Protein AF-0000000075737578 (afdb_homodimer)

Foldseek 3Di:
DQVVLVVLLLVLQVQQFAFDPDDFDPDFADPVLCVVPDDQQKKKFWQGGGLQSVLQCVLVVDSTRAIWGFHQFDPPAADPVGAGFGIWWQGRPQGIATDGPVVRRRTHMWIWHFPPQDPVLSNQLSVLRVVCHPPHDCSSQVVLSVLSVDPDPDPNLCSLVSNQPGDPLSQDGGRVLSSVVSNVVVPRDLADDLVPDPDPSRSVVVVCCVVSSSDGSVSSVVGPRIDIDGSCVVVPDDPVVPPPPVPPDPPPPPPPVDPDPPPPDDDDPDPPPPPPDPPDDPPPDDDPPPDPDD/DQVVLVVLLLVLQVQQFAFDPDDFDPDFADPVLCVVPDDQQKKKFWQGGGLQSVLQCVLVVDSTRAIWGFHQFDPPAADPVGAGFGIWWQGRPQGIATDGPVVRRRTHMWIWHFPPQDPVLSNQLSVLRVVCHPPHDCSSQVVLSVLSVDPDPDPNLCSLVSNQPGDPLSQDHGRVLSSVVSNVVVPRDLADDLVPDPDPSRSVVVVVCVVSSSDGSVSSVVGPRIDIDGSCVVVPDDPVVPPPPVPPPPPPPPPPVDPDPPPPDDDDPDPPPPPPDPPDDPPPDDDPPPDPDD

Solvent-accessible surface area (backbone atoms only — not comparable to full-atom values): 33034 Å² total; per-residue (Å²): 109,70,63,57,40,41,50,51,22,51,51,50,40,52,58,35,61,39,68,49,85,81,66,54,59,54,59,45,51,56,58,69,48,45,67,71,67,63,47,64,53,22,35,38,33,29,39,57,54,22,48,47,24,49,48,43,14,64,44,65,29,19,54,34,41,34,29,31,39,28,51,43,74,43,86,95,42,59,46,97,87,61,50,46,19,25,31,41,34,35,39,84,85,70,10,22,39,71,35,41,66,72,78,53,46,81,28,24,58,43,40,27,36,61,55,75,64,46,73,66,50,33,52,51,29,34,48,51,49,60,71,40,49,64,22,58,45,77,48,70,47,40,64,45,59,52,63,67,71,61,91,62,96,57,60,76,76,47,25,60,52,62,71,41,75,49,37,88,69,44,40,44,73,40,26,26,20,58,54,50,50,22,34,49,74,68,60,48,72,52,64,71,58,57,85,66,28,91,38,72,67,16,30,48,50,51,50,49,31,64,72,41,37,57,49,46,38,47,46,50,68,71,14,56,48,30,43,61,54,47,51,53,50,77,71,63,55,55,61,82,67,55,70,62,76,76,59,71,72,75,81,61,80,83,71,53,80,54,60,76,70,68,84,82,66,80,76,74,78,72,78,72,78,72,72,76,69,76,75,70,81,76,72,78,76,73,80,77,77,78,69,79,78,126,108,68,63,56,42,41,50,51,24,50,51,50,39,52,58,34,60,39,67,51,85,82,69,55,58,55,59,47,51,56,59,71,46,46,65,70,66,63,48,65,53,21,34,38,32,29,38,56,53,21,48,46,23,51,47,42,15,62,45,64,30,18,54,34,42,33,28,30,38,30,52,44,75,43,86,95,42,57,46,96,88,61,50,47,19,26,30,40,34,35,39,82,84,71,10,23,39,70,34,41,67,72,78,51,45,80,28,26,57,45,38,27,35,62,54,76,65,46,71,67,51,34,52,49,28,35,48,50,49,59,71,42,49,64,24,58,43,76,48,71,46,39,67,46,58,54,63,68,71,59,92,63,94,59,59,75,76,48,25,61,51,58,72,44,72,49,38,86,68,44,40,47,69,38,27,26,20,58,55,50,50,22,34,48,75,68,60,46,70,52,64,72,58,56,84,67,29,89,39,72,66,15,28,51,49,51,50,48,30,64,74,40,39,58,50,46,38,46,47,52,68,70,15,59,48,30,44,62,57,48,52,53,49,77,69,62,56,54,61,80,69,54,69,64,75,77,63,72,72,75,79,61,82,82,69,52,73,52,56,74,70,66,84,82,65,78,77,75,79,73,79,72,77,72,73,78,71,79,74,73,81,75,73,78,76,72,81,76,77,80,69,80,80,128

Secondary structure (DSSP, 8-state):
-HHHHHHHHHHHHHHHHPBPTT---S-PPPHHHHHHH--TT-EEEEE--BHHHHHHHHHHTSS--EEEEE--PPTT-B-TTSPBEEEEEEETTTEEEEEEGGGGTTSEEEEEEETT--HHHHHHHHHHHHTTTTPPP-TT-HHHHHTTT------HHHHHHHHHTT-SSTTS--HHHHHHHHHHTTT--SS--GGG-SSHHHHHHHHHHHHHT---HHHHHH-SSEEEE-HHHHTT--GGG---SS------GGG-SS----TTS-----------------------------/-HHHHHHHHHHHHHHHHPBPTT---S-PPPHHHHHHH--TT-EEEEE--BHHHHHHHHHHTSS--EEEEE--PPTT-B-TTSPBP-EEEEETTTEEEEE-GGGGTTSEEEEEEETT--HHHHHHHHHHHHTTTTPPP-TT-HHHHHTTT------HHHHHHHHHTT-SSTT---HHHHHHHHHHTTT--SSPPGGG-SSHHHHHHHHHHHHHT---HHHHHH-SSEEEE-HHHHTT--GGGS---S------GGG-SS----TTS-----------------------------

InterPro domains:
  IPR024453 Permuted papain-like amidase enzyme, YaeF/YiiX, C92 family [PF05708] (39-140)
  IPR038765 Papain-like cysteine peptidase superfamily [SSF54001] (38-232)

Radius of gyration: 27.89 Å; Cα contacts (8 Å, |Δi|>4): 946; chains: 2; bounding box: 91×92×80 Å

Nearest PDB structures (foldseek):
  3kw0-assembly1_B  TM=6.940E-01  e=6.007E-06  Bacillus cereus ATCC 10987
  3kw0-assembly1_D  TM=6.828E-01  e=8.004E-06  Bacillus cereus ATCC 10987
  3kw0-assembly1_C  TM=6.712E-01  e=6.738E-06  Bacillus cereus ATCC 10987
  3kw0-assembly1_A  TM=6.922E-01  e=1.505E-05  Bacillus cereus ATCC 10987
  3kw0-assembly1_B  TM=6.940E-01  e=6.420E-06  Bacillus cereus ATCC 10987

pLDDT: mean 72.92, std 23.4, range [19.2, 98.62]

Structure (mmCIF, N/CA/C/O backbone):
data_AF-0000000075737578-model_v1
#
loop_
_entity.id
_entity.type
_entity.pdbx_description
1 polymer 'YiiX/YebB-like N1pC/P60 family cysteine hydrolase'
#
loop_
_atom_site.group_PDB
_atom_site.id
_atom_site.type_symbol
_atom_site.label_atom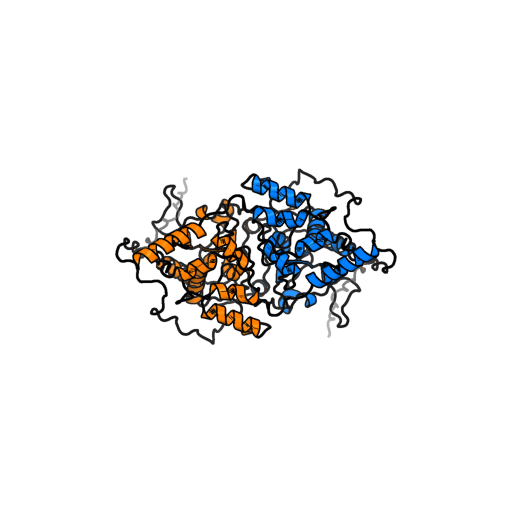_id
_atom_site.label_alt_id
_atom_site.label_comp_id
_atom_site.label_asym_id
_atom_site.label_entity_id
_atom_site.label_seq_id
_atom_site.pdbx_PDB_ins_code
_atom_site.Cartn_x
_atom_site.Cartn_y
_atom_site.Cartn_z
_atom_site.occupancy
_atom_site.B_iso_or_equiv
_atom_site.auth_seq_id
_atom_site.auth_comp_id
_atom_site.auth_asym_id
_atom_site.auth_atom_id
_atom_site.pdbx_PDB_model_num
ATOM 1 N N . MET A 1 1 ? 18.531 -21.578 -32.844 1 53.84 1 MET A N 1
ATOM 2 C CA . MET A 1 1 ? 18.031 -20.234 -32.531 1 53.84 1 MET A CA 1
ATOM 3 C C . MET A 1 1 ? 17.156 -20.266 -31.297 1 53.84 1 MET A C 1
ATOM 5 O O . MET A 1 1 ? 17.312 -19.438 -30.391 1 53.84 1 MET A O 1
ATOM 9 N N . GLY A 1 2 ? 16.422 -21.375 -31.203 1 62.53 2 GLY A N 1
ATOM 10 C CA . GLY A 1 2 ? 15.531 -21.562 -30.078 1 62.53 2 GLY A CA 1
ATOM 11 C C . GLY A 1 2 ? 16.266 -21.812 -28.766 1 62.53 2 GLY A C 1
ATOM 12 O O . GLY A 1 2 ? 15.93 -21.219 -27.734 1 62.53 2 GLY A O 1
ATOM 13 N N . VAL A 1 3 ? 17.406 -22.516 -28.906 1 71.06 3 VAL A N 1
ATOM 14 C CA . VAL A 1 3 ? 18.172 -22.875 -27.719 1 71.06 3 VAL A CA 1
ATOM 15 C C . VAL A 1 3 ? 18.891 -21.641 -27.172 1 71.06 3 VAL A C 1
ATOM 17 O O . VAL A 1 3 ? 18.953 -21.438 -25.953 1 71.06 3 VAL A O 1
ATOM 20 N N . VAL A 1 4 ? 19.453 -20.891 -28.125 1 70.94 4 VAL A N 1
ATOM 21 C CA . VAL A 1 4 ? 20.172 -19.688 -27.719 1 70.94 4 VAL A CA 1
ATOM 22 C C . VAL A 1 4 ? 19.219 -18.719 -27.031 1 70.94 4 VAL A C 1
ATOM 24 O O . VAL A 1 4 ? 19.562 -18.141 -26 1 70.94 4 VAL A O 1
ATOM 27 N N . LEU A 1 5 ? 18.141 -18.547 -27.641 1 75.12 5 LEU A N 1
ATOM 28 C CA . LEU A 1 5 ? 17.172 -17.641 -27.062 1 75.12 5 LEU A CA 1
ATOM 29 C C . LEU A 1 5 ? 16.719 -18.125 -25.688 1 75.12 5 LEU A C 1
ATOM 31 O O . LEU A 1 5 ? 16.547 -17.328 -24.766 1 75.12 5 LEU A O 1
ATOM 35 N N . GLU A 1 6 ? 16.703 -19.422 -25.641 1 76.62 6 GLU A N 1
ATOM 36 C CA . GLU A 1 6 ? 16.344 -20 -24.359 1 76.62 6 GLU A CA 1
ATOM 37 C C . GLU A 1 6 ? 17.422 -19.766 -23.312 1 76.62 6 GLU A C 1
ATOM 39 O O . GLU A 1 6 ? 17.109 -19.453 -22.156 1 76.62 6 GLU A O 1
ATOM 44 N N . THR A 1 7 ? 18.578 -19.875 -23.719 1 81.44 7 THR A N 1
ATOM 45 C CA . THR A 1 7 ? 19.688 -19.672 -22.812 1 81.44 7 THR A CA 1
ATOM 46 C C . THR A 1 7 ? 19.766 -18.203 -22.375 1 81.44 7 THR A C 1
ATOM 48 O O . THR A 1 7 ? 19.969 -17.922 -21.188 1 81.44 7 THR A O 1
ATOM 51 N N . ILE A 1 8 ? 19.594 -17.375 -23.234 1 80.69 8 ILE A N 1
ATOM 52 C CA . ILE A 1 8 ? 19.625 -15.953 -22.922 1 80.69 8 ILE A CA 1
ATOM 53 C C . ILE A 1 8 ? 18.469 -15.609 -21.984 1 80.69 8 ILE A C 1
ATOM 55 O O . ILE A 1 8 ? 18.641 -14.852 -21.031 1 80.69 8 ILE A O 1
ATOM 59 N N . GLY A 1 9 ? 17.359 -16.141 -22.328 1 78.56 9 GLY A N 1
ATOM 60 C CA . GLY A 1 9 ? 16.219 -15.945 -21.469 1 78.56 9 GLY A CA 1
ATOM 61 C C . GLY A 1 9 ? 16.469 -16.391 -20.031 1 78.56 9 GLY A C 1
ATOM 62 O O . GLY A 1 9 ? 16.094 -15.695 -19.094 1 78.56 9 GLY A O 1
ATOM 63 N N . LYS A 1 10 ? 17.156 -17.469 -19.938 1 82 10 LYS A N 1
ATOM 64 C CA . LYS A 1 10 ? 17.453 -18 -18.609 1 82 10 LYS A CA 1
ATOM 65 C C . LYS A 1 10 ? 18.453 -17.109 -17.875 1 82 10 LYS A C 1
ATOM 67 O O . LYS A 1 10 ? 18.344 -16.922 -16.656 1 82 10 LYS A O 1
ATOM 72 N N . LEU A 1 11 ? 19.344 -16.594 -18.594 1 84.44 11 LEU A N 1
ATOM 73 C CA . LEU A 1 11 ? 20.328 -15.688 -18 1 84.44 11 LEU A CA 1
ATOM 74 C C . LEU A 1 11 ? 19.672 -14.398 -17.531 1 84.44 11 LEU A C 1
ATOM 76 O O . LEU A 1 11 ? 19.984 -13.906 -16.438 1 84.44 11 LEU A O 1
ATOM 80 N N . ILE A 1 12 ? 18.844 -13.891 -18.312 1 83.12 12 ILE A N 1
ATOM 81 C CA . ILE A 1 12 ? 18.141 -12.664 -17.938 1 83.12 12 ILE A CA 1
ATOM 82 C C . ILE A 1 12 ? 17.25 -12.93 -16.719 1 83.12 12 ILE A C 1
ATOM 84 O O . ILE A 1 12 ? 17.219 -12.125 -15.797 1 83.12 12 ILE A O 1
ATOM 88 N N . ALA A 1 13 ? 16.609 -14.039 -16.797 1 83.19 13 ALA A N 1
ATOM 89 C CA . ALA A 1 13 ? 15.758 -14.398 -15.672 1 83.19 13 ALA A CA 1
ATOM 90 C C . ALA A 1 13 ? 16.562 -14.492 -14.383 1 83.19 13 ALA A C 1
ATOM 92 O O . ALA A 1 13 ? 16.141 -14.008 -13.336 1 83.19 13 ALA A O 1
ATOM 93 N N . SER A 1 14 ? 17.688 -15.062 -14.484 1 85.44 14 SER A N 1
ATOM 94 C CA . SER A 1 14 ? 18.562 -15.188 -13.328 1 85.44 14 SER A CA 1
ATOM 95 C C . SER A 1 14 ? 19.031 -13.82 -12.828 1 85.44 14 SER A C 1
ATOM 97 O O . SER A 1 14 ? 19.078 -13.578 -11.625 1 85.44 14 SER A O 1
ATOM 99 N N . TYR A 1 15 ? 19.391 -13.031 -13.758 1 85.69 15 TYR A N 1
ATOM 100 C CA . TYR A 1 15 ? 19.812 -11.68 -13.406 1 85.69 15 TYR A CA 1
ATOM 101 C C . TYR A 1 15 ? 18.688 -10.93 -12.695 1 85.69 15 TYR A C 1
ATOM 103 O O . TYR A 1 15 ? 18.922 -10.281 -11.672 1 85.69 15 TYR A O 1
ATOM 111 N N . LEU A 1 16 ? 17.484 -10.992 -13.141 1 83.69 16 LEU A N 1
ATOM 112 C CA . LEU A 1 16 ? 16.328 -10.281 -12.617 1 83.69 16 LEU A CA 1
ATOM 113 C C . LEU A 1 16 ? 15.93 -10.828 -11.242 1 83.69 16 LEU A C 1
ATOM 115 O O . LEU A 1 16 ? 15.375 -10.094 -10.422 1 83.69 16 LEU A O 1
ATOM 119 N N . GLN A 1 17 ? 16.25 -12.047 -11 1 86.44 17 GLN A N 1
ATOM 120 C CA . GLN A 1 17 ? 15.859 -12.695 -9.75 1 86.44 17 GLN A CA 1
ATOM 121 C C . GLN A 1 17 ? 16.906 -12.461 -8.664 1 86.44 17 GLN A C 1
ATOM 123 O O . GLN A 1 17 ? 16.672 -12.789 -7.496 1 86.44 17 GLN A O 1
ATOM 128 N N . LYS A 1 18 ? 17.953 -11.883 -9 1 84.62 18 LYS A N 1
ATOM 129 C CA . LYS A 1 18 ? 19 -11.633 -8.016 1 84.62 18 LYS A CA 1
ATOM 130 C C . LYS A 1 18 ? 18.531 -10.641 -6.953 1 84.62 18 LYS A C 1
ATOM 132 O O . LYS A 1 18 ? 17.953 -9.602 -7.281 1 84.62 18 LYS A O 1
ATOM 137 N N . GLU A 1 19 ? 18.766 -10.977 -5.699 1 83.12 19 GLU A N 1
ATOM 138 C CA . GLU A 1 19 ? 18.375 -10.117 -4.586 1 83.12 19 GLU A CA 1
ATOM 139 C C . GLU A 1 19 ? 19.375 -8.977 -4.398 1 83.12 19 GLU A C 1
ATOM 141 O O . GLU A 1 19 ? 20.594 -9.164 -4.543 1 83.12 19 GLU A O 1
ATOM 146 N N . GLU A 1 20 ? 18.828 -7.863 -4.117 1 75.62 20 GLU A N 1
ATOM 147 C CA . GLU A 1 20 ? 19.672 -6.719 -3.801 1 75.62 20 GLU A CA 1
ATOM 148 C C . GLU A 1 20 ? 20.062 -6.715 -2.326 1 75.62 20 GLU A C 1
ATOM 150 O O . GLU A 1 20 ? 19.219 -6.863 -1.449 1 75.62 20 GLU A O 1
ATOM 155 N N . PRO A 1 21 ? 21.328 -6.605 -2.123 1 63.41 21 PRO A N 1
ATOM 156 C CA . PRO A 1 21 ? 21.797 -6.641 -0.735 1 63.41 21 PRO A CA 1
ATOM 157 C C . PRO A 1 21 ? 21.328 -5.43 0.074 1 63.41 21 PRO A C 1
ATOM 159 O O . PRO A 1 21 ? 21.141 -4.348 -0.486 1 63.41 21 PRO A O 1
ATOM 162 N N . GLY A 1 22 ? 21.047 -5.648 1.406 1 58.75 22 GLY A N 1
ATOM 163 C CA . GLY A 1 22 ? 20.891 -4.566 2.363 1 58.75 22 GLY A CA 1
ATOM 164 C C . GLY A 1 22 ? 19.438 -4.184 2.586 1 58.75 22 GLY A C 1
ATOM 165 O O . GLY A 1 22 ? 19.125 -3.404 3.488 1 58.75 22 GLY A O 1
ATOM 166 N N . TYR A 1 23 ? 18.609 -4.582 1.666 1 58.91 23 TYR A N 1
ATOM 167 C CA . TYR A 1 23 ? 17.219 -4.199 1.945 1 58.91 23 TYR A CA 1
ATOM 168 C C . TYR A 1 23 ? 16.562 -5.188 2.902 1 58.91 23 TYR A C 1
ATOM 170 O O . TYR A 1 23 ? 16.516 -6.387 2.623 1 58.91 23 TYR A O 1
ATOM 178 N N . GLU A 1 24 ? 16.344 -4.707 4.129 1 63 24 GLU A N 1
ATOM 179 C CA . GLU A 1 24 ? 15.555 -5.535 5.035 1 63 24 GLU A CA 1
ATOM 180 C C . GLU A 1 24 ? 14.25 -4.84 5.426 1 63 24 GLU A C 1
ATOM 182 O O . GLU A 1 24 ? 14.273 -3.715 5.934 1 63 24 GLU A O 1
ATOM 187 N N . PRO A 1 25 ? 13.195 -5.52 4.98 1 61.62 25 PRO A N 1
ATOM 188 C CA . PRO A 1 25 ? 11.938 -4.906 5.418 1 61.62 25 PRO A CA 1
ATOM 189 C C . PRO A 1 25 ? 11.852 -4.754 6.934 1 61.62 25 PRO A C 1
ATOM 191 O O . PRO A 1 25 ? 12.352 -5.609 7.672 1 61.62 25 PRO A O 1
ATOM 194 N N . PHE A 1 26 ? 11.523 -3.598 7.438 1 59.69 26 PHE A N 1
ATOM 195 C CA . PHE A 1 26 ? 11.547 -3.393 8.883 1 59.69 26 PHE A CA 1
ATOM 196 C C . PHE A 1 26 ? 10.234 -3.828 9.508 1 59.69 26 PHE A C 1
ATOM 198 O O . PHE A 1 26 ? 10.07 -3.762 10.734 1 59.69 26 PHE A O 1
ATOM 205 N N . THR A 1 27 ? 9.258 -4.344 8.711 1 60.16 27 THR A N 1
ATOM 206 C CA . THR A 1 27 ? 8.047 -4.82 9.375 1 60.16 27 THR A CA 1
ATOM 207 C C . THR A 1 27 ? 7.746 -6.266 8.977 1 60.16 27 THR A C 1
ATOM 209 O O . THR A 1 27 ? 6.789 -6.527 8.242 1 60.16 27 THR A O 1
ATOM 212 N N . PRO A 1 28 ? 8.633 -7.145 9.391 1 61.06 28 PRO A N 1
ATOM 213 C CA . PRO A 1 28 ? 8.266 -8.523 9.062 1 61.06 28 PRO A CA 1
ATOM 214 C C . PRO A 1 28 ? 7.094 -9.039 9.891 1 61.06 28 PRO A C 1
ATOM 216 O O . PRO A 1 28 ? 6.902 -8.609 11.031 1 61.06 28 PRO A O 1
ATOM 219 N N . SER A 1 29 ? 6.211 -9.656 9.18 1 66 29 SER A N 1
ATOM 220 C CA . SER A 1 29 ? 5.086 -10.289 9.852 1 66 29 SER A CA 1
ATOM 221 C C . SER A 1 29 ? 5.555 -11.414 10.773 1 66 29 SER A C 1
ATOM 223 O O . SER A 1 29 ? 6.562 -12.07 10.5 1 66 29 SER A O 1
ATOM 225 N N . ASP A 1 30 ? 5 -11.516 11.906 1 75.69 30 ASP A N 1
ATOM 226 C CA . ASP A 1 30 ? 5.223 -12.68 12.758 1 75.69 30 ASP A CA 1
ATOM 227 C C . ASP A 1 30 ? 4.773 -13.961 12.062 1 75.69 30 ASP A C 1
ATOM 229 O O . ASP A 1 30 ? 3.588 -14.133 11.781 1 75.69 30 ASP A O 1
ATOM 233 N N . PRO A 1 31 ? 5.73 -14.805 11.883 1 78.56 31 PRO A N 1
ATOM 234 C CA . PRO A 1 31 ? 5.398 -16.016 11.117 1 78.56 31 PRO A CA 1
ATOM 235 C C . PRO A 1 31 ? 4.309 -16.844 11.781 1 78.56 31 PRO A C 1
ATOM 237 O O . PRO A 1 31 ? 3.445 -17.391 11.094 1 78.56 31 PRO A O 1
ATOM 240 N N . ASP A 1 32 ? 4.395 -16.922 13.039 1 81 32 ASP A N 1
ATOM 241 C CA . ASP A 1 32 ? 3.42 -17.734 13.742 1 81 32 ASP A CA 1
ATOM 242 C C . ASP A 1 32 ? 2.016 -17.156 13.625 1 81 32 ASP A C 1
ATOM 244 O O . ASP A 1 32 ? 1.047 -17.891 13.414 1 81 32 ASP A O 1
ATOM 248 N N . HIS A 1 33 ? 1.971 -15.93 13.695 1 86 33 HIS A N 1
ATOM 249 C CA . HIS A 1 33 ? 0.67 -15.289 13.555 1 86 33 HIS A CA 1
ATOM 250 C C . HIS A 1 33 ? 0.144 -15.398 12.133 1 86 33 HIS A C 1
ATOM 252 O O . HIS A 1 33 ? -1.049 -15.633 11.922 1 86 33 HIS A O 1
ATOM 258 N N . LEU A 1 34 ? 1.013 -15.305 11.266 1 89.5 34 LEU A N 1
ATOM 259 C CA . LEU A 1 34 ? 0.606 -15.414 9.867 1 89.5 34 LEU A CA 1
ATOM 260 C C . LEU A 1 34 ? 0.05 -16.797 9.57 1 89.5 34 LEU A C 1
ATOM 262 O O . LEU A 1 34 ? -0.996 -16.938 8.93 1 89.5 34 LEU A O 1
ATOM 266 N N . ARG A 1 35 ? 0.668 -17.828 10.055 1 89.56 35 ARG A N 1
ATOM 267 C CA . ARG A 1 35 ? 0.258 -19.203 9.836 1 89.56 35 ARG A CA 1
ATOM 268 C C . ARG A 1 35 ? -1.134 -19.453 10.398 1 89.56 35 ARG A C 1
ATOM 270 O O . ARG A 1 35 ? -1.921 -20.203 9.82 1 89.56 35 ARG A O 1
ATOM 277 N N . THR A 1 36 ? -1.381 -18.797 11.422 1 89.44 36 THR A N 1
ATOM 278 C CA . THR A 1 36 ? -2.619 -19.094 12.141 1 89.44 36 THR A CA 1
ATOM 279 C C . THR A 1 36 ? -3.793 -18.344 11.516 1 89.44 36 THR A C 1
ATOM 281 O O . THR A 1 36 ? -4.938 -18.797 11.586 1 89.44 36 THR A O 1
ATOM 284 N N . ILE A 1 37 ? -3.5 -17.359 10.812 1 92.94 37 ILE A N 1
ATOM 285 C CA . ILE A 1 37 ? -4.621 -16.516 10.406 1 92.94 37 ILE A CA 1
ATOM 286 C C . ILE A 1 37 ? -4.941 -16.75 8.938 1 92.94 37 ILE A C 1
ATOM 288 O O . ILE A 1 37 ? -6.012 -16.375 8.453 1 92.94 37 ILE A O 1
ATOM 292 N N . MET A 1 38 ? -4.039 -17.406 8.227 1 95.88 38 MET A N 1
ATOM 293 C CA . MET A 1 38 ? -4.227 -17.562 6.793 1 95.88 38 MET A CA 1
ATOM 294 C C . MET A 1 38 ? -5.391 -18.5 6.5 1 95.88 38 MET A C 1
ATOM 296 O O . MET A 1 38 ? -5.562 -19.516 7.184 1 95.88 38 MET A O 1
ATOM 300 N N . GLU A 1 39 ? -6.148 -18.156 5.477 1 96.75 39 GLU A N 1
ATOM 301 C CA . GLU A 1 39 ? -7.266 -18.953 4.977 1 96.75 39 GLU A CA 1
ATOM 302 C C . GLU A 1 39 ? -7.164 -19.156 3.469 1 96.75 39 GLU A C 1
ATOM 304 O O . GLU A 1 39 ? -6.746 -18.25 2.738 1 96.75 39 GLU A O 1
ATOM 309 N N . PRO A 1 40 ? -7.605 -20.422 3.057 1 98.12 40 PRO A N 1
ATOM 310 C CA . PRO A 1 40 ? -7.621 -20.609 1.604 1 98.12 40 PRO A CA 1
ATOM 311 C C . PRO A 1 40 ? -8.344 -19.469 0.875 1 98.12 40 PRO A C 1
ATOM 313 O O . PRO A 1 40 ? -9.391 -19 1.335 1 98.12 40 PRO A O 1
ATOM 316 N N . GLY A 1 41 ? -7.77 -19.047 -0.221 1 98.12 41 GLY A N 1
ATOM 317 C CA . GLY A 1 41 ? -8.328 -17.922 -0.965 1 98.12 41 GLY A CA 1
ATOM 318 C C . GLY A 1 41 ? -7.645 -16.609 -0.665 1 98.12 41 GLY A C 1
ATOM 319 O O . GLY A 1 41 ? -7.797 -15.633 -1.41 1 98.12 41 GLY A O 1
ATOM 320 N N . ASP A 1 42 ? -6.848 -16.578 0.417 1 98.62 42 ASP A N 1
ATOM 321 C CA . ASP A 1 42 ? -6.09 -15.367 0.735 1 98.62 42 ASP A CA 1
ATOM 322 C C . ASP A 1 42 ? -4.992 -15.117 -0.296 1 98.62 42 ASP A C 1
ATOM 324 O O . ASP A 1 42 ? -4.328 -16.062 -0.738 1 98.62 42 ASP A O 1
ATOM 328 N N . VAL A 1 43 ? -4.863 -13.883 -0.722 1 98.56 43 VAL A N 1
ATOM 329 C CA . VAL A 1 43 ? -3.734 -13.477 -1.552 1 98.56 43 VAL A CA 1
ATOM 330 C C . VAL A 1 43 ? -2.629 -12.898 -0.671 1 98.56 43 VAL A C 1
ATOM 332 O O . VAL A 1 43 ? -2.854 -11.938 0.067 1 98.56 43 VAL A O 1
ATOM 335 N N . LEU A 1 44 ? -1.481 -13.5 -0.678 1 97.88 44 LEU A N 1
ATOM 336 C CA . LEU A 1 44 ? -0.318 -13.016 0.058 1 97.88 44 LEU A CA 1
ATOM 337 C C . LEU A 1 44 ? 0.54 -12.102 -0.816 1 97.88 44 LEU A C 1
ATOM 339 O O . LEU A 1 44 ? 1.13 -12.562 -1.8 1 97.88 44 LEU A O 1
ATOM 343 N N . LEU A 1 45 ? 0.535 -10.836 -0.478 1 97.19 45 LEU A N 1
ATOM 344 C CA . LEU A 1 45 ? 1.421 -9.898 -1.155 1 97.19 45 LEU A CA 1
ATOM 345 C C . LEU A 1 45 ? 2.791 -9.867 -0.488 1 97.19 45 LEU A C 1
ATOM 347 O O . LEU A 1 45 ? 2.891 -9.93 0.739 1 97.19 45 LEU A O 1
ATOM 351 N N . VAL A 1 46 ? 3.838 -9.758 -1.296 1 95.12 46 VAL A N 1
ATOM 352 C CA . VAL A 1 46 ? 5.207 -9.828 -0.792 1 95.12 46 VAL A CA 1
ATOM 353 C C . VAL A 1 46 ? 5.996 -8.617 -1.284 1 95.12 46 VAL A C 1
ATOM 355 O O . VAL A 1 46 ? 5.938 -8.266 -2.465 1 95.12 46 VAL A O 1
ATOM 358 N N . GLU A 1 47 ? 6.605 -7.961 -0.339 1 93.62 47 GLU A N 1
ATOM 359 C CA . GLU A 1 47 ? 7.586 -6.938 -0.686 1 93.62 47 GLU A CA 1
ATOM 360 C C . GLU A 1 47 ? 8.953 -7.559 -0.978 1 93.62 47 GLU A C 1
ATOM 362 O O . GLU A 1 47 ? 9.766 -7.727 -0.071 1 93.62 47 GLU A O 1
ATOM 367 N N . GLY A 1 48 ? 9.172 -7.801 -2.256 1 89.94 48 GLY A N 1
ATOM 368 C CA . GLY A 1 48 ? 10.414 -8.445 -2.645 1 89.94 48 GLY A CA 1
ATOM 369 C C . GLY A 1 48 ? 11.602 -7.496 -2.662 1 89.94 48 GLY A C 1
ATOM 370 O O . GLY A 1 48 ? 11.422 -6.277 -2.59 1 89.94 48 GLY A O 1
ATOM 371 N N . ASN A 1 49 ? 12.789 -8.125 -2.775 1 87.25 49 ASN A N 1
ATOM 372 C CA . ASN A 1 49 ? 14.008 -7.328 -2.818 1 87.25 49 ASN A CA 1
ATOM 373 C C . ASN A 1 49 ? 14.891 -7.719 -3.994 1 87.25 49 ASN A C 1
ATOM 375 O O . ASN A 1 49 ? 16.094 -7.453 -3.986 1 87.25 49 ASN A O 1
ATOM 379 N N . SER A 1 50 ? 14.344 -8.391 -4.883 1 87.38 50 SER A N 1
ATOM 380 C CA . SER A 1 50 ? 15.078 -8.719 -6.105 1 87.38 50 SER A CA 1
ATOM 381 C C . SER A 1 50 ? 15.07 -7.543 -7.082 1 87.38 50 SER A C 1
ATOM 383 O O . SER A 1 50 ? 14.367 -6.555 -6.867 1 87.38 50 SER A O 1
ATOM 385 N N . ARG A 1 51 ? 15.914 -7.676 -8.125 1 84.25 51 ARG A N 1
ATOM 386 C CA . ARG A 1 51 ? 15.961 -6.633 -9.148 1 84.25 51 ARG A CA 1
ATOM 387 C C . ARG A 1 51 ? 14.594 -6.461 -9.812 1 84.25 51 ARG A C 1
ATOM 389 O O . ARG A 1 51 ? 14.141 -5.332 -10.023 1 84.25 51 ARG A O 1
ATOM 396 N N . ILE A 1 52 ? 13.969 -7.57 -10.141 1 84.38 52 ILE A N 1
ATOM 397 C CA . ILE A 1 52 ? 12.656 -7.508 -10.781 1 84.38 52 ILE A CA 1
ATOM 398 C C . ILE A 1 52 ? 11.641 -6.887 -9.828 1 84.38 52 ILE A C 1
ATOM 400 O O . ILE A 1 52 ? 10.734 -6.168 -10.258 1 84.38 52 ILE A O 1
ATOM 404 N N . ALA A 1 53 ? 11.758 -7.207 -8.562 1 88.19 53 ALA A N 1
ATOM 405 C CA . ALA A 1 53 ? 10.883 -6.594 -7.562 1 88.19 53 ALA A CA 1
ATOM 406 C C . ALA A 1 53 ? 11.008 -5.074 -7.59 1 88.19 53 ALA A C 1
ATOM 408 O O . ALA A 1 53 ? 10 -4.363 -7.527 1 88.19 53 ALA A O 1
ATOM 409 N N . GLY A 1 54 ? 12.258 -4.617 -7.703 1 84.62 54 GLY A N 1
ATOM 410 C CA . GLY A 1 54 ? 12.477 -3.186 -7.797 1 84.62 54 GLY A CA 1
ATOM 411 C C . GLY A 1 54 ? 11.805 -2.553 -9 1 84.62 54 GLY A C 1
ATOM 412 O O . GLY A 1 54 ? 11.227 -1.47 -8.898 1 84.62 54 GLY A O 1
ATOM 413 N N . ILE A 1 55 ? 11.891 -3.182 -10.047 1 82.06 55 ILE A N 1
ATOM 414 C CA . ILE A 1 55 ? 11.297 -2.691 -11.281 1 82.06 55 ILE A CA 1
ATOM 415 C C . ILE A 1 55 ? 9.773 -2.646 -11.148 1 82.06 55 ILE A C 1
ATOM 417 O O . ILE A 1 55 ? 9.141 -1.655 -11.516 1 82.06 55 ILE A O 1
ATOM 421 N N . ILE A 1 56 ? 9.18 -3.676 -10.617 1 84.62 56 ILE A N 1
ATOM 422 C CA . ILE A 1 56 ? 7.734 -3.744 -10.43 1 84.62 56 ILE A CA 1
ATOM 423 C C . ILE A 1 56 ? 7.281 -2.633 -9.484 1 84.62 56 ILE A C 1
ATOM 425 O O . ILE A 1 56 ? 6.312 -1.924 -9.766 1 84.62 56 ILE A O 1
ATOM 429 N N . LYS A 1 57 ? 8.008 -2.471 -8.445 1 87.88 57 LYS A N 1
ATOM 430 C CA . LYS A 1 57 ? 7.68 -1.421 -7.488 1 87.88 57 LYS A CA 1
ATOM 431 C C . LYS A 1 57 ? 7.773 -0.039 -8.133 1 87.88 57 LYS A C 1
ATOM 433 O O . LYS A 1 57 ? 6.918 0.818 -7.898 1 87.88 57 LYS A O 1
ATOM 438 N N . TYR A 1 58 ? 8.727 0.163 -8.953 1 82.19 58 TYR A N 1
ATOM 439 C CA . TYR A 1 58 ? 8.906 1.435 -9.641 1 82.19 58 TYR A CA 1
ATOM 440 C C . TYR A 1 58 ? 7.754 1.7 -10.602 1 82.19 58 TYR A C 1
ATOM 442 O O . TYR A 1 58 ? 7.168 2.785 -10.594 1 82.19 58 TYR A O 1
ATOM 450 N N . LEU A 1 59 ? 7.422 0.708 -11.344 1 78.94 59 LEU A N 1
ATOM 451 C CA . LEU A 1 59 ? 6.441 0.888 -12.406 1 78.94 59 LEU A CA 1
ATOM 452 C C . LEU A 1 59 ? 5.031 1.001 -11.836 1 78.94 59 LEU A C 1
ATOM 454 O O . LEU A 1 59 ? 4.191 1.716 -12.383 1 78.94 59 LEU A O 1
ATOM 458 N N . THR A 1 60 ? 4.816 0.314 -10.734 1 83.12 60 THR A N 1
ATOM 459 C CA . THR A 1 60 ? 3.467 0.288 -10.188 1 83.12 60 THR A CA 1
ATOM 460 C C . THR A 1 60 ? 3.326 1.294 -9.047 1 83.12 60 THR A C 1
ATOM 462 O O . THR A 1 60 ? 2.217 1.571 -8.586 1 83.12 60 THR A O 1
ATOM 465 N N . GLN A 1 61 ? 4.445 1.831 -8.578 1 85.25 61 GLN A N 1
ATOM 466 C CA . GLN A 1 61 ? 4.457 2.699 -7.406 1 85.25 61 GLN A CA 1
ATOM 467 C C . GLN A 1 61 ? 3.703 2.064 -6.242 1 85.25 61 GLN A C 1
ATOM 469 O O . GLN A 1 61 ? 2.844 2.703 -5.633 1 85.25 61 GLN A O 1
ATOM 474 N N . SER A 1 62 ? 4.055 0.912 -5.988 1 91.06 62 SER A N 1
ATOM 475 C CA . SER A 1 62 ? 3.482 0.109 -4.914 1 91.06 62 SER A CA 1
ATOM 476 C C . SER A 1 62 ? 4.562 -0.67 -4.172 1 91.06 62 SER A C 1
ATOM 478 O O . SER A 1 62 ? 5.582 -1.038 -4.758 1 91.06 62 SER A O 1
ATOM 480 N N . THR A 1 63 ? 4.27 -0.862 -2.926 1 92.12 63 THR A N 1
ATOM 481 C CA . THR A 1 63 ? 5.188 -1.606 -2.074 1 92.12 63 THR A CA 1
ATOM 482 C C . THR A 1 63 ? 5.27 -3.066 -2.51 1 92.12 63 THR A C 1
ATOM 484 O O . THR A 1 63 ? 6.301 -3.717 -2.33 1 92.12 63 THR A O 1
ATOM 487 N N . TRP A 1 64 ? 4.273 -3.537 -3.125 1 94.06 64 TRP A N 1
ATOM 488 C CA . TRP A 1 64 ? 4.113 -4.973 -3.346 1 94.06 64 TRP A CA 1
ATOM 489 C C . TRP A 1 64 ? 4.59 -5.363 -4.738 1 94.06 64 TRP A C 1
ATOM 491 O O . TRP A 1 64 ? 4.152 -4.789 -5.738 1 94.06 64 TRP A O 1
ATOM 501 N N . SER A 1 65 ? 5.473 -6.371 -4.758 1 92.12 65 SER A N 1
ATOM 502 C CA . SER A 1 65 ? 6.074 -6.746 -6.035 1 92.12 65 SER A CA 1
ATOM 503 C C . SER A 1 65 ? 5.727 -8.18 -6.41 1 92.12 65 SER A C 1
ATOM 505 O O . SER A 1 65 ? 5.934 -8.602 -7.555 1 92.12 65 SER A O 1
ATOM 507 N N . HIS A 1 66 ? 5.242 -8.938 -5.484 1 93.5 66 HIS A N 1
ATOM 508 C CA . HIS A 1 66 ? 4.898 -10.336 -5.73 1 93.5 66 HIS A CA 1
ATOM 509 C C . HIS A 1 66 ? 3.602 -10.719 -5.023 1 93.5 66 HIS A C 1
ATOM 511 O O . HIS A 1 66 ? 3.227 -10.094 -4.027 1 93.5 66 HIS A O 1
ATOM 517 N N . ALA A 1 67 ? 2.918 -11.68 -5.629 1 96.69 67 ALA A N 1
ATOM 518 C CA . ALA A 1 67 ? 1.68 -12.195 -5.051 1 96.69 67 ALA A CA 1
ATOM 519 C C . ALA A 1 67 ? 1.623 -13.719 -5.141 1 96.69 67 ALA A C 1
ATOM 521 O O . ALA A 1 67 ? 2.029 -14.305 -6.148 1 96.69 67 ALA A O 1
ATOM 522 N N . ALA A 1 68 ? 1.166 -14.32 -4.105 1 97.5 68 ALA A N 1
ATOM 523 C CA . ALA A 1 68 ? 0.933 -15.758 -4.031 1 97.5 68 ALA A CA 1
ATOM 524 C C . ALA A 1 68 ? -0.453 -16.062 -3.467 1 97.5 68 ALA A C 1
ATOM 526 O O . ALA A 1 68 ? -0.96 -15.32 -2.619 1 97.5 68 ALA A O 1
ATOM 527 N N . LEU A 1 69 ? -1.022 -17.141 -3.973 1 98.44 69 LEU A N 1
ATOM 528 C CA . LEU A 1 69 ? -2.334 -17.547 -3.492 1 98.44 69 LEU A CA 1
ATOM 529 C C . LEU A 1 69 ? -2.203 -18.625 -2.416 1 98.44 69 LEU A C 1
ATOM 531 O O . LEU A 1 69 ? -1.559 -19.656 -2.637 1 98.44 69 LEU A O 1
ATOM 535 N N . TYR A 1 70 ? -2.795 -18.359 -1.266 1 98.62 70 TYR A N 1
ATOM 536 C CA . TYR A 1 70 ? -2.84 -19.391 -0.223 1 98.62 70 TYR A CA 1
ATOM 537 C C . TYR A 1 70 ? -3.941 -20.406 -0.5 1 98.62 70 TYR A C 1
ATOM 539 O O . TYR A 1 70 ? -5.117 -20.047 -0.601 1 98.62 70 TYR A O 1
ATOM 547 N N . VAL A 1 71 ? -3.57 -21.672 -0.532 1 98.56 71 VAL A N 1
ATOM 548 C CA . VAL A 1 71 ? -4.535 -22.688 -0.927 1 98.56 71 VAL A CA 1
ATOM 549 C C . VAL A 1 71 ? -4.641 -23.75 0.164 1 98.56 71 VAL A C 1
ATOM 551 O O . VAL A 1 71 ? -5.355 -24.75 0.005 1 98.56 71 VAL A O 1
ATOM 554 N N . GLY A 1 72 ? -4.008 -23.547 1.312 1 97.06 72 GLY A N 1
ATOM 555 C CA . GLY A 1 72 ? -3.924 -24.594 2.314 1 97.06 72 GLY A CA 1
ATOM 556 C C . GLY A 1 72 ? -2.945 -25.703 1.946 1 97.06 72 GLY A C 1
ATOM 557 O O . GLY A 1 72 ? -2.299 -25.641 0.898 1 97.06 72 GLY A O 1
ATOM 558 N N . PRO A 1 73 ? -2.775 -26.625 2.863 1 97.06 73 PRO A N 1
ATOM 559 C CA . PRO A 1 73 ? -1.815 -27.703 2.598 1 97.06 73 PRO A CA 1
ATOM 560 C C . PRO A 1 73 ? -2.16 -28.5 1.344 1 97.06 73 PRO A C 1
ATOM 562 O O . PRO A 1 73 ? -3.297 -28.953 1.187 1 97.06 73 PRO A O 1
ATOM 565 N N . ILE A 1 74 ? -1.202 -28.547 0.462 1 96.19 74 ILE A N 1
ATOM 566 C CA . ILE A 1 74 ? -1.342 -29.359 -0.746 1 96.19 74 ILE A CA 1
ATOM 567 C C . ILE A 1 74 ? -0.907 -30.797 -0.463 1 96.19 74 ILE A C 1
ATOM 569 O O . ILE A 1 74 ? 0.218 -31.031 -0.018 1 96.19 74 ILE A O 1
ATOM 573 N N . ASP A 1 75 ? -1.715 -31.688 -0.761 1 91.38 75 ASP A N 1
ATOM 574 C CA . ASP A 1 75 ? -1.485 -33.094 -0.413 1 91.38 75 ASP A CA 1
ATOM 575 C C . ASP A 1 75 ? -0.208 -33.625 -1.064 1 91.38 75 ASP A C 1
ATOM 577 O O . ASP A 1 75 ? -0.002 -33.438 -2.268 1 91.38 75 ASP A O 1
ATOM 581 N N . GLY A 1 76 ? 0.608 -34.219 -0.231 1 91.5 76 GLY A N 1
ATOM 582 C CA . GLY A 1 76 ? 1.76 -34.969 -0.719 1 91.5 76 GLY A CA 1
ATOM 583 C C . GLY A 1 76 ? 2.943 -34.062 -1.055 1 91.5 76 GLY A C 1
ATOM 584 O O . GLY A 1 76 ? 3.955 -34.531 -1.574 1 91.5 76 GLY A O 1
ATOM 585 N N . VAL A 1 77 ? 2.865 -32.844 -0.939 1 95 77 VAL A N 1
ATOM 586 C CA . VAL A 1 77 ? 3.975 -31.953 -1.276 1 95 77 VAL A CA 1
ATOM 587 C C . VAL A 1 77 ? 4.48 -31.266 -0.017 1 95 77 VAL A C 1
ATOM 589 O O . VAL A 1 77 ? 3.773 -30.438 0.566 1 95 77 VAL A O 1
ATOM 592 N N . THR A 1 78 ? 5.664 -31.594 0.426 1 95.88 78 THR A N 1
ATOM 593 C CA . THR A 1 78 ? 6.258 -31.031 1.629 1 95.88 78 THR A CA 1
ATOM 594 C C . THR A 1 78 ? 7.742 -30.734 1.414 1 95.88 78 THR A C 1
ATOM 596 O O . THR A 1 78 ? 8.375 -31.344 0.545 1 95.88 78 THR A O 1
ATOM 599 N N . GLU A 1 79 ? 8.242 -29.781 2.178 1 96 79 GLU A N 1
ATOM 600 C CA . GLU A 1 79 ? 9.68 -29.531 2.248 1 96 79 GLU A CA 1
ATOM 601 C C . GLU A 1 79 ? 10.398 -30.672 2.965 1 96 79 GLU A C 1
ATOM 603 O O . GLU A 1 79 ? 9.758 -31.484 3.646 1 96 79 GLU A O 1
ATOM 608 N N . PRO A 1 80 ? 11.742 -30.703 2.773 1 95.12 80 PRO A N 1
ATOM 609 C CA . PRO A 1 80 ? 12.5 -31.75 3.463 1 95.12 80 PRO A CA 1
ATOM 610 C C . PRO A 1 80 ? 12.32 -31.719 4.977 1 95.12 80 PRO A C 1
ATOM 612 O O . PRO A 1 80 ? 12.383 -32.75 5.641 1 95.12 80 PRO A O 1
ATOM 615 N N . ASP A 1 81 ? 12.062 -30.609 5.551 1 94.94 81 ASP A N 1
ATOM 616 C CA . ASP A 1 81 ? 11.906 -30.484 6.996 1 94.94 81 ASP A CA 1
ATOM 617 C C . ASP A 1 81 ? 10.469 -30.766 7.426 1 94.94 81 ASP A C 1
ATOM 619 O O . ASP A 1 81 ? 10.125 -30.609 8.602 1 94.94 81 ASP A O 1
ATOM 623 N N . GLY A 1 82 ? 9.57 -31.047 6.477 1 95.38 82 GLY A N 1
ATOM 624 C CA . GLY A 1 82 ? 8.211 -31.438 6.805 1 95.38 82 GLY A CA 1
ATOM 625 C C . GLY A 1 82 ? 7.191 -30.344 6.59 1 95.38 82 GLY A C 1
ATOM 626 O O . GLY A 1 82 ? 5.988 -30.578 6.703 1 95.38 82 GLY A O 1
ATOM 627 N N . GLU A 1 83 ? 7.59 -29.172 6.344 1 95.56 83 GLU A N 1
ATOM 628 C CA . GLU A 1 83 ? 6.656 -28.062 6.125 1 95.56 83 GLU A CA 1
ATOM 629 C C . GLU A 1 83 ? 5.855 -28.266 4.84 1 95.56 83 GLU A C 1
ATOM 631 O O . GLU A 1 83 ? 6.434 -28.453 3.768 1 95.56 83 GLU A O 1
ATOM 636 N N . PRO A 1 84 ? 4.578 -28.281 4.996 1 97.25 84 PRO A N 1
ATOM 637 C CA . PRO A 1 84 ? 3.766 -28.469 3.795 1 97.25 84 PRO A CA 1
ATOM 638 C C . PRO A 1 84 ? 3.789 -27.266 2.863 1 97.25 84 PRO A C 1
ATOM 640 O O . PRO A 1 84 ? 3.973 -26.125 3.32 1 97.25 84 PRO A O 1
ATOM 643 N N . HIS A 1 85 ? 3.637 -27.578 1.581 1 98.06 85 HIS A N 1
ATOM 644 C CA . HIS A 1 85 ? 3.352 -26.484 0.648 1 98.06 85 HIS A CA 1
ATOM 645 C C . HIS A 1 85 ? 1.926 -25.969 0.82 1 98.06 85 HIS A C 1
ATOM 647 O O . HIS A 1 85 ? 0.986 -26.766 0.929 1 98.06 85 HIS A O 1
ATOM 653 N N . VAL A 1 86 ? 1.792 -24.641 0.872 1 98.25 86 VAL A N 1
ATOM 654 C CA . VAL A 1 86 ? 0.47 -24.094 1.131 1 98.25 86 VAL A CA 1
ATOM 655 C C . VAL A 1 86 ? 0.198 -22.938 0.164 1 98.25 86 VAL A C 1
ATOM 657 O O . VAL A 1 86 ? -0.901 -22.375 0.147 1 98.25 86 VAL A O 1
ATOM 660 N N . LEU A 1 87 ? 1.153 -22.531 -0.628 1 98.25 87 LEU A N 1
ATOM 661 C CA . LEU A 1 87 ? 1.033 -21.422 -1.565 1 98.25 87 LEU A CA 1
ATOM 662 C C . LEU A 1 87 ? 1.156 -21.906 -3.006 1 98.25 87 LEU A C 1
ATOM 664 O O . LEU A 1 87 ? 1.886 -22.859 -3.281 1 98.25 87 LEU A O 1
ATOM 668 N N . VAL A 1 88 ? 0.417 -21.266 -3.928 1 97.31 88 VAL A N 1
ATOM 669 C CA . VAL A 1 88 ? 0.621 -21.406 -5.367 1 97.31 88 VAL A CA 1
ATOM 670 C C . VAL A 1 88 ? 1.01 -20.047 -5.957 1 97.31 88 VAL A C 1
ATOM 672 O O . VAL A 1 88 ? 0.354 -19.031 -5.695 1 97.31 88 VAL A O 1
ATOM 675 N N . GLU A 1 89 ? 2.047 -20.031 -6.676 1 95.25 89 GLU A N 1
ATOM 676 C CA . GLU A 1 89 ? 2.543 -18.781 -7.215 1 95.25 89 GLU A CA 1
ATOM 677 C C . GLU A 1 89 ? 3.26 -18.984 -8.547 1 95.25 89 GLU A C 1
ATOM 679 O O . GLU A 1 89 ? 3.676 -20.109 -8.859 1 95.25 89 GLU A O 1
ATOM 684 N N . ALA A 1 90 ? 3.295 -17.938 -9.336 1 90.44 90 ALA A N 1
ATOM 685 C CA . ALA A 1 90 ? 4.047 -17.891 -10.586 1 90.44 90 ALA A CA 1
ATOM 686 C C . ALA A 1 90 ? 5.312 -17.047 -10.438 1 90.44 90 ALA A C 1
ATOM 688 O O . ALA A 1 90 ? 5.254 -15.906 -9.977 1 90.44 90 ALA A O 1
ATOM 689 N N . ASN A 1 91 ? 6.41 -17.641 -10.75 1 85.88 91 ASN A N 1
ATOM 690 C CA . ASN A 1 91 ? 7.703 -16.969 -10.672 1 85.88 91 ASN A CA 1
ATOM 691 C C . ASN A 1 91 ? 8.422 -16.984 -12.016 1 85.88 91 ASN A C 1
ATOM 693 O O . ASN A 1 91 ? 8.352 -17.969 -12.758 1 85.88 91 ASN A O 1
ATOM 697 N N . ILE A 1 92 ? 9.078 -15.883 -12.18 1 78.12 92 ILE A N 1
ATOM 698 C CA . ILE A 1 92 ? 9.883 -15.812 -13.398 1 78.12 92 ILE A CA 1
ATOM 699 C C . ILE A 1 92 ? 10.922 -16.938 -13.391 1 78.12 92 ILE A C 1
ATOM 701 O O . ILE A 1 92 ? 11.594 -17.156 -12.383 1 78.12 92 ILE A O 1
ATOM 705 N N . GLY A 1 93 ? 11.031 -17.656 -14.484 1 73.69 93 GLY A N 1
ATOM 706 C CA . GLY A 1 93 ? 12.016 -18.719 -14.609 1 73.69 93 GLY A CA 1
ATOM 707 C C . GLY A 1 93 ? 11.508 -20.062 -14.117 1 73.69 93 GLY A C 1
ATOM 708 O O . GLY A 1 93 ? 11.922 -21.109 -14.609 1 73.69 93 GLY A O 1
ATOM 709 N N . GLU A 1 94 ? 10.664 -20.141 -13.102 1 79.56 94 GLU A N 1
ATOM 710 C CA . GLU A 1 94 ? 10.195 -21.375 -12.492 1 79.56 94 GLU A CA 1
ATOM 711 C C . GLU A 1 94 ? 8.82 -21.766 -13.023 1 79.56 94 GLU A C 1
ATOM 713 O O . GLU A 1 94 ? 8.461 -22.938 -13.031 1 79.56 94 GLU A O 1
ATOM 718 N N . GLY A 1 95 ? 8.078 -20.719 -13.461 1 85.31 95 GLY A N 1
ATOM 719 C CA . GLY A 1 95 ? 6.688 -20.984 -13.805 1 85.31 95 GLY A CA 1
ATOM 720 C C . GLY A 1 95 ? 5.777 -21.047 -12.586 1 85.31 95 GLY A C 1
ATOM 721 O O . GLY A 1 95 ? 6.016 -20.359 -11.594 1 85.31 95 GLY A O 1
ATOM 722 N N . VAL A 1 96 ? 4.688 -21.797 -12.758 1 91.31 96 VAL A N 1
ATOM 723 C CA . VAL A 1 96 ? 3.742 -21.922 -11.656 1 91.31 96 VAL A CA 1
ATOM 724 C C . VAL A 1 96 ? 4.156 -23.078 -10.75 1 91.31 96 VAL A C 1
ATOM 726 O O . VAL A 1 96 ? 4.348 -24.203 -11.219 1 91.31 96 VAL A O 1
ATOM 729 N N . SER A 1 97 ? 4.332 -22.812 -9.516 1 93.69 97 SER A N 1
ATOM 730 C CA . SER A 1 97 ? 4.766 -23.828 -8.555 1 93.69 97 SER A CA 1
ATOM 731 C C . SER A 1 97 ? 4.117 -23.609 -7.191 1 93.69 97 SER A C 1
ATOM 733 O O . SER A 1 97 ? 3.471 -22.578 -6.965 1 93.69 97 SER A O 1
ATOM 735 N N . SER A 1 98 ? 4.176 -24.625 -6.379 1 96.56 98 SER A N 1
ATOM 736 C CA . SER A 1 98 ? 3.756 -24.5 -4.988 1 96.56 98 SER A CA 1
ATOM 737 C C . SER A 1 98 ? 4.941 -24.203 -4.078 1 96.56 98 SER A C 1
ATOM 739 O O . SER A 1 98 ? 6.086 -24.5 -4.418 1 96.56 98 SER A O 1
ATOM 741 N N . SER A 1 99 ? 4.656 -23.578 -2.943 1 96.94 99 SER A N 1
ATOM 742 C CA . SER A 1 99 ? 5.703 -23.219 -1.994 1 96.94 99 SER A CA 1
ATOM 743 C C . SER A 1 99 ? 5.188 -23.234 -0.561 1 96.94 99 SER A C 1
ATOM 745 O O . SER A 1 99 ? 3.982 -23.109 -0.328 1 96.94 99 SER A O 1
ATOM 747 N N . PRO A 1 100 ? 6.133 -23.531 0.36 1 97.19 100 PRO A N 1
ATOM 748 C CA . PRO A 1 100 ? 5.766 -23.344 1.766 1 97.19 100 PRO A CA 1
ATOM 749 C C . PRO A 1 100 ? 5.656 -21.875 2.16 1 97.19 100 PRO A C 1
ATOM 751 O O . PRO A 1 100 ? 6.137 -21 1.434 1 97.19 100 PRO A O 1
ATOM 754 N N . LEU A 1 101 ? 5.008 -21.656 3.26 1 95.62 101 LEU A N 1
ATOM 755 C CA . LEU A 1 101 ? 4.848 -20.281 3.734 1 95.62 101 LEU A CA 1
ATOM 756 C C . LEU A 1 101 ? 6.195 -19.672 4.113 1 95.62 101 LEU A C 1
ATOM 758 O O . LEU A 1 101 ? 6.414 -18.469 3.947 1 95.62 101 LEU A O 1
ATOM 762 N N . SER A 1 102 ? 7.129 -20.438 4.559 1 93.62 102 SER A N 1
ATOM 763 C CA . SER A 1 102 ? 8.422 -20 5.059 1 93.62 102 SER A CA 1
ATOM 764 C C . SER A 1 102 ? 9.227 -19.312 3.965 1 93.62 102 SER A C 1
ATOM 766 O O . SER A 1 102 ? 10.156 -18.547 4.254 1 93.62 102 SER A O 1
ATOM 768 N N . ARG A 1 103 ? 8.883 -19.641 2.758 1 93.56 103 ARG A N 1
ATOM 769 C CA . ARG A 1 103 ? 9.578 -19.016 1.638 1 93.56 103 ARG A CA 1
ATOM 770 C C . ARG A 1 103 ? 9.484 -17.5 1.711 1 93.56 103 ARG A C 1
ATOM 772 O O . ARG A 1 103 ? 10.398 -16.797 1.263 1 93.56 103 ARG A O 1
ATOM 779 N N . HIS A 1 104 ? 8.391 -16.969 2.303 1 92.94 104 HIS A N 1
ATOM 780 C CA . HIS A 1 104 ? 8.148 -15.531 2.227 1 92.94 104 HIS A CA 1
ATOM 781 C C . HIS A 1 104 ? 8.164 -14.898 3.611 1 92.94 104 HIS A C 1
ATOM 783 O O . HIS A 1 104 ? 7.906 -13.703 3.754 1 92.94 104 HIS A O 1
ATOM 789 N N . LEU A 1 105 ? 8.57 -15.594 4.609 1 88.06 105 LEU A N 1
ATOM 790 C CA . LEU A 1 105 ? 8.453 -15.094 5.973 1 88.06 105 LEU A CA 1
ATOM 791 C C . LEU A 1 105 ? 9.547 -14.07 6.27 1 88.06 105 LEU A C 1
ATOM 793 O O . LEU A 1 105 ? 9.445 -13.297 7.227 1 88.06 105 LEU A O 1
ATOM 797 N N . ALA A 1 106 ? 10.578 -14.047 5.496 1 83.06 106 ALA A N 1
ATOM 798 C CA . ALA A 1 106 ? 11.664 -13.094 5.703 1 83.06 106 ALA A CA 1
ATOM 799 C C . ALA A 1 106 ? 11.32 -11.734 5.098 1 83.06 106 ALA A C 1
ATOM 801 O O . ALA A 1 106 ? 11.992 -10.742 5.379 1 83.06 106 ALA A O 1
ATOM 802 N N . TYR A 1 107 ? 10.297 -11.703 4.328 1 88.69 107 TYR A N 1
ATOM 803 C CA . TYR A 1 107 ? 9.891 -10.477 3.66 1 88.69 107 TYR A CA 1
ATOM 804 C C . TYR A 1 107 ? 8.695 -9.836 4.367 1 88.69 107 TYR A C 1
ATOM 806 O O . TYR A 1 107 ? 8.055 -10.469 5.211 1 88.69 107 TYR A O 1
ATOM 814 N N . HIS A 1 108 ? 8.516 -8.555 4.09 1 90.25 108 HIS A N 1
ATOM 815 C CA . HIS A 1 108 ? 7.25 -7.934 4.477 1 90.25 108 HIS A CA 1
ATOM 816 C C . HIS A 1 108 ? 6.098 -8.469 3.631 1 90.25 108 HIS A C 1
ATOM 818 O O . HIS A 1 108 ? 6.199 -8.539 2.404 1 90.25 108 HIS A O 1
ATOM 824 N N . THR A 1 109 ? 5.094 -8.906 4.355 1 94.19 109 THR A N 1
ATOM 825 C CA . THR A 1 109 ? 3.965 -9.492 3.648 1 94.19 109 THR A CA 1
ATOM 826 C C . THR A 1 109 ? 2.656 -8.828 4.07 1 94.19 109 THR A C 1
ATOM 828 O O . THR A 1 109 ? 2.592 -8.18 5.117 1 94.19 109 THR A O 1
ATOM 831 N N . ARG A 1 110 ? 1.709 -8.953 3.199 1 96 110 ARG A N 1
ATOM 832 C CA . ARG A 1 110 ? 0.351 -8.484 3.457 1 96 110 ARG A CA 1
ATOM 833 C C . ARG A 1 110 ? -0.679 -9.508 2.988 1 96 110 ARG A C 1
ATOM 835 O O . ARG A 1 110 ? -0.55 -10.07 1.9 1 96 110 ARG A O 1
ATOM 842 N N . VAL A 1 111 ? -1.685 -9.734 3.881 1 97.44 111 VAL A N 1
ATOM 843 C CA . VAL A 1 111 ? -2.754 -10.672 3.547 1 97.44 111 VAL A CA 1
ATOM 844 C C . VAL A 1 111 ? -3.967 -9.906 3.025 1 97.44 111 VAL A C 1
ATOM 846 O O . VAL A 1 111 ? -4.48 -9.008 3.701 1 97.44 111 VAL A O 1
ATOM 849 N N . CYS A 1 112 ? -4.355 -10.211 1.812 1 98.12 112 CYS A N 1
ATOM 850 C CA . CYS A 1 112 ? -5.598 -9.711 1.232 1 98.12 112 CYS A CA 1
ATOM 851 C C . CYS A 1 112 ? -6.641 -10.82 1.145 1 98.12 112 CYS A C 1
ATOM 853 O O . CYS A 1 112 ? -6.457 -11.797 0.409 1 98.12 112 CYS A O 1
ATOM 855 N N . ARG A 1 113 ? -7.746 -10.656 1.864 1 97.81 113 ARG A N 1
ATOM 856 C CA . ARG A 1 113 ? -8.773 -11.688 1.957 1 97.81 113 ARG A CA 1
ATOM 857 C C . ARG A 1 113 ? -10.039 -11.273 1.209 1 97.81 113 ARG A C 1
ATOM 859 O O . ARG A 1 113 ? -10.602 -10.211 1.476 1 97.81 113 ARG A O 1
ATOM 866 N N . PRO A 1 114 ? -10.461 -12.102 0.193 1 97.06 114 PRO A N 1
ATOM 867 C CA . PRO A 1 114 ? -11.719 -11.781 -0.493 1 97.06 114 PRO A CA 1
ATOM 868 C C . PRO A 1 114 ? -12.93 -11.836 0.435 1 97.06 114 PRO A C 1
ATOM 870 O O . PRO A 1 114 ? -13.203 -12.875 1.041 1 97.06 114 PRO A O 1
ATOM 873 N N . VAL A 1 115 ? -13.641 -10.75 0.457 1 95.94 115 VAL A N 1
ATOM 874 C CA . VAL A 1 115 ? -14.75 -10.641 1.39 1 95.94 115 VAL A CA 1
ATOM 875 C C . VAL A 1 115 ? -16 -11.266 0.775 1 95.94 115 VAL A C 1
ATOM 877 O O . VAL A 1 115 ? -16.344 -10.992 -0.379 1 95.94 115 VAL A O 1
ATOM 880 N N . GLY A 1 116 ? -16.672 -12.094 1.507 1 92.88 116 GLY A N 1
ATOM 881 C CA . GLY A 1 116 ? -17.969 -12.641 1.091 1 92.88 116 GLY A CA 1
ATOM 882 C C . GLY A 1 116 ? -17.828 -13.828 0.159 1 92.88 116 GLY A C 1
ATOM 883 O O . GLY A 1 116 ? -18.828 -14.344 -0.337 1 92.88 116 GLY A O 1
ATOM 884 N N . LEU A 1 117 ? -16.625 -14.195 -0.136 1 93.69 117 LEU A N 1
ATOM 885 C CA . LEU A 1 117 ? -16.422 -15.336 -1.03 1 93.69 117 LEU A CA 1
ATOM 886 C C . LEU A 1 117 ? -16.984 -16.609 -0.429 1 93.69 117 LEU A C 1
ATOM 888 O O . LEU A 1 117 ? -16.625 -17 0.687 1 93.69 117 LEU A O 1
ATOM 892 N N . SER A 1 118 ? -17.859 -17.281 -1.125 1 93.69 118 SER A N 1
ATOM 893 C CA . SER A 1 118 ? -18.484 -18.5 -0.633 1 93.69 118 SER A CA 1
ATOM 894 C C . SER A 1 118 ? -17.469 -19.625 -0.5 1 93.69 118 SER A C 1
ATOM 896 O O . SER A 1 118 ? -16.391 -19.562 -1.1 1 93.69 118 SER A O 1
ATOM 898 N N . TYR A 1 119 ? -17.844 -20.578 0.258 1 94.12 119 TYR A N 1
ATOM 899 C CA . TYR A 1 119 ? -16.984 -21.75 0.448 1 94.12 119 TYR A CA 1
ATOM 900 C C . TYR A 1 119 ? -16.734 -22.453 -0.877 1 94.12 119 TYR A C 1
ATOM 902 O O . TYR A 1 119 ? -15.594 -22.812 -1.184 1 94.12 119 TYR A O 1
ATOM 910 N N . GLU A 1 120 ? -17.734 -22.594 -1.668 1 95.06 120 GLU A N 1
ATOM 911 C CA . GLU A 1 120 ? -17.625 -23.266 -2.955 1 95.06 120 GLU A CA 1
ATOM 912 C C . GLU A 1 120 ? -16.703 -22.5 -3.904 1 95.06 120 GLU A C 1
ATOM 914 O O . GLU A 1 120 ? -15.828 -23.094 -4.543 1 95.06 120 GLU A O 1
ATOM 919 N N . ASP A 1 121 ? -16.922 -21.219 -3.934 1 95.88 121 ASP A N 1
ATOM 920 C CA . ASP A 1 121 ? -16.109 -20.406 -4.824 1 95.88 121 ASP A CA 1
ATOM 921 C C . ASP A 1 121 ? -14.656 -20.375 -4.371 1 95.88 121 ASP A C 1
ATOM 923 O O . ASP A 1 121 ? -13.742 -20.359 -5.195 1 95.88 121 ASP A O 1
ATOM 927 N N . ARG A 1 122 ? -14.492 -20.375 -3.107 1 97.25 122 ARG A N 1
ATOM 928 C CA . ARG A 1 122 ? -13.141 -20.453 -2.559 1 97.25 122 ARG A CA 1
ATOM 929 C C . ARG A 1 122 ? -12.43 -21.703 -3.021 1 97.25 122 ARG A C 1
ATOM 931 O O . ARG A 1 122 ? -11.266 -21.656 -3.424 1 97.25 122 ARG A O 1
ATOM 938 N N . HIS A 1 123 ? -13.094 -22.797 -2.982 1 96.44 123 HIS A N 1
ATOM 939 C CA . HIS A 1 123 ? -12.531 -24.062 -3.449 1 96.44 123 HIS A CA 1
ATOM 940 C C . HIS A 1 123 ? -12.211 -24 -4.938 1 96.44 123 HIS A C 1
ATOM 942 O O . HIS A 1 123 ? -11.156 -24.469 -5.367 1 96.44 123 HIS A O 1
ATOM 948 N N . THR A 1 124 ? -13.086 -23.406 -5.652 1 96.69 124 THR A N 1
ATOM 949 C CA . THR A 1 124 ? -12.898 -23.297 -7.094 1 96.69 124 THR A CA 1
ATOM 950 C C . THR A 1 124 ? -11.664 -22.453 -7.414 1 96.69 124 THR A C 1
ATOM 952 O O . THR A 1 124 ? -10.859 -22.812 -8.273 1 96.69 124 THR A O 1
ATOM 955 N N . VAL A 1 125 ? -11.531 -21.344 -6.684 1 97.25 125 VAL A N 1
ATOM 956 C CA . VAL A 1 125 ? -10.383 -20.453 -6.875 1 97.25 125 VAL A CA 1
ATOM 957 C C . VAL A 1 125 ? -9.094 -21.219 -6.602 1 97.25 125 VAL A C 1
ATOM 959 O O . VAL A 1 125 ? -8.156 -21.188 -7.41 1 97.25 125 VAL A O 1
ATOM 962 N N . CYS A 1 126 ? -9.086 -21.938 -5.504 1 97.88 126 CYS A N 1
ATOM 963 C CA . CYS A 1 126 ? -7.887 -22.672 -5.113 1 97.88 126 CYS A CA 1
ATOM 964 C C . CYS A 1 126 ? -7.586 -23.781 -6.102 1 97.88 126 CYS A C 1
ATOM 966 O O . CYS A 1 126 ? -6.438 -23.969 -6.512 1 97.88 126 CYS A O 1
ATOM 968 N N . ARG A 1 127 ? -8.523 -24.484 -6.531 1 97 127 ARG A N 1
ATOM 969 C CA . ARG A 1 127 ? -8.344 -25.578 -7.473 1 97 127 ARG A CA 1
ATOM 970 C C . ARG A 1 127 ? -7.855 -25.062 -8.828 1 97 127 ARG A C 1
ATOM 972 O O . ARG A 1 127 ? -7.035 -25.719 -9.477 1 97 127 ARG A O 1
ATOM 979 N N . TYR A 1 128 ? -8.398 -23.984 -9.25 1 95.5 128 TYR A N 1
ATOM 980 C CA . TYR A 1 128 ? -7.949 -23.375 -10.5 1 95.5 128 TYR A CA 1
ATOM 981 C C . TYR A 1 128 ? -6.441 -23.156 -10.492 1 95.5 128 TYR A C 1
ATOM 983 O O . TYR A 1 128 ? -5.754 -23.516 -11.453 1 95.5 128 TYR A O 1
ATOM 991 N N . ALA A 1 129 ? -5.961 -22.625 -9.391 1 95.19 129 ALA A N 1
ATOM 992 C CA . ALA A 1 129 ? -4.535 -22.344 -9.266 1 95.19 129 ALA A CA 1
ATOM 993 C C . ALA A 1 129 ? -3.719 -23.625 -9.164 1 95.19 129 ALA A C 1
ATOM 995 O O . ALA A 1 129 ? -2.682 -23.766 -9.812 1 95.19 129 ALA A O 1
ATOM 996 N N . ILE A 1 130 ? -4.18 -24.578 -8.359 1 95.62 130 ILE A N 1
ATOM 997 C CA . ILE A 1 130 ? -3.465 -25.828 -8.141 1 95.62 130 ILE A CA 1
ATOM 998 C C . ILE A 1 130 ? -3.338 -26.578 -9.461 1 95.62 130 ILE A C 1
ATOM 1000 O O . ILE A 1 130 ? -2.285 -27.156 -9.758 1 95.62 130 ILE A O 1
ATOM 1004 N N . ASN A 1 131 ? -4.344 -26.516 -10.242 1 94.62 131 ASN A N 1
ATOM 1005 C CA . ASN A 1 131 ? -4.367 -27.234 -11.508 1 94.62 131 ASN A CA 1
ATOM 1006 C C . ASN A 1 131 ? -3.393 -26.641 -12.516 1 94.62 131 ASN A C 1
ATOM 1008 O O . ASN A 1 131 ? -3.104 -27.25 -13.547 1 94.62 131 ASN A O 1
ATOM 1012 N N . ARG A 1 132 ? -2.865 -25.547 -12.227 1 91.25 132 ARG A N 1
ATOM 1013 C CA . ARG A 1 132 ? -1.975 -24.875 -13.164 1 91.25 132 ARG A CA 1
ATOM 1014 C C . ARG A 1 132 ? -0.516 -25.047 -12.75 1 91.25 132 ARG A C 1
ATOM 1016 O O . ARG A 1 132 ? 0.386 -24.531 -13.422 1 91.25 132 ARG A O 1
ATOM 1023 N N . ILE A 1 133 ? -0.346 -25.641 -11.609 1 92.12 133 ILE A N 1
ATOM 1024 C CA . ILE A 1 133 ? 1.023 -25.922 -11.188 1 92.12 133 ILE A CA 1
ATOM 1025 C C . ILE A 1 133 ? 1.754 -26.688 -12.289 1 92.12 133 ILE A C 1
ATOM 1027 O O . ILE A 1 133 ? 1.208 -27.641 -12.859 1 92.12 133 ILE A O 1
ATOM 1031 N N . GLY A 1 134 ? 2.969 -26.266 -12.586 1 88.6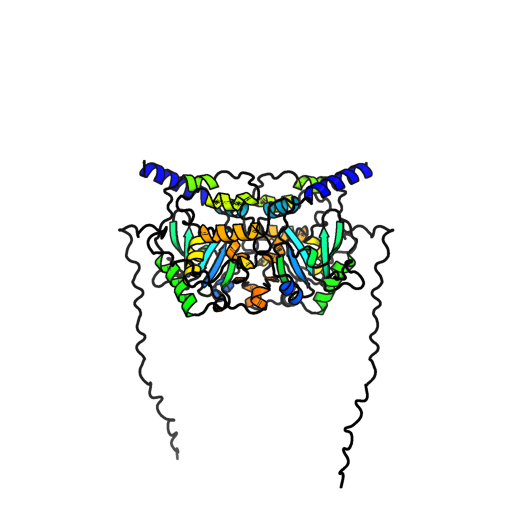9 134 GLY A N 1
ATOM 1032 C CA . GLY A 1 134 ? 3.752 -26.906 -13.633 1 88.69 134 GLY A CA 1
ATOM 1033 C C . GLY A 1 134 ? 3.73 -26.141 -14.945 1 88.69 134 GLY A C 1
ATOM 1034 O O . GLY A 1 134 ? 4.559 -26.391 -15.82 1 88.69 134 GLY A O 1
ATOM 1035 N N . PHE A 1 135 ? 2.746 -25.234 -15.031 1 81.81 135 PHE A N 1
ATOM 1036 C CA . PHE A 1 135 ? 2.713 -24.391 -16.219 1 81.81 135 PHE A CA 1
ATOM 1037 C C . PHE A 1 135 ? 3.916 -23.469 -16.25 1 81.81 135 PHE A C 1
ATOM 1039 O O . PHE A 1 135 ? 4.332 -22.938 -15.219 1 81.81 135 PHE A O 1
ATOM 1046 N N . GLY A 1 136 ? 4.656 -23.328 -17.406 1 73.94 136 GLY A N 1
ATOM 1047 C CA . GLY A 1 136 ? 5.867 -22.531 -17.531 1 73.94 136 GLY A CA 1
ATOM 1048 C C . GLY A 1 136 ? 5.594 -21.109 -17.984 1 73.94 136 GLY A C 1
ATOM 1049 O O . GLY A 1 136 ? 4.457 -20.75 -18.312 1 73.94 136 GLY A O 1
ATOM 1050 N N . TYR A 1 137 ? 6.566 -20.219 -17.625 1 62.88 137 TYR A N 1
ATOM 1051 C CA . TYR A 1 137 ? 6.617 -18.875 -18.203 1 62.88 137 TYR A CA 1
ATOM 1052 C C . TYR A 1 137 ? 7.246 -18.906 -19.594 1 62.88 137 TYR A C 1
ATOM 1054 O O . TYR A 1 137 ? 8.203 -19.641 -19.828 1 62.88 137 TYR A O 1
ATOM 1062 N N . ASP A 1 138 ? 6.473 -18.297 -20.547 1 56.03 138 ASP A N 1
ATOM 1063 C CA . ASP A 1 138 ? 7.09 -18.234 -21.875 1 56.03 138 ASP A CA 1
ATOM 1064 C C . ASP A 1 138 ? 8.367 -17.391 -21.844 1 56.03 138 ASP A C 1
ATOM 1066 O O . ASP A 1 138 ? 8.32 -16.188 -22.062 1 56.03 138 ASP A O 1
ATOM 1070 N N . THR A 1 139 ? 9.406 -17.859 -21.266 1 57.59 139 THR A N 1
ATOM 1071 C CA . THR A 1 139 ? 10.688 -17.172 -21.266 1 57.59 139 THR A CA 1
ATOM 1072 C C . THR A 1 139 ? 11.219 -17 -22.688 1 57.59 139 THR A C 1
ATOM 1074 O O . THR A 1 139 ? 12.25 -16.375 -22.891 1 57.59 139 THR A O 1
ATOM 1077 N N . LYS A 1 140 ? 10.453 -17.641 -23.609 1 57.72 140 LYS A N 1
ATOM 1078 C CA . LYS A 1 140 ? 10.984 -17.594 -24.969 1 57.72 140 LYS A CA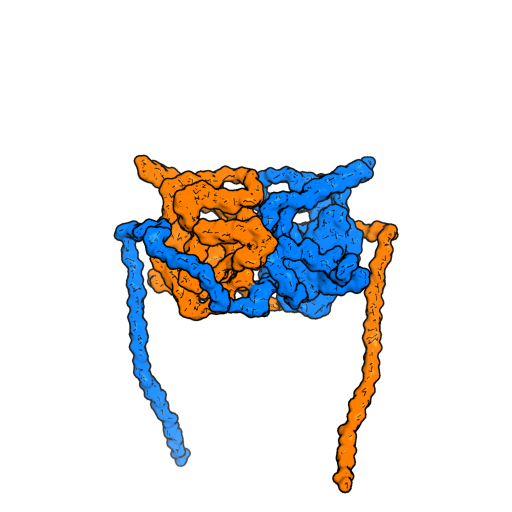 1
ATOM 1079 C C . LYS A 1 140 ? 10.969 -16.172 -25.516 1 57.72 140 LYS A C 1
ATOM 1081 O O . LYS A 1 140 ? 11.742 -15.836 -26.422 1 57.72 140 LYS A O 1
ATOM 1086 N N . ASN A 1 141 ? 10.148 -15.422 -24.859 1 59.69 141 ASN A N 1
ATOM 1087 C CA . ASN A 1 141 ? 10.211 -14.055 -25.359 1 59.69 141 ASN A CA 1
ATOM 1088 C C . ASN A 1 141 ? 11.141 -13.188 -24.516 1 59.69 141 ASN A C 1
ATOM 1090 O O . ASN A 1 141 ? 10.711 -12.594 -23.531 1 59.69 141 ASN A O 1
ATOM 1094 N N . ILE A 1 142 ? 12.43 -13.227 -24.812 1 61.72 142 ILE A N 1
ATOM 1095 C CA . ILE A 1 142 ? 13.508 -12.469 -24.203 1 61.72 142 ILE A CA 1
ATOM 1096 C C . ILE A 1 142 ? 13.148 -10.984 -24.188 1 61.72 142 ILE A C 1
ATOM 1098 O O . ILE A 1 142 ? 13.484 -10.273 -23.234 1 61.72 142 ILE A O 1
ATOM 1102 N N . ILE A 1 143 ? 12.484 -10.648 -25.188 1 62.09 143 ILE A N 1
ATOM 1103 C CA . ILE A 1 143 ? 12.117 -9.242 -25.312 1 62.09 143 ILE A CA 1
ATOM 1104 C C . ILE A 1 143 ? 11.227 -8.828 -24.141 1 62.09 143 ILE A C 1
ATOM 1106 O O . ILE A 1 143 ? 11.359 -7.727 -23.609 1 62.09 143 ILE A O 1
ATOM 1110 N N . ASP A 1 144 ? 10.484 -9.758 -23.797 1 66 144 ASP A N 1
ATOM 1111 C CA . ASP A 1 144 ? 9.562 -9.453 -22.703 1 66 144 ASP A CA 1
ATOM 1112 C C . ASP A 1 144 ? 10.312 -9.219 -21.391 1 66 144 ASP A C 1
ATOM 1114 O O . ASP A 1 144 ? 9.984 -8.312 -20.641 1 66 144 ASP A O 1
ATOM 1118 N N . LEU A 1 145 ? 11.375 -9.938 -21.266 1 69.31 145 LEU A N 1
ATOM 1119 C CA . LEU A 1 145 ? 12.141 -9.82 -20.031 1 69.31 145 LEU A CA 1
ATOM 1120 C C . LEU A 1 145 ? 13.062 -8.602 -20.078 1 69.31 145 LEU A C 1
ATOM 1122 O O . LEU A 1 145 ? 13.328 -7.98 -19.047 1 69.31 145 LEU A O 1
ATOM 1126 N N . MET A 1 146 ? 13.586 -8.227 -21.297 1 69.69 146 MET A N 1
ATOM 1127 C CA . MET A 1 146 ? 14.555 -7.152 -21.484 1 69.69 146 MET A CA 1
ATOM 1128 C C . MET A 1 146 ? 13.961 -5.809 -21.078 1 69.69 146 MET A C 1
ATOM 1130 O O . MET A 1 146 ? 14.68 -4.922 -20.625 1 69.69 146 MET A O 1
ATOM 1134 N N . ARG A 1 147 ? 12.742 -5.75 -21.188 1 67.75 147 ARG A N 1
ATOM 1135 C CA . ARG A 1 147 ? 12.078 -4.488 -20.875 1 67.75 147 ARG A CA 1
ATOM 1136 C C . ARG A 1 147 ? 12.273 -4.121 -19.406 1 67.75 147 ARG A C 1
ATOM 1138 O O . ARG A 1 147 ? 12.203 -2.945 -19.031 1 67.75 147 ARG A O 1
ATOM 1145 N N . TYR A 1 148 ? 12.523 -5.098 -18.734 1 67.5 148 TYR A N 1
ATOM 1146 C CA . TYR A 1 148 ? 12.664 -4.867 -17.297 1 67.5 148 TYR A CA 1
ATOM 1147 C C . TYR A 1 148 ? 14.102 -4.523 -16.938 1 67.5 148 TYR A C 1
ATOM 1149 O O . TYR A 1 148 ? 14.414 -4.258 -15.773 1 67.5 148 TYR A O 1
ATOM 1157 N N . LEU A 1 149 ? 15.008 -4.504 -17.797 1 66.12 149 LEU A N 1
ATOM 1158 C CA . LEU A 1 149 ? 16.422 -4.289 -17.516 1 66.12 149 LEU A CA 1
ATOM 1159 C C . LEU A 1 149 ? 16.75 -2.799 -17.453 1 66.12 149 LEU A C 1
ATOM 1161 O O . LEU A 1 149 ? 17.75 -2.395 -16.859 1 66.12 149 LEU A O 1
ATOM 1165 N N . VAL A 1 150 ? 16.031 -1.89 -18.094 1 58.69 150 VAL A N 1
ATOM 1166 C CA . VAL A 1 150 ? 16.453 -0.494 -18.156 1 58.69 150 VAL A CA 1
ATOM 1167 C C . VAL A 1 150 ? 15.492 0.376 -17.344 1 58.69 150 VAL A C 1
ATOM 1169 O O . VAL A 1 150 ? 14.305 0.48 -17.672 1 58.69 150 VAL A O 1
ATOM 1172 N N . PRO A 1 151 ? 15.93 0.799 -16.125 1 56.09 151 PRO A N 1
ATOM 1173 C CA . PRO A 1 151 ? 15.094 1.701 -15.328 1 56.09 151 PRO A CA 1
ATOM 1174 C C . PRO A 1 151 ? 14.914 3.07 -15.984 1 56.09 151 PRO A C 1
ATOM 1176 O O . PRO A 1 151 ? 15.891 3.811 -16.156 1 56.09 151 PRO A O 1
ATOM 1179 N N . LEU A 1 152 ? 14.055 3.252 -17.047 1 57.78 152 LEU A N 1
ATOM 1180 C CA . LEU A 1 152 ? 13.836 4.57 -17.625 1 57.78 152 LEU A CA 1
ATOM 1181 C C . LEU A 1 152 ? 12.781 5.348 -16.844 1 57.78 152 LEU A C 1
ATOM 1183 O O . LEU A 1 152 ? 11.852 4.754 -16.297 1 57.78 152 LEU A O 1
ATOM 1187 N N . PRO A 1 153 ? 13.141 6.613 -16.625 1 65.19 153 PRO A N 1
ATOM 1188 C CA . PRO A 1 153 ? 12.07 7.461 -16.078 1 65.19 153 PRO A CA 1
ATOM 1189 C C . PRO A 1 153 ? 10.82 7.469 -16.953 1 65.19 153 PRO A C 1
ATOM 1191 O O . PRO A 1 153 ? 10.836 8.008 -18.062 1 65.19 153 PRO A O 1
ATOM 1194 N N . VAL A 1 154 ? 9.93 6.691 -16.688 1 66.88 154 VAL A N 1
ATOM 1195 C CA . VAL A 1 154 ? 8.695 6.547 -17.453 1 66.88 154 VAL A CA 1
ATOM 1196 C C . VAL A 1 154 ? 7.582 7.367 -16.797 1 66.88 154 VAL A C 1
ATOM 1198 O O . VAL A 1 154 ? 7.359 7.273 -15.586 1 66.88 154 VAL A O 1
ATOM 1201 N N . PRO A 1 155 ? 7.043 8.234 -17.672 1 66.75 155 PRO A N 1
ATOM 1202 C CA . PRO A 1 155 ? 5.883 8.945 -17.109 1 66.75 155 PRO A CA 1
ATOM 1203 C C . PRO A 1 155 ? 4.855 7.996 -16.5 1 66.75 155 PRO A C 1
ATOM 1205 O O . PRO A 1 155 ? 4.691 6.867 -16.969 1 66.75 155 PRO A O 1
ATOM 1208 N N . GLN A 1 156 ? 4.258 8.469 -15.461 1 66.31 156 GLN A N 1
ATOM 1209 C CA . GLN A 1 156 ? 3.361 7.668 -14.641 1 66.31 156 GLN A CA 1
ATOM 1210 C C . GLN A 1 156 ? 2.303 6.973 -15.484 1 66.31 156 GLN A C 1
ATOM 1212 O O . GLN A 1 156 ? 2.021 5.789 -15.297 1 66.31 156 GLN A O 1
ATOM 1217 N N . ARG A 1 157 ? 1.765 7.633 -16.469 1 64.94 157 ARG A N 1
ATOM 1218 C CA . ARG A 1 157 ? 0.655 7.129 -17.266 1 64.94 157 ARG A CA 1
ATOM 1219 C C . ARG A 1 157 ? 1.092 5.941 -18.109 1 64.94 157 ARG A C 1
ATOM 1221 O O . ARG A 1 157 ? 0.265 5.117 -18.516 1 64.94 157 ARG A O 1
ATOM 1228 N N . TRP A 1 158 ? 2.412 5.883 -18.359 1 64.62 158 TRP A N 1
ATOM 1229 C CA . TRP A 1 158 ? 2.885 4.844 -19.281 1 64.62 158 TRP A CA 1
ATOM 1230 C C . TRP A 1 158 ? 3.463 3.662 -18.5 1 64.62 158 TRP A C 1
ATOM 1232 O O . TRP A 1 158 ? 3.738 2.609 -19.078 1 64.62 158 TRP A O 1
ATOM 1242 N N . ARG A 1 159 ? 3.549 3.836 -17.312 1 69.75 159 ARG A N 1
ATOM 1243 C CA . ARG A 1 159 ? 4.301 2.855 -16.531 1 69.75 159 ARG A CA 1
ATOM 1244 C C . ARG A 1 159 ? 3.604 1.498 -16.547 1 69.75 159 ARG A C 1
ATOM 1246 O O . ARG A 1 159 ? 4.227 0.476 -16.828 1 69.75 159 ARG A O 1
ATOM 1253 N N . ARG A 1 160 ? 2.363 1.478 -16.281 1 64.25 160 ARG A N 1
ATOM 1254 C CA . ARG A 1 160 ? 1.657 0.2 -16.281 1 64.25 160 ARG A CA 1
ATOM 1255 C C . ARG A 1 160 ? 1.616 -0.412 -17.672 1 64.25 160 ARG A C 1
ATOM 1257 O O . ARG A 1 160 ? 1.741 -1.629 -17.828 1 64.25 160 ARG A O 1
ATOM 1264 N N . ARG A 1 161 ? 1.447 0.437 -18.672 1 65.44 161 ARG A N 1
ATOM 1265 C CA . ARG A 1 161 ? 1.374 -0.024 -20.047 1 65.44 161 ARG A CA 1
ATOM 1266 C C . ARG A 1 161 ? 2.691 -0.66 -20.484 1 65.44 161 ARG A C 1
ATOM 1268 O O . ARG A 1 161 ? 2.701 -1.569 -21.312 1 65.44 161 ARG A O 1
ATOM 1275 N N . MET A 1 162 ? 3.697 -0.153 -19.984 1 64.44 162 MET A N 1
ATOM 1276 C CA . MET A 1 162 ? 5.016 -0.69 -20.312 1 64.44 162 MET A CA 1
ATOM 1277 C C . MET A 1 162 ? 5.148 -2.135 -19.844 1 64.44 162 MET A C 1
ATOM 1279 O O . MET A 1 162 ? 5.922 -2.908 -20.406 1 64.44 162 MET A O 1
ATOM 1283 N N . ILE A 1 163 ? 4.336 -2.4 -18.859 1 60.94 163 ILE A N 1
ATOM 1284 C CA . ILE A 1 163 ? 4.363 -3.777 -18.375 1 60.94 163 ILE A CA 1
ATOM 1285 C C . ILE A 1 163 ? 3.67 -4.691 -19.375 1 60.94 163 ILE A C 1
ATOM 1287 O O . ILE A 1 163 ? 4.066 -5.848 -19.547 1 60.94 163 ILE A O 1
ATOM 1291 N N . ALA A 1 164 ? 2.703 -4.086 -20.203 1 61.38 164 ALA A N 1
ATOM 1292 C CA . ALA A 1 164 ? 1.912 -4.84 -21.172 1 61.38 164 ALA A CA 1
ATOM 1293 C C . ALA A 1 164 ? 2.662 -4.992 -22.484 1 61.38 164 ALA A C 1
ATOM 1295 O O . ALA A 1 164 ? 2.41 -5.934 -23.25 1 61.38 164 ALA A O 1
ATOM 1296 N N . LEU A 1 165 ? 3.414 -3.975 -23.141 1 53 165 LEU A N 1
ATOM 1297 C CA . LEU A 1 165 ? 3.9 -3.771 -24.516 1 53 165 LEU A CA 1
ATOM 1298 C C . LEU A 1 165 ? 4.707 -4.977 -24.984 1 53 165 LEU A C 1
ATOM 1300 O O . LEU A 1 165 ? 4.793 -5.234 -26.188 1 53 165 LEU A O 1
ATOM 1304 N N . GLY A 1 166 ? 5.125 -5.832 -24.391 1 47.19 166 GLY A N 1
ATOM 1305 C CA . GLY A 1 166 ? 5.973 -6.824 -25.031 1 47.19 166 GLY A CA 1
ATOM 1306 C C . GLY A 1 166 ? 5.336 -8.203 -25.094 1 47.19 166 GLY A C 1
ATOM 1307 O O . GLY A 1 166 ? 5.93 -9.141 -25.625 1 47.19 166 GLY A O 1
ATOM 1308 N N . SER A 1 167 ? 4.469 -8.539 -24.219 1 46.25 167 SER A N 1
ATOM 1309 C CA . SER A 1 167 ? 4.133 -9.961 -24.328 1 46.25 167 SER A CA 1
ATOM 1310 C C . SER A 1 167 ? 3.182 -10.219 -25.484 1 46.25 167 SER A C 1
ATOM 1312 O O . SER A 1 167 ? 2.268 -9.43 -25.734 1 46.25 167 SER A O 1
ATOM 1314 N N . GLY A 1 168 ? 3.699 -10.57 -26.734 1 42.88 168 GLY A N 1
ATOM 1315 C CA . GLY A 1 168 ? 2.699 -11.203 -27.578 1 42.88 168 GLY A CA 1
ATOM 1316 C C . GLY A 1 168 ? 1.413 -11.523 -26.844 1 42.88 168 GLY A C 1
ATOM 1317 O O . GLY A 1 168 ? 0.333 -11.094 -27.25 1 42.88 168 GLY A O 1
ATOM 1318 N N . ASP A 1 169 ? 1.358 -12.594 -26.141 1 43.72 169 ASP A N 1
ATOM 1319 C CA . ASP A 1 169 ? 0.229 -12.852 -25.25 1 43.72 169 ASP A CA 1
ATOM 1320 C C . ASP A 1 169 ? 0.443 -12.203 -23.891 1 43.72 169 ASP A C 1
ATOM 1322 O O . ASP A 1 169 ? 1.342 -12.594 -23.141 1 43.72 169 ASP A O 1
ATOM 1326 N N . PRO A 1 170 ? 0.298 -10.836 -23.938 1 42.94 170 PRO A N 1
ATOM 1327 C CA . PRO A 1 170 ? 0.559 -9.969 -22.781 1 42.94 170 PRO A CA 1
ATOM 1328 C C . PRO A 1 170 ? 0.432 -10.703 -21.453 1 42.94 170 PRO A C 1
ATOM 1330 O O . PRO A 1 170 ? 0.944 -10.242 -20.438 1 42.94 170 PRO A O 1
ATOM 1333 N N . THR A 1 171 ? -0.689 -11.352 -21.328 1 43.75 171 THR A N 1
ATOM 1334 C CA . THR A 1 171 ? -1.345 -11.891 -20.141 1 43.75 171 THR A CA 1
ATOM 1335 C C . THR A 1 171 ? -0.375 -12.742 -19.328 1 43.75 171 THR A C 1
ATOM 1337 O O . THR A 1 171 ? -0.739 -13.273 -18.266 1 43.75 171 THR A O 1
ATOM 1340 N N . LYS A 1 172 ? 0.562 -13.211 -20.078 1 47.38 172 LYS A N 1
ATOM 1341 C CA . LYS A 1 172 ? 1.128 -14.375 -19.406 1 47.38 172 LYS A CA 1
ATOM 1342 C C . LYS A 1 172 ? 1.509 -14.039 -17.953 1 47.38 172 LYS A C 1
ATOM 1344 O O . LYS A 1 172 ? 1.302 -12.914 -17.5 1 47.38 172 LYS A O 1
ATOM 1349 N N . ILE A 1 173 ? 2.85 -14.578 -17.5 1 49.38 173 ILE A N 1
ATOM 1350 C CA . ILE A 1 173 ? 3.145 -15.242 -16.234 1 49.38 173 ILE A CA 1
ATOM 1351 C C . ILE A 1 173 ? 3.568 -14.211 -15.188 1 49.38 173 ILE A C 1
ATOM 1353 O O . ILE A 1 173 ? 4.762 -13.945 -15.016 1 49.38 173 ILE A O 1
ATOM 1357 N N . ILE A 1 174 ? 2.682 -13.055 -15.141 1 64.81 174 ILE A N 1
ATOM 1358 C CA . ILE A 1 174 ? 3.053 -12.375 -13.906 1 64.81 174 ILE A CA 1
ATOM 1359 C C . ILE A 1 174 ? 2.357 -13.039 -12.719 1 64.81 174 ILE A C 1
ATOM 1361 O O . ILE A 1 174 ? 1.366 -13.758 -12.898 1 64.81 174 ILE A O 1
ATOM 1365 N N . CYS A 1 175 ? 2.943 -13.039 -11.648 1 81.88 175 CYS A N 1
ATOM 1366 C CA . CYS A 1 175 ? 2.482 -13.656 -10.406 1 81.88 175 CYS A CA 1
ATOM 1367 C C . CYS A 1 175 ? 1.029 -13.289 -10.125 1 81.88 175 CYS A C 1
ATOM 1369 O O . CYS A 1 175 ? 0.24 -14.141 -9.711 1 81.88 175 CYS A O 1
ATOM 1371 N N . SER A 1 176 ? 0.552 -12.148 -10.586 1 89.5 176 SER A N 1
ATOM 1372 C CA . SER A 1 176 ? -0.774 -11.656 -10.227 1 89.5 176 SER A CA 1
ATOM 1373 C C . SER A 1 176 ? -1.814 -12.062 -11.266 1 89.5 176 SER A C 1
ATOM 1375 O O . SER A 1 176 ? -3 -12.18 -10.953 1 89.5 176 SER A O 1
ATOM 1377 N N . ALA A 1 177 ? -1.374 -12.312 -12.492 1 85.5 177 ALA A N 1
ATOM 1378 C CA . ALA A 1 177 ? -2.303 -12.703 -13.555 1 85.5 177 ALA A CA 1
ATOM 1379 C C . ALA A 1 177 ? -2.943 -14.055 -13.25 1 85.5 177 ALA A C 1
ATOM 1381 O O . ALA A 1 177 ? -4.141 -14.25 -13.469 1 85.5 177 ALA A O 1
ATOM 1382 N N . LEU A 1 178 ? -2.16 -15.039 -12.805 1 88.06 178 LEU A N 1
ATOM 1383 C CA . LEU A 1 178 ? -2.68 -16.344 -12.414 1 88.06 178 LEU A CA 1
ATOM 1384 C C . LEU A 1 178 ? -3.775 -16.203 -11.367 1 88.06 178 LEU A C 1
ATOM 1386 O O . LEU A 1 178 ? -4.844 -16.812 -11.492 1 88.06 178 LEU A O 1
ATOM 1390 N N . ILE A 1 179 ? -3.49 -15.422 -10.391 1 95 179 ILE A N 1
ATOM 1391 C CA . ILE A 1 179 ? -4.426 -15.234 -9.289 1 95 179 ILE A CA 1
ATOM 1392 C C . ILE A 1 179 ? -5.684 -14.523 -9.789 1 95 179 ILE A C 1
ATOM 1394 O O . ILE A 1 179 ? -6.801 -14.891 -9.422 1 95 179 ILE A O 1
ATOM 1398 N N . ALA A 1 180 ? -5.473 -13.523 -10.617 1 91.94 180 ALA A N 1
ATOM 1399 C CA . ALA A 1 180 ? -6.605 -12.797 -11.195 1 91.94 180 ALA A CA 1
ATOM 1400 C C . ALA A 1 180 ? -7.508 -13.734 -11.992 1 91.94 180 ALA A C 1
ATOM 1402 O O . ALA A 1 180 ? -8.734 -13.664 -11.883 1 91.94 180 ALA A O 1
ATOM 1403 N N . GLN A 1 181 ? -6.91 -14.594 -12.711 1 90.19 181 GLN A N 1
ATOM 1404 C CA . GLN A 1 181 ? -7.684 -15.555 -13.492 1 90.19 181 GLN A CA 1
ATOM 1405 C C . GLN A 1 181 ? -8.445 -16.516 -12.586 1 90.19 181 GLN A C 1
ATOM 1407 O O . GLN A 1 181 ? -9.578 -16.891 -12.891 1 90.19 181 GLN A O 1
ATOM 1412 N N . ALA A 1 182 ? -7.812 -16.922 -11.562 1 93.75 182 ALA A N 1
ATOM 1413 C CA . ALA A 1 182 ? -8.484 -17.797 -10.609 1 93.75 182 ALA A CA 1
ATOM 1414 C C . ALA A 1 182 ? -9.75 -17.141 -10.055 1 93.75 182 ALA A C 1
ATOM 1416 O O . ALA A 1 182 ? -10.805 -17.781 -9.977 1 93.75 182 ALA A O 1
ATOM 1417 N N . PHE A 1 183 ? -9.695 -15.898 -9.719 1 94.31 183 PHE A N 1
ATOM 1418 C CA . PHE A 1 183 ? -10.844 -15.188 -9.18 1 94.31 183 PHE A CA 1
ATOM 1419 C C . PHE A 1 183 ? -11.859 -14.891 -10.273 1 94.31 183 PHE A C 1
ATOM 1421 O O . PHE A 1 183 ? -13.062 -14.859 -10.016 1 94.31 183 PHE A O 1
ATOM 1428 N N . GLU A 1 184 ? -11.359 -14.648 -11.422 1 90 184 GLU A N 1
ATOM 1429 C CA . GLU A 1 184 ? -12.25 -14.422 -12.555 1 90 184 GLU A CA 1
ATOM 1430 C C . GLU A 1 184 ? -13.109 -15.656 -12.836 1 90 184 GLU A C 1
ATOM 1432 O O . GLU A 1 184 ? -14.258 -15.531 -13.258 1 90 184 GLU A O 1
ATOM 1437 N N . ALA A 1 185 ? -12.57 -16.828 -12.594 1 90.12 185 ALA A N 1
ATOM 1438 C CA . ALA A 1 185 ? -13.289 -18.078 -12.82 1 90.12 185 ALA A CA 1
ATOM 1439 C C . ALA A 1 185 ? -14.578 -18.125 -12 1 90.12 185 ALA A C 1
ATOM 1441 O O . ALA A 1 185 ? -15.523 -18.844 -12.359 1 90.12 185 ALA A O 1
ATOM 1442 N N . VAL A 1 186 ? -14.648 -17.453 -10.906 1 92.44 186 VAL A N 1
ATOM 1443 C CA . VAL A 1 186 ? -15.859 -17.422 -10.086 1 92.44 186 VAL A CA 1
ATOM 1444 C C . VAL A 1 186 ? -16.484 -16.031 -10.133 1 92.44 186 VAL A C 1
ATOM 1446 O O . VAL A 1 186 ? -17.328 -15.688 -9.297 1 92.44 186 VAL A O 1
ATOM 1449 N N . ARG A 1 187 ? -15.961 -15.148 -10.945 1 89.38 187 ARG A N 1
ATOM 1450 C CA . ARG A 1 187 ? -16.484 -13.812 -11.211 1 89.38 187 ARG A CA 1
ATOM 1451 C C . ARG A 1 187 ? -16.375 -12.93 -9.969 1 89.38 187 ARG A C 1
ATOM 1453 O O . ARG A 1 187 ? -17.312 -12.172 -9.664 1 89.38 187 ARG A O 1
ATOM 1460 N N . TYR A 1 188 ? -15.422 -13.141 -9.266 1 92.81 188 TYR A N 1
ATOM 1461 C CA . TYR A 1 188 ? -15.133 -12.258 -8.141 1 92.81 188 TYR A CA 1
ATOM 1462 C C . TYR A 1 188 ? -14.297 -11.062 -8.586 1 92.81 188 TYR A C 1
ATOM 1464 O O . TYR A 1 188 ? -13.195 -11.234 -9.109 1 92.81 188 TYR A O 1
ATOM 1472 N N . PRO A 1 189 ? -14.758 -9.859 -8.352 1 90.31 189 PRO A N 1
ATOM 1473 C CA . PRO A 1 189 ? -14.07 -8.68 -8.875 1 90.31 189 PRO A CA 1
ATOM 1474 C C . PRO A 1 189 ? -12.82 -8.312 -8.07 1 90.31 189 PRO A C 1
ATOM 1476 O O . PRO A 1 189 ? -12.773 -8.547 -6.859 1 90.31 189 PRO A O 1
ATOM 1479 N N . ILE A 1 190 ? -11.836 -7.828 -8.773 1 90.12 190 ILE A N 1
ATOM 1480 C CA . ILE A 1 190 ? -10.633 -7.312 -8.141 1 90.12 190 ILE A CA 1
ATOM 1481 C C . ILE A 1 190 ? -10.609 -5.789 -8.219 1 90.12 190 ILE A C 1
ATOM 1483 O O . ILE A 1 190 ? -10.312 -5.109 -7.238 1 90.12 190 ILE A O 1
ATOM 1487 N N . LEU A 1 191 ? -10.969 -5.227 -9.32 1 83.75 191 LEU A N 1
ATOM 1488 C CA . LEU A 1 191 ? -11.039 -3.789 -9.555 1 83.75 191 LEU A CA 1
ATOM 1489 C C . LEU A 1 191 ? -12.484 -3.311 -9.539 1 83.75 191 LEU A C 1
ATOM 1491 O O . LEU A 1 191 ? -13.406 -4.098 -9.773 1 83.75 191 LEU A O 1
ATOM 1495 N N . PRO A 1 192 ? -12.586 -2.068 -9.188 1 75.62 192 PRO A N 1
ATOM 1496 C CA . PRO A 1 192 ? -13.961 -1.565 -9.188 1 75.62 192 PRO A CA 1
ATOM 1497 C C . PRO A 1 192 ? -14.609 -1.638 -10.562 1 75.62 192 PRO A C 1
ATOM 1499 O O . PRO A 1 192 ? -13.914 -1.709 -11.586 1 75.62 192 PRO A O 1
ATOM 1502 N N . LYS A 1 193 ? -15.891 -1.595 -10.414 1 70.06 193 LYS A N 1
ATOM 1503 C CA . LYS A 1 193 ? -16.656 -1.535 -11.656 1 70.06 193 LYS A CA 1
ATOM 1504 C C . LYS A 1 193 ? -16.328 -0.271 -12.445 1 70.06 193 LYS A C 1
ATOM 1506 O O . LYS A 1 193 ? -16.094 0.789 -11.859 1 70.06 193 LYS A O 1
ATOM 1511 N N . ILE A 1 194 ? -16.281 -0.465 -13.664 1 66.69 1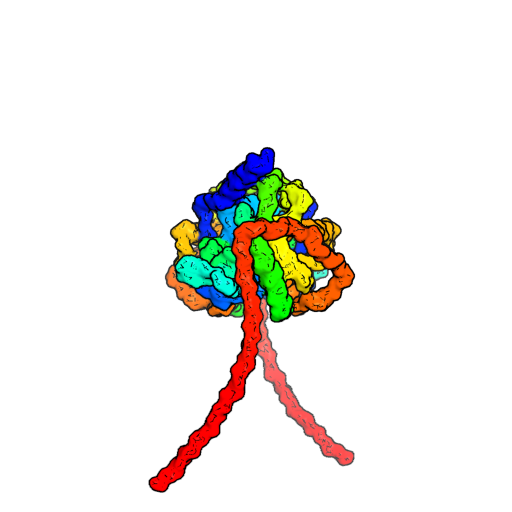94 ILE A N 1
ATOM 1512 C CA . ILE A 1 194 ? -15.953 0.616 -14.586 1 66.69 194 ILE A CA 1
ATOM 1513 C C . ILE A 1 194 ? -16.906 1.791 -14.359 1 66.69 194 ILE A C 1
ATOM 1515 O O . ILE A 1 194 ? -16.5 2.951 -14.453 1 66.69 194 ILE A O 1
ATOM 1519 N N . THR A 1 195 ? -18.078 1.435 -14.023 1 60.53 195 THR A N 1
ATOM 1520 C CA . THR A 1 195 ? -19.094 2.471 -13.875 1 60.53 195 THR A CA 1
ATOM 1521 C C . THR A 1 195 ? -18.797 3.359 -12.672 1 60.53 195 THR A C 1
ATOM 1523 O O . THR A 1 195 ? -19.281 4.484 -12.586 1 60.53 195 THR A O 1
ATOM 1526 N N . LYS A 1 196 ? -18.047 2.906 -11.852 1 62.5 196 LYS A N 1
ATOM 1527 C CA . LYS A 1 196 ? -17.734 3.672 -10.648 1 62.5 196 LYS A CA 1
ATOM 1528 C C . LYS A 1 196 ? -16.484 4.52 -10.836 1 62.5 196 LYS A C 1
ATOM 1530 O O . LYS A 1 196 ? -16.109 5.289 -9.953 1 62.5 196 LYS A O 1
ATOM 1535 N N . ALA A 1 197 ? -16.016 4.301 -12.016 1 62.56 197 ALA A N 1
ATOM 1536 C CA . ALA A 1 197 ? -14.82 5.098 -12.297 1 62.56 197 ALA A CA 1
ATOM 1537 C C . ALA A 1 197 ? -15.188 6.551 -12.586 1 62.56 197 ALA A C 1
ATOM 1539 O O . ALA A 1 197 ? -16.141 6.82 -13.32 1 62.56 197 ALA A O 1
ATOM 1540 N N . GLY A 1 198 ? -14.523 7.488 -11.945 1 61.59 198 GLY A N 1
ATOM 1541 C CA . GLY A 1 198 ? -14.867 8.898 -11.984 1 61.59 198 GLY A CA 1
ATOM 1542 C C . GLY A 1 198 ? -14.484 9.57 -13.289 1 61.59 198 GLY A C 1
ATOM 1543 O O . GLY A 1 198 ? -14.977 10.656 -13.602 1 61.59 198 GLY A O 1
ATOM 1544 N N . SER A 1 199 ? -13.562 8.914 -13.992 1 69.06 199 SER A N 1
ATOM 1545 C CA . SER A 1 199 ? -13.102 9.578 -15.211 1 69.06 199 SER A CA 1
ATOM 1546 C C . SER A 1 199 ? -13.008 8.602 -16.375 1 69.06 199 SER A C 1
ATOM 1548 O O . SER A 1 199 ? -12.977 7.387 -16.172 1 69.06 199 SER A O 1
ATOM 1550 N N . ARG A 1 200 ? -13.078 9.156 -17.516 1 72.5 200 ARG A N 1
ATOM 1551 C CA . ARG A 1 200 ? -12.93 8.359 -18.734 1 72.5 200 ARG A CA 1
ATOM 1552 C C . ARG A 1 200 ? -11.57 7.656 -18.766 1 72.5 200 ARG A C 1
ATOM 1554 O O . ARG A 1 200 ? -11.469 6.504 -19.188 1 72.5 200 ARG A O 1
ATOM 1561 N N . ALA A 1 201 ? -10.648 8.375 -18.281 1 70.88 201 ALA A N 1
ATOM 1562 C CA . ALA A 1 201 ? -9.297 7.801 -18.266 1 70.88 201 ALA A CA 1
ATOM 1563 C C . ALA A 1 201 ? -9.227 6.617 -17.297 1 70.88 201 ALA A C 1
ATOM 1565 O O . ALA A 1 201 ? -8.633 5.586 -17.625 1 70.88 201 ALA A O 1
ATOM 1566 N N . ALA A 1 202 ? -9.836 6.801 -16.25 1 71.5 202 ALA A N 1
ATOM 1567 C CA . ALA A 1 202 ? -9.875 5.715 -15.266 1 71.5 202 ALA A CA 1
ATOM 1568 C C . ALA A 1 202 ? -10.617 4.5 -15.828 1 71.5 202 ALA A C 1
ATOM 1570 O O . ALA A 1 202 ? -10.188 3.361 -15.633 1 71.5 202 ALA A O 1
ATOM 1571 N N . ARG A 1 203 ? -11.656 4.727 -16.531 1 72.88 203 ARG A N 1
ATOM 1572 C CA . ARG A 1 203 ? -12.438 3.654 -17.141 1 72.88 203 ARG A CA 1
ATOM 1573 C C . ARG A 1 203 ? -11.609 2.908 -18.188 1 72.88 203 ARG A C 1
ATOM 1575 O O . ARG A 1 203 ? -11.609 1.675 -18.219 1 72.88 203 ARG A O 1
ATOM 1582 N N . ARG A 1 204 ? -10.938 3.662 -18.906 1 71.5 204 ARG A N 1
ATOM 1583 C CA . ARG A 1 204 ? -10.102 3.064 -19.938 1 71.5 204 ARG A CA 1
ATOM 1584 C C . ARG A 1 204 ? -9 2.211 -19.328 1 71.5 204 ARG A C 1
ATOM 1586 O O . ARG A 1 204 ? -8.68 1.135 -19.844 1 71.5 204 ARG A O 1
ATOM 1593 N N . GLU A 1 205 ? -8.492 2.707 -18.281 1 72.25 205 GLU A N 1
ATOM 1594 C CA . GLU A 1 205 ? -7.422 1.969 -17.625 1 72.25 205 GLU A CA 1
ATOM 1595 C C . GLU A 1 205 ? -7.934 0.659 -17.031 1 72.25 205 GLU A C 1
ATOM 1597 O O . GLU A 1 205 ? -7.301 -0.388 -17.188 1 72.25 205 GLU A O 1
ATOM 1602 N N . ILE A 1 206 ? -9.07 0.733 -16.453 1 70.5 206 ILE A N 1
ATOM 1603 C CA . ILE A 1 206 ? -9.664 -0.465 -15.867 1 70.5 206 ILE A CA 1
ATOM 1604 C C . ILE A 1 206 ? -9.953 -1.487 -16.969 1 70.5 206 ILE A C 1
ATOM 1606 O O . ILE A 1 206 ? -9.664 -2.676 -16.812 1 70.5 206 ILE A O 1
ATOM 1610 N N . LEU A 1 207 ? -10.438 -1.006 -18 1 69.81 207 LEU A N 1
ATOM 1611 C CA . LEU A 1 207 ? -10.75 -1.878 -19.125 1 69.81 207 LEU A CA 1
ATOM 1612 C C . LEU A 1 207 ? -9.484 -2.5 -19.703 1 69.81 207 LEU A C 1
ATOM 1614 O O . LEU A 1 207 ? -9.477 -3.68 -20.062 1 69.81 207 LEU A O 1
ATOM 1618 N N . HIS A 1 208 ? -8.5 -1.676 -19.766 1 68.31 208 HIS A N 1
ATOM 1619 C CA . HIS A 1 208 ? -7.23 -2.178 -20.281 1 68.31 208 HIS A CA 1
ATOM 1620 C C . HIS A 1 208 ? -6.672 -3.279 -19.375 1 68.31 208 HIS A C 1
ATOM 1622 O O . HIS A 1 208 ? -6.207 -4.309 -19.875 1 68.31 208 HIS A O 1
ATOM 1628 N N . ILE A 1 209 ? -6.738 -3.088 -18.156 1 66.88 209 ILE A N 1
ATOM 1629 C CA . ILE A 1 209 ? -6.246 -4.07 -17.203 1 66.88 209 ILE A CA 1
ATOM 1630 C C . ILE A 1 209 ? -7.039 -5.367 -17.328 1 66.88 209 ILE A C 1
ATOM 1632 O O . ILE A 1 209 ? -6.461 -6.453 -17.391 1 66.88 209 ILE A O 1
ATOM 1636 N N . ARG A 1 210 ? -8.273 -5.191 -17.375 1 67.88 210 ARG A N 1
ATOM 1637 C CA . ARG A 1 210 ? -9.156 -6.355 -17.438 1 67.88 210 ARG A CA 1
ATOM 1638 C C . ARG A 1 210 ? -8.953 -7.125 -18.75 1 67.88 210 ARG A C 1
ATOM 1640 O O . ARG A 1 210 ? -8.898 -8.359 -18.75 1 67.88 210 ARG A O 1
ATOM 1647 N N . HIS A 1 211 ? -8.781 -6.355 -19.781 1 62.16 211 HIS A N 1
ATOM 1648 C CA . HIS A 1 211 ? -8.664 -6.961 -21.109 1 62.16 211 HIS A CA 1
ATOM 1649 C C . HIS A 1 211 ? -7.312 -7.648 -21.281 1 62.16 211 HIS A C 1
ATOM 1651 O O . HIS A 1 211 ? -7.234 -8.742 -21.844 1 62.16 211 HIS A O 1
ATOM 1657 N N . SER A 1 212 ? -6.363 -6.98 -20.703 1 58.53 212 SER A N 1
ATOM 1658 C CA . SER A 1 212 ? -5.012 -7.488 -20.938 1 58.53 212 SER A CA 1
ATOM 1659 C C . SER A 1 212 ? -4.566 -8.383 -19.781 1 58.53 212 SER A C 1
ATOM 1661 O O . SER A 1 212 ? -3.459 -8.93 -19.812 1 58.53 212 SER A O 1
ATOM 1663 N N . THR A 1 213 ? -5.457 -8.578 -18.844 1 62.78 213 THR A N 1
ATOM 1664 C CA . THR A 1 213 ? -5.137 -9.352 -17.656 1 62.78 213 THR A CA 1
ATOM 1665 C C . THR A 1 213 ? -3.836 -8.867 -17.016 1 62.78 213 THR A C 1
ATOM 1667 O O . THR A 1 213 ? -2.992 -9.672 -16.625 1 62.78 213 THR A O 1
ATOM 1670 N N . LEU A 1 214 ? -3.764 -7.633 -17.125 1 75.38 214 LEU A N 1
ATOM 1671 C CA . LEU A 1 214 ? -2.551 -7.023 -16.578 1 75.38 214 LEU A CA 1
ATOM 1672 C C . LEU A 1 214 ? -2.732 -6.645 -15.117 1 75.38 214 LEU A C 1
ATOM 1674 O O . LEU A 1 214 ? -2.469 -5.504 -14.727 1 75.38 214 LEU A O 1
ATOM 1678 N N . TYR A 1 215 ? -3.088 -7.633 -14.398 1 84.88 215 TYR A N 1
ATOM 1679 C CA . TYR A 1 215 ? -3.207 -7.391 -12.961 1 84.88 215 TYR A CA 1
ATOM 1680 C C . TYR A 1 215 ? -1.838 -7.387 -12.297 1 84.88 215 TYR A C 1
ATOM 1682 O O . TYR A 1 215 ? -0.968 -8.188 -12.648 1 84.88 215 TYR A O 1
ATOM 1690 N N . MET A 1 216 ? -1.69 -6.488 -11.406 1 87.81 216 MET A N 1
ATOM 1691 C CA . MET A 1 216 ? -0.472 -6.371 -10.609 1 87.81 216 MET A CA 1
ATOM 1692 C C . MET A 1 216 ? -0.757 -6.641 -9.133 1 87.81 216 MET A C 1
ATOM 1694 O O . MET A 1 216 ? -1.904 -6.551 -8.695 1 87.81 216 MET A O 1
ATOM 1698 N N . PRO A 1 217 ? 0.309 -7.059 -8.383 1 92.94 217 PRO A N 1
ATOM 1699 C CA . PRO A 1 217 ? 0.095 -7.258 -6.945 1 92.94 217 PRO A CA 1
ATOM 1700 C C . PRO A 1 217 ? -0.597 -6.07 -6.281 1 92.94 217 PRO A C 1
ATOM 1702 O O . PRO A 1 217 ? -1.472 -6.254 -5.434 1 92.94 217 PRO A O 1
ATOM 1705 N N . ARG A 1 218 ? -0.344 -4.914 -6.734 1 92.12 218 ARG A N 1
ATOM 1706 C CA . ARG A 1 218 ? -0.926 -3.688 -6.203 1 92.12 218 ARG A CA 1
ATOM 1707 C C . ARG A 1 218 ? -2.447 -3.721 -6.289 1 92.12 218 ARG A C 1
ATOM 1709 O O . ARG A 1 218 ? -3.137 -3.17 -5.43 1 92.12 218 ARG A O 1
ATOM 1716 N N . ASP A 1 219 ? -2.977 -4.355 -7.266 1 91.06 219 ASP A N 1
ATOM 1717 C CA . ASP A 1 219 ? -4.41 -4.324 -7.535 1 91.06 219 ASP A CA 1
ATOM 1718 C C . ASP A 1 219 ? -5.188 -5.066 -6.449 1 91.06 219 ASP A C 1
ATOM 1720 O O . ASP A 1 219 ? -6.312 -4.691 -6.117 1 91.06 219 ASP A O 1
ATOM 1724 N N . PHE A 1 220 ? -4.555 -6.07 -5.883 1 94.75 220 PHE A N 1
ATOM 1725 C CA . PHE A 1 220 ? -5.195 -6.77 -4.773 1 94.75 220 PHE A CA 1
ATOM 1726 C C . PHE A 1 220 ? -5.16 -5.922 -3.506 1 94.75 220 PHE A C 1
ATOM 1728 O O . PHE A 1 220 ? -6.102 -5.949 -2.709 1 94.75 220 PHE A O 1
ATOM 1735 N N . ASP A 1 221 ? -4.145 -5.207 -3.363 1 96 221 ASP A N 1
ATOM 1736 C CA . ASP A 1 221 ? -3.984 -4.32 -2.217 1 96 221 ASP A CA 1
ATOM 1737 C C . ASP A 1 221 ? -5.031 -3.211 -2.23 1 96 221 ASP A C 1
ATOM 1739 O O . ASP A 1 221 ? -5.695 -2.963 -1.223 1 96 221 ASP A O 1
ATOM 1743 N N . ILE A 1 222 ? -5.195 -2.551 -3.357 1 92.19 222 ILE A N 1
ATOM 1744 C CA . ILE A 1 222 ? -6.066 -1.383 -3.443 1 92.19 222 ILE A CA 1
ATOM 1745 C C . ILE A 1 222 ? -7.504 -1.828 -3.717 1 92.19 222 ILE A C 1
ATOM 1747 O O . ILE A 1 222 ? -8.438 -1.023 -3.639 1 92.19 222 ILE A O 1
ATOM 1751 N N . SER A 1 223 ? -7.711 -3.1 -3.977 1 92.81 223 SER A N 1
ATOM 1752 C CA . SER A 1 223 ? -9.047 -3.605 -4.277 1 92.81 223 SER A CA 1
ATOM 1753 C C . SER A 1 223 ? -10.039 -3.227 -3.186 1 92.81 223 SER A C 1
ATOM 1755 O O . SER A 1 223 ? -9.758 -3.4 -1.998 1 92.81 223 SER A O 1
ATOM 1757 N N . PRO A 1 224 ? -11.227 -2.715 -3.566 1 91.56 224 PRO A N 1
ATOM 1758 C CA . PRO A 1 224 ? -12.234 -2.414 -2.549 1 91.56 224 PRO A CA 1
ATOM 1759 C C . PRO A 1 224 ? -12.93 -3.664 -2.014 1 91.56 224 PRO A C 1
ATOM 1761 O O . PRO A 1 224 ? -13.734 -3.578 -1.088 1 91.56 224 PRO A O 1
ATOM 1764 N N . TYR A 1 225 ? -12.578 -4.832 -2.543 1 93.25 225 TYR A N 1
ATOM 1765 C CA . TYR A 1 225 ? -13.336 -6.039 -2.236 1 93.25 225 TYR A CA 1
ATOM 1766 C C . TYR A 1 225 ? -12.508 -7.016 -1.413 1 93.25 225 TYR A C 1
ATOM 1768 O O . TYR A 1 225 ? -13.023 -8.016 -0.915 1 93.25 225 TYR A O 1
ATOM 1776 N N . PHE A 1 226 ? -11.258 -6.766 -1.378 1 96.44 226 PHE A N 1
ATOM 1777 C CA . PHE A 1 226 ? -10.352 -7.57 -0.566 1 96.44 226 PHE A CA 1
ATOM 1778 C C . PHE A 1 226 ? -10.008 -6.848 0.731 1 96.44 226 PHE A C 1
ATOM 1780 O O . PHE A 1 226 ? -9.523 -5.715 0.708 1 96.44 226 PHE A O 1
ATOM 1787 N N . GLU A 1 227 ? -10.227 -7.484 1.826 1 96.38 227 GLU A N 1
ATOM 1788 C CA . GLU A 1 227 ? -9.852 -6.93 3.123 1 96.38 227 GLU A CA 1
ATOM 1789 C C . GLU A 1 227 ? -8.367 -7.141 3.408 1 96.38 227 GLU A C 1
ATOM 1791 O O . GLU A 1 227 ? -7.82 -8.203 3.107 1 96.38 227 GLU A O 1
ATOM 1796 N N . VAL A 1 228 ? -7.746 -6.113 3.947 1 96.81 228 VAL A N 1
ATOM 1797 C CA . VAL A 1 228 ? -6.375 -6.262 4.422 1 96.81 228 VAL A CA 1
ATOM 1798 C C . VAL A 1 228 ? -6.379 -6.797 5.852 1 96.81 228 VAL A C 1
ATOM 1800 O O . VAL A 1 228 ? -6.859 -6.129 6.773 1 96.81 228 VAL A O 1
ATOM 1803 N N . VAL A 1 229 ? -5.836 -7.973 6.008 1 96 229 VAL A N 1
ATOM 1804 C CA . VAL A 1 229 ? -5.82 -8.633 7.309 1 96 229 VAL A CA 1
ATOM 1805 C C . VAL A 1 229 ? -4.434 -8.508 7.934 1 96 229 VAL A C 1
ATOM 1807 O O . VAL A 1 229 ? -3.441 -8.961 7.355 1 96 229 VAL A O 1
ATOM 1810 N N . LYS A 1 230 ? -4.363 -7.906 9.062 1 93.25 230 LYS A N 1
ATOM 1811 C CA . LYS A 1 230 ? -3.1 -7.758 9.773 1 93.25 230 LYS A CA 1
ATOM 1812 C C . LYS A 1 230 ? -3.051 -8.664 11 1 93.25 230 LYS A C 1
ATOM 1814 O O . LYS A 1 230 ? -3.838 -8.492 11.938 1 93.25 230 LYS A O 1
ATOM 1819 N N . PRO A 1 231 ? -2.119 -9.562 11.055 1 90.19 231 PRO A N 1
ATOM 1820 C CA . PRO A 1 231 ? -2.066 -10.57 12.109 1 90.19 231 PRO A CA 1
ATOM 1821 C C . PRO A 1 231 ? -2.049 -9.961 13.508 1 90.19 231 PRO A C 1
ATOM 1823 O O . PRO A 1 231 ? -2.684 -10.484 14.43 1 90.19 231 PRO A O 1
ATOM 1826 N N . THR A 1 232 ? -1.375 -8.859 13.711 1 85.69 232 THR A N 1
ATOM 1827 C CA . THR A 1 232 ? -1.26 -8.227 15.023 1 85.69 232 THR A CA 1
ATOM 1828 C C . THR A 1 232 ? -2.627 -7.773 15.523 1 85.69 232 THR A C 1
ATOM 1830 O O . THR A 1 232 ? -2.926 -7.887 16.719 1 85.69 232 THR A O 1
ATOM 1833 N N . ILE A 1 233 ? -3.443 -7.301 14.656 1 88.88 233 ILE A N 1
ATOM 1834 C CA . ILE A 1 233 ? -4.762 -6.785 15.016 1 88.88 233 ILE A CA 1
ATOM 1835 C C . ILE A 1 233 ? -5.715 -7.949 15.281 1 88.88 233 ILE A C 1
ATOM 1837 O O . ILE A 1 233 ? -6.461 -7.934 16.266 1 88.88 233 ILE A O 1
ATOM 1841 N N . VAL A 1 234 ? -5.641 -8.945 14.469 1 86.56 234 VAL A N 1
ATOM 1842 C CA . VAL A 1 234 ? -6.516 -10.102 14.602 1 86.56 234 VAL A CA 1
ATOM 1843 C C . VAL A 1 234 ? -6.238 -10.812 15.922 1 86.56 234 VAL A C 1
ATOM 1845 O O . VAL A 1 234 ? -7.152 -11.359 16.547 1 86.56 234 VAL A O 1
ATOM 1848 N N . ASN A 1 235 ? -4.977 -10.781 16.344 1 82.81 235 ASN A N 1
ATOM 1849 C CA . ASN A 1 235 ? -4.582 -11.453 17.578 1 82.81 235 ASN A CA 1
ATOM 1850 C C . ASN A 1 235 ? -4.844 -10.586 18.812 1 82.81 235 ASN A C 1
ATOM 1852 O O . ASN A 1 235 ? -4.496 -10.961 19.922 1 82.81 235 ASN A O 1
ATOM 1856 N N . GLY A 1 236 ? -5.453 -9.453 18.672 1 80.75 236 GLY A N 1
ATOM 1857 C CA . GLY A 1 236 ? -5.816 -8.617 19.812 1 80.75 236 GLY A CA 1
ATOM 1858 C C . GLY A 1 236 ? -4.715 -7.656 20.219 1 80.75 236 GLY A C 1
ATOM 1859 O O . GLY A 1 236 ? -4.012 -7.891 21.203 1 80.75 236 GLY A O 1
ATOM 1860 N N . PHE A 1 237 ? -4.605 -6.629 19.672 1 81.56 237 PHE A N 1
ATOM 1861 C CA . PHE A 1 237 ? -3.596 -5.621 19.984 1 81.56 237 PHE A CA 1
ATOM 1862 C C . PHE A 1 237 ? -4.098 -4.652 21.047 1 81.56 237 PHE A C 1
ATOM 1864 O O . PHE A 1 237 ? -5.223 -4.156 20.953 1 81.56 237 PHE A O 1
ATOM 1871 N N . ASP A 1 238 ? -3.201 -4.492 22.047 1 77.44 238 ASP A N 1
ATOM 1872 C CA . ASP A 1 238 ? -3.428 -3.525 23.125 1 77.44 238 ASP A CA 1
ATOM 1873 C C . ASP A 1 238 ? -2.217 -2.615 23.297 1 77.44 238 ASP A C 1
ATOM 1875 O O . ASP A 1 238 ? -1.19 -3.037 23.844 1 77.44 238 ASP A O 1
ATOM 1879 N N . TYR A 1 239 ? -2.414 -1.434 22.828 1 79.19 239 TYR A N 1
ATOM 1880 C CA . TYR A 1 239 ? -1.274 -0.525 22.859 1 79.19 239 TYR A CA 1
ATOM 1881 C C . TYR A 1 239 ? -0.922 -0.155 24.297 1 79.19 239 TYR A C 1
ATOM 1883 O O . TYR A 1 239 ? 0.202 0.27 24.578 1 79.19 239 TYR A O 1
ATOM 1891 N N . THR A 1 240 ? -1.86 -0.219 25.188 1 75.25 240 THR A N 1
ATOM 1892 C CA . THR A 1 240 ? -1.604 0.145 26.578 1 75.25 240 THR A CA 1
ATOM 1893 C C . THR A 1 240 ? -0.717 -0.897 27.266 1 75.25 240 THR A C 1
ATOM 1895 O O . THR A 1 240 ? -0.135 -0.635 28.312 1 75.25 240 THR A O 1
ATOM 1898 N N . ALA A 1 241 ? -0.726 -2.061 26.75 1 70 241 ALA A N 1
ATOM 1899 C CA . ALA A 1 241 ? 0.122 -3.119 27.297 1 70 241 ALA A CA 1
ATOM 1900 C C . ALA A 1 241 ? 1.587 -2.887 26.938 1 70 241 ALA A C 1
ATOM 1902 O O . ALA A 1 241 ? 2.479 -3.541 27.484 1 70 241 ALA A O 1
ATOM 1903 N N . LEU A 1 242 ? 1.716 -2.156 25.906 1 64.69 242 LEU A N 1
ATOM 1904 C CA . LEU A 1 242 ? 3.09 -1.89 25.5 1 64.69 242 LEU A CA 1
ATOM 1905 C C . LEU A 1 242 ? 3.838 -1.111 26.578 1 64.69 242 LEU A C 1
ATOM 1907 O O . LEU A 1 242 ? 3.363 -0.071 27.031 1 64.69 242 LEU A O 1
ATOM 1911 N N . HIS A 1 243 ? 4.055 -1.732 27.828 1 53.78 243 HIS A N 1
ATOM 1912 C CA . HIS A 1 243 ? 4.867 -1.114 28.875 1 53.78 243 HIS A CA 1
ATOM 1913 C C . HIS A 1 243 ? 6.062 -0.38 28.266 1 53.78 243 HIS A C 1
ATOM 1915 O O . HIS A 1 243 ? 6.891 -0.987 27.594 1 53.78 243 HIS A O 1
ATOM 1921 N N . TRP A 1 244 ? 5.852 0.648 27.734 1 43.91 244 TRP A N 1
ATOM 1922 C CA . TRP A 1 244 ? 6.984 1.385 27.188 1 43.91 244 TRP A CA 1
ATOM 1923 C C . TRP A 1 244 ? 8.117 1.482 28.203 1 43.91 244 TRP A C 1
ATOM 1925 O O . TRP A 1 244 ? 8.031 2.256 29.156 1 43.91 244 TRP A O 1
ATOM 1935 N N . ALA A 1 245 ? 8.656 0.581 28.656 1 39.88 245 ALA A N 1
ATOM 1936 C CA . ALA A 1 245 ? 9.906 0.774 29.391 1 39.88 245 ALA A CA 1
ATOM 1937 C C . ALA A 1 245 ? 10.672 1.975 28.859 1 39.88 245 ALA A C 1
ATOM 1939 O O . ALA A 1 245 ? 11.43 2.613 29.594 1 39.88 245 ALA A O 1
ATOM 1940 N N . ASP A 1 246 ? 11.109 1.961 27.641 1 37.34 246 ASP A N 1
ATOM 1941 C CA . ASP A 1 246 ? 11.953 3.041 27.141 1 37.34 246 ASP A CA 1
ATOM 1942 C C . ASP A 1 246 ? 11.133 4.305 26.875 1 37.34 246 ASP A C 1
ATOM 1944 O O . ASP A 1 246 ? 10.367 4.371 25.922 1 37.34 246 ASP A O 1
ATOM 1948 N N . LYS A 1 247 ? 10.57 4.863 27.875 1 39.56 247 LYS A N 1
ATOM 1949 C CA . LYS A 1 247 ? 10.016 6.211 27.812 1 39.56 247 LYS A CA 1
ATOM 1950 C C . LYS A 1 247 ? 10.812 7.086 26.844 1 39.56 247 LYS A C 1
ATOM 1952 O O . LYS A 1 247 ? 12.008 7.301 27.031 1 39.56 247 LYS A O 1
ATOM 1957 N N . PRO A 1 248 ? 10.516 7.199 25.703 1 38.38 248 PRO A N 1
ATOM 1958 C CA . PRO A 1 248 ? 11.281 8.344 25.203 1 38.38 248 PRO A CA 1
ATOM 1959 C C . PRO A 1 248 ? 11.195 9.555 26.141 1 38.38 248 PRO A C 1
ATOM 1961 O O . PRO A 1 248 ? 10.188 9.734 26.828 1 38.38 248 PRO A O 1
ATOM 1964 N N . LYS A 1 249 ? 12.25 10.141 26.609 1 37.91 249 LYS A N 1
ATOM 1965 C CA . LYS A 1 249 ? 12.219 11.414 27.328 1 37.91 249 LYS A CA 1
ATOM 1966 C C . LYS A 1 249 ? 11.141 12.336 26.766 1 37.91 249 LYS A C 1
ATOM 1968 O O . LYS A 1 249 ? 10.977 12.43 25.547 1 37.91 249 LYS A O 1
ATOM 1973 N N . PRO A 1 250 ? 10.164 12.758 27.594 1 33.56 250 PRO A N 1
ATOM 1974 C CA . PRO A 1 250 ? 9.211 13.766 27.125 1 33.56 250 PRO A CA 1
ATOM 1975 C C . PRO A 1 250 ? 9.789 14.688 26.062 1 33.56 250 PRO A C 1
ATOM 1977 O O . PRO A 1 250 ? 10.945 15.102 26.156 1 33.56 250 PRO A O 1
ATOM 1980 N N . VAL A 1 251 ? 9.312 14.617 24.812 1 35.09 251 VAL A N 1
ATOM 1981 C CA . VAL A 1 251 ? 9.719 15.703 23.922 1 35.09 251 VAL A CA 1
ATOM 1982 C C . VAL A 1 251 ? 9.57 17.047 24.641 1 35.09 251 VAL A C 1
ATOM 1984 O O . VAL A 1 251 ? 8.469 17.438 25.016 1 35.09 251 VAL A O 1
ATOM 1987 N N . VAL A 1 252 ? 10.406 17.578 25.422 1 35.5 252 VAL A N 1
ATOM 1988 C CA . VAL A 1 252 ? 10.43 18.938 25.953 1 35.5 252 VAL A CA 1
ATOM 1989 C C . VAL A 1 252 ? 9.93 19.922 24.891 1 35.5 252 VAL A C 1
ATOM 1991 O O . VAL A 1 252 ? 10.258 19.781 23.703 1 35.5 252 VAL A O 1
ATOM 1994 N N . GLU A 1 253 ? 8.844 20.766 25.141 1 36.38 253 GLU A N 1
ATOM 1995 C CA . GLU A 1 253 ? 8.297 21.906 24.406 1 36.38 253 GLU A CA 1
ATOM 1996 C C . GLU A 1 253 ? 9.383 22.625 23.609 1 36.38 253 GLU A C 1
ATOM 1998 O O . GLU A 1 253 ? 9.086 23.391 22.688 1 36.38 253 GLU A O 1
ATOM 2003 N N . SER A 1 254 ? 10.508 22.688 24.047 1 36.12 254 SER A N 1
ATOM 2004 C CA . SER A 1 254 ? 11.555 23.578 23.531 1 36.12 254 SER A CA 1
ATOM 2005 C C . SER A 1 254 ? 11.938 23.203 22.094 1 36.12 254 SER A C 1
ATOM 2007 O O . SER A 1 254 ? 12.422 24.031 21.344 1 36.12 254 SER A O 1
ATOM 2009 N N . ASP A 1 255 ? 11.844 21.984 21.719 1 37.19 255 ASP A N 1
ATOM 2010 C CA . ASP A 1 255 ? 12.375 21.609 20.406 1 37.19 255 ASP A CA 1
ATOM 2011 C C . ASP A 1 255 ? 11.258 21.422 19.391 1 37.19 255 ASP A C 1
ATOM 2013 O O . ASP A 1 255 ? 11.328 20.547 18.531 1 37.19 255 ASP A O 1
ATOM 2017 N N . SER A 1 256 ? 10.102 21.969 19.703 1 39.91 256 SER A N 1
ATOM 2018 C CA . SER A 1 256 ? 9.023 21.953 18.719 1 39.91 256 SER A CA 1
ATOM 2019 C C . SER A 1 256 ? 9.469 22.578 17.406 1 39.91 256 SER A C 1
ATOM 2021 O O . SER A 1 256 ? 9.938 23.719 17.375 1 39.91 256 SER A O 1
ATOM 2023 N N . PRO A 1 257 ? 9.734 21.828 16.547 1 42.66 257 PRO A N 1
ATOM 2024 C CA . PRO A 1 257 ? 10.25 22.422 15.312 1 42.66 257 PRO A CA 1
ATOM 2025 C C . PRO A 1 257 ? 9.297 23.453 14.711 1 42.66 257 PRO A C 1
ATOM 2027 O O . PRO A 1 257 ? 9.594 24.047 13.672 1 42.66 257 PRO A O 1
ATOM 2030 N N . PHE A 1 258 ? 7.965 23.562 15.234 1 41.94 258 PHE A N 1
ATOM 2031 C CA . PHE A 1 258 ? 7.035 24.547 14.688 1 41.94 258 PHE A CA 1
ATOM 2032 C C . PHE A 1 258 ? 7.352 25.938 15.219 1 41.94 258 PHE A C 1
ATOM 2034 O O . PHE A 1 258 ? 7.562 26.125 16.422 1 41.94 258 PHE A O 1
ATOM 2041 N N . ALA A 1 259 ? 7.973 26.781 14.484 1 43.03 259 ALA A N 1
ATOM 2042 C CA . ALA A 1 259 ? 8.156 28.188 14.852 1 43.03 259 ALA A CA 1
ATOM 2043 C C . ALA A 1 259 ? 6.879 28.766 15.453 1 43.03 259 ALA A C 1
ATOM 2045 O O . ALA A 1 259 ? 5.777 28.297 15.148 1 43.03 259 ALA A O 1
ATOM 2046 N N . SER A 1 260 ? 7.023 29.594 16.516 1 39.47 260 SER A N 1
ATOM 2047 C CA . SER A 1 260 ? 5.996 30.422 17.156 1 39.47 260 SER A CA 1
ATOM 2048 C C . SER A 1 260 ? 5.039 31 16.109 1 39.47 260 SER A C 1
ATOM 2050 O O . SER A 1 260 ? 5.426 31.219 14.961 1 39.47 260 SER A O 1
ATOM 2052 N N . PRO A 1 261 ? 3.65 30.969 16.391 1 36.59 261 PRO A N 1
ATOM 2053 C CA . PRO A 1 261 ? 2.656 31.562 15.5 1 36.59 261 PRO A CA 1
ATOM 2054 C C . PRO A 1 261 ? 3.148 32.875 14.867 1 36.59 261 PRO A C 1
ATOM 2056 O O . PRO A 1 261 ? 3.893 33.625 15.5 1 36.59 261 PRO A O 1
ATOM 2059 N N . ILE A 1 262 ? 3.314 32.906 13.688 1 35.03 262 ILE A N 1
ATOM 2060 C CA . ILE A 1 262 ? 3.49 34.25 13.133 1 35.03 262 ILE A CA 1
ATOM 2061 C C . ILE A 1 262 ? 2.506 35.219 13.789 1 35.03 262 ILE A C 1
ATOM 2063 O O . ILE A 1 262 ? 1.334 34.875 13.977 1 35.03 262 ILE A O 1
ATOM 2067 N N . GLU A 1 263 ? 2.844 36.312 14.484 1 34.44 263 GLU A N 1
ATOM 2068 C CA . GLU A 1 263 ? 2.084 37.344 15.195 1 34.44 263 GLU A CA 1
ATOM 2069 C C . GLU A 1 263 ? 0.761 37.625 14.492 1 34.44 263 GLU A C 1
ATOM 2071 O O . GLU A 1 263 ? -0.183 38.125 15.117 1 34.44 263 GLU A O 1
ATOM 2076 N N . GLY A 1 264 ? 0.663 37.906 13.172 1 33.12 264 GLY A N 1
ATOM 2077 C CA . GLY A 1 264 ? -0.486 38.625 12.656 1 33.12 264 GLY A CA 1
ATOM 2078 C C . GLY A 1 264 ? -1.729 37.781 12.523 1 33.12 264 GLY A C 1
ATOM 2079 O O . GLY A 1 264 ? -2.73 38.219 11.953 1 33.12 264 GLY A O 1
ATOM 2080 N N . SER A 1 265 ? -1.641 36.469 12.352 1 31.64 265 SER A N 1
ATOM 2081 C CA . SER A 1 265 ? -2.908 35.844 11.992 1 31.64 265 SER A CA 1
ATOM 2082 C C . SER A 1 265 ? -3.822 35.688 13.203 1 31.64 265 SER A C 1
ATOM 2084 O O . SER A 1 265 ? -3.35 35.469 14.312 1 31.64 265 SER A O 1
ATOM 2086 N N . GLU A 1 266 ? -5.105 36.094 13.086 1 32.5 266 GLU A N 1
ATOM 2087 C CA . GLU A 1 266 ? -6.219 36.156 14.023 1 32.5 266 GLU A CA 1
ATOM 2088 C C . GLU A 1 266 ? -6.324 34.906 14.867 1 32.5 266 GLU A C 1
ATOM 2090 O O . GLU A 1 266 ? -6.062 33.781 14.375 1 32.5 266 GLU A O 1
ATOM 2095 N N . SER A 1 267 ? -6.273 35.031 16.141 1 31.47 267 SER A N 1
ATOM 2096 C CA . SER A 1 267 ? -6.434 34.125 17.281 1 31.47 267 SER A CA 1
ATOM 2097 C C . SER A 1 267 ? -7.5 33.062 17.016 1 31.47 267 SER A C 1
ATOM 2099 O O . SER A 1 267 ? -8.602 33.406 16.562 1 31.47 267 SER A O 1
ATOM 2101 N N . ALA A 1 268 ? -7.148 31.891 16.688 1 34.47 268 ALA A N 1
ATOM 2102 C CA . ALA A 1 268 ? -8.188 30.859 16.625 1 34.47 268 ALA A CA 1
ATOM 2103 C C . ALA A 1 268 ? -9.18 31 17.781 1 34.47 268 ALA A C 1
ATOM 2105 O O . ALA A 1 268 ? -8.781 31.266 18.906 1 34.47 268 ALA A O 1
ATOM 2106 N N . PRO A 1 269 ? -10.555 31.188 17.531 1 30.3 269 PRO A N 1
ATOM 2107 C CA . PRO A 1 269 ? -11.516 31.359 18.625 1 30.3 269 PRO A CA 1
ATOM 2108 C C . PRO A 1 269 ? -11.406 30.266 19.688 1 30.3 269 PRO A C 1
ATOM 2110 O O . PRO A 1 269 ? -10.992 29.141 19.375 1 30.3 269 PRO A O 1
ATOM 2113 N N . SER A 1 270 ? -11.062 30.656 20.844 1 27.91 270 SER A N 1
ATOM 2114 C CA . SER A 1 270 ? -11.086 29.844 22.062 1 27.91 270 SER A CA 1
ATOM 2115 C C . SER A 1 270 ? -12.32 28.953 22.109 1 27.91 270 SER A C 1
ATOM 2117 O O . SER A 1 270 ? -13.445 29.438 21.953 1 27.91 270 SER A O 1
ATOM 2119 N N . LEU A 1 271 ? -12.203 27.781 21.562 1 28.83 271 LEU A N 1
ATOM 2120 C CA . LEU A 1 271 ? -13.344 26.891 21.812 1 28.83 271 LEU A CA 1
ATOM 2121 C C . LEU A 1 271 ? -13.805 27 23.266 1 28.83 271 LEU A C 1
ATOM 2123 O O . LEU A 1 271 ? -13.078 26.609 24.188 1 28.83 271 LEU A O 1
ATOM 2127 N N . ALA A 1 272 ? -14.656 28 23.578 1 28.03 272 ALA A N 1
ATOM 2128 C CA . ALA A 1 272 ? -15.367 28.109 24.844 1 28.03 272 ALA A CA 1
ATOM 2129 C C . ALA A 1 272 ? -15.922 26.75 25.281 1 28.03 272 ALA A C 1
ATOM 2131 O O . ALA A 1 272 ? -16.531 26.047 24.469 1 28.03 272 ALA A O 1
ATOM 2132 N N . THR A 1 273 ? -15.359 26.094 26.234 1 28.67 273 THR A N 1
ATOM 2133 C CA . THR A 1 273 ? -15.891 24.984 27.031 1 28.67 273 THR A CA 1
ATOM 2134 C C . THR A 1 273 ? -17.344 25.25 27.406 1 28.67 273 THR A C 1
ATOM 2136 O O . THR A 1 273 ? -17.641 26.125 28.219 1 28.67 273 THR A O 1
ATOM 2139 N N . GLN A 1 274 ? -18.281 25.484 26.438 1 25.38 274 GLN A N 1
ATOM 2140 C CA . GLN A 1 274 ? -19.641 25.594 26.953 1 25.38 274 GLN A CA 1
ATOM 2141 C C . GLN A 1 274 ? -19.938 24.469 27.938 1 25.38 274 GLN A C 1
ATOM 2143 O O . GLN A 1 274 ? -19.828 23.281 27.594 1 25.38 274 GLN A O 1
ATOM 2148 N N . THR A 1 275 ? -19.719 24.766 29.172 1 26.62 275 THR A N 1
ATOM 2149 C CA . THR A 1 275 ? -20.266 24.016 30.297 1 26.62 275 THR A CA 1
ATOM 2150 C C . THR A 1 275 ? -21.734 23.672 30.062 1 26.62 275 THR A C 1
ATOM 2152 O O . THR A 1 275 ? -22.578 24.562 29.984 1 26.62 275 THR A O 1
ATOM 2155 N N . ALA A 1 276 ? -21.969 22.656 29.25 1 26.61 276 ALA A N 1
ATOM 2156 C CA . ALA A 1 276 ? -23.344 22.141 29.141 1 26.61 276 ALA A CA 1
ATOM 2157 C C . ALA A 1 276 ? -24.016 22.109 30.516 1 26.61 276 ALA A C 1
ATOM 2159 O O . ALA A 1 276 ? -23.547 21.406 31.422 1 26.61 276 ALA A O 1
ATOM 2160 N N . GLU A 1 277 ? -24.531 23.25 30.906 1 24.58 277 GLU A N 1
ATOM 2161 C CA . GLU A 1 277 ? -25.484 23.219 32.031 1 24.58 277 GLU A CA 1
ATOM 2162 C C . GLU A 1 277 ? -26.484 22.094 31.859 1 24.58 277 GLU A C 1
ATOM 2164 O O . GLU A 1 277 ? -27.016 21.875 30.766 1 24.58 277 GLU A O 1
ATOM 2169 N N . ALA A 1 278 ? -26.375 21.156 32.781 1 26.19 278 ALA A N 1
ATOM 2170 C CA . ALA A 1 278 ? -27.281 20.047 33.031 1 26.19 278 ALA A CA 1
ATOM 2171 C C . ALA A 1 278 ? -28.734 20.469 32.906 1 26.19 278 ALA A C 1
ATOM 2173 O O . ALA A 1 278 ? -29.188 21.391 33.594 1 26.19 278 ALA A O 1
ATOM 2174 N N . ASP A 1 279 ? -29.219 20.672 31.609 1 23.7 279 ASP A N 1
ATOM 2175 C CA . ASP A 1 279 ? -30.656 20.938 31.547 1 23.7 279 ASP A CA 1
ATOM 2176 C C . ASP A 1 279 ? -31.406 20.172 32.625 1 23.7 279 ASP A C 1
ATOM 2178 O O . ASP A 1 279 ? -31.125 19 32.875 1 23.7 279 ASP A O 1
ATOM 2182 N N . PRO A 1 280 ? -31.969 20.859 33.531 1 23.59 280 PRO A N 1
ATOM 2183 C CA . PRO A 1 280 ? -32.781 20.266 34.594 1 23.59 280 PRO A CA 1
ATOM 2184 C C . PRO A 1 280 ? -33.719 19.172 34.094 1 23.59 280 PRO A C 1
ATOM 2186 O O . PRO A 1 280 ? -33.969 19.078 32.875 1 23.59 280 PRO A O 1
ATOM 2189 N N . ALA A 1 281 ? -34.125 18.328 35.031 1 27.31 281 ALA A N 1
ATOM 2190 C CA . ALA A 1 281 ? -35 17.156 35.125 1 27.31 281 ALA A CA 1
ATOM 2191 C C . ALA A 1 281 ? -36.344 17.406 34.406 1 27.31 281 ALA A C 1
ATOM 2193 O O . ALA A 1 281 ? -37.094 18.266 34.844 1 27.31 281 ALA A O 1
ATOM 2194 N N . LEU A 1 282 ? -36.344 17.562 33 1 23.67 282 LEU A N 1
ATOM 2195 C CA . LEU A 1 282 ? -37.719 17.578 32.438 1 23.67 282 LEU A CA 1
ATOM 2196 C C . LEU A 1 282 ? -38.594 16.562 33.156 1 23.67 282 LEU A C 1
ATOM 2198 O O . LEU A 1 282 ? -38.281 15.367 33.219 1 23.67 282 LEU A O 1
ATOM 2202 N N . ASP A 1 283 ? -39.25 17 34.156 1 23.28 283 ASP A N 1
ATOM 2203 C CA . ASP A 1 283 ? -40.344 16.391 34.906 1 23.28 283 ASP A CA 1
ATOM 2204 C C . ASP A 1 283 ? -41.344 15.75 33.969 1 23.28 283 ASP A C 1
ATOM 2206 O O . ASP A 1 283 ? -42.031 16.453 33.188 1 23.28 283 ASP A O 1
ATOM 2210 N N . LEU A 1 284 ? -40.875 14.711 33.156 1 23.61 284 LEU A N 1
ATOM 2211 C CA . LEU A 1 284 ? -41.875 13.93 32.406 1 23.61 284 LEU A CA 1
ATOM 2212 C C . LEU A 1 284 ? -43.125 13.727 33.25 1 23.61 284 LEU A C 1
ATOM 2214 O O . LEU A 1 284 ? -43.062 13.141 34.344 1 23.61 284 LEU A O 1
ATOM 2218 N N . ALA A 1 285 ? -44.031 14.727 33.25 1 26.56 285 ALA A N 1
ATOM 2219 C CA . ALA A 1 285 ? -45.406 14.734 33.75 1 26.56 285 ALA A CA 1
ATOM 2220 C C . ALA A 1 285 ? -46.062 13.367 33.562 1 26.56 285 ALA A C 1
ATOM 2222 O O . ALA A 1 285 ? -45.719 12.617 32.656 1 26.56 285 ALA A O 1
ATOM 2223 N N . GLY A 1 286 ? -46.656 12.828 34.656 1 25.23 286 GLY A N 1
ATOM 2224 C CA . GLY A 1 286 ? -47.438 11.656 35.062 1 25.23 286 GLY A CA 1
ATOM 2225 C C . GLY A 1 286 ? -48.531 11.273 34.062 1 25.23 286 GLY A C 1
ATOM 2226 O O . GLY A 1 286 ? -48.875 12.062 33.188 1 25.23 286 GLY A O 1
ATOM 2227 N N . PRO A 1 287 ? -48.719 9.945 33.844 1 29.05 287 PRO A N 1
ATOM 2228 C CA . PRO A 1 287 ? -49.719 9.281 33 1 29.05 287 PRO A CA 1
ATOM 2229 C C . PRO A 1 287 ? -51.094 9.93 33.094 1 29.05 287 PRO A C 1
ATOM 2231 O O . PRO A 1 287 ? -51.469 10.43 34.156 1 29.05 287 PRO A O 1
ATOM 2234 N N . PRO A 1 288 ? -51.469 10.805 32.062 1 27.31 288 PRO A N 1
ATOM 2235 C CA . PRO A 1 288 ? -52.812 11.328 32.281 1 27.31 288 PRO A CA 1
ATOM 2236 C C . PRO A 1 288 ? -53.844 10.234 32.625 1 27.31 288 PRO A C 1
ATOM 2238 O O . PRO A 1 288 ? -53.688 9.086 32.188 1 27.31 288 PRO A O 1
ATOM 2241 N N . LYS A 1 289 ? -54.469 10.352 33.75 1 26.62 289 LYS A N 1
ATOM 2242 C CA . LYS A 1 289 ? -55.562 9.555 34.281 1 26.62 289 LYS A CA 1
ATOM 2243 C C . LYS A 1 289 ? -56.719 9.469 33.312 1 26.62 289 LYS A C 1
ATOM 2245 O O . LYS A 1 289 ? -57.375 10.477 33 1 26.62 289 LYS A O 1
ATOM 2250 N N . LEU A 1 290 ? -56.5 8.82 32.062 1 22.7 290 LEU A N 1
ATOM 2251 C CA . LEU A 1 290 ? -57.719 8.664 31.281 1 22.7 290 LEU A CA 1
ATOM 2252 C C . LEU A 1 290 ? -58.875 8.18 32.156 1 22.7 290 LEU A C 1
ATOM 2254 O O . LEU A 1 290 ? -58.75 7.16 32.844 1 22.7 290 LEU A O 1
ATOM 2258 N N . GLY A 1 291 ? -59.656 9.125 32.625 1 22.67 291 GLY A N 1
ATOM 2259 C CA . GLY A 1 291 ? -60.969 9 33.281 1 22.67 291 GLY A CA 1
ATOM 2260 C C . GLY A 1 291 ? -61.844 7.953 32.656 1 22.67 291 GLY A C 1
ATOM 2261 O O . GLY A 1 291 ? -61.719 7.672 31.453 1 22.67 291 GLY A O 1
ATOM 2262 N N . ALA A 1 292 ? -62.25 7.051 33.531 1 22.52 292 ALA A N 1
ATOM 2263 C CA . ALA A 1 292 ? -63.375 6.094 33.406 1 22.52 292 ALA A CA 1
ATOM 2264 C C . ALA A 1 292 ? -64.625 6.762 32.844 1 22.52 292 ALA A C 1
ATOM 2266 O O . ALA A 1 292 ? -65.25 7.605 33.5 1 22.52 292 ALA A O 1
ATOM 2267 N N . VAL A 1 293 ? -64.562 7.367 31.688 1 19.2 293 VAL A N 1
ATOM 2268 C CA . VAL A 1 293 ? -65.938 7.676 31.266 1 19.2 293 VAL A CA 1
ATOM 2269 C C . VAL A 1 293 ? -66.812 6.449 31.469 1 19.2 293 VAL A C 1
ATOM 2271 O O . VAL A 1 293 ? -66.5 5.359 30.984 1 19.2 293 VAL A O 1
ATOM 2274 N N . ALA A 1 294 ? -67.75 6.688 32.375 1 21.45 294 ALA A N 1
ATOM 2275 C CA . ALA A 1 294 ? -69.062 6.168 32.5 1 21.45 294 ALA A CA 1
ATOM 2276 C C . ALA A 1 294 ? -69.875 6.406 31.203 1 21.45 294 ALA A C 1
ATOM 2278 O O . ALA A 1 294 ? -69.75 7.477 30.594 1 21.45 294 ALA A O 1
ATOM 2279 N N . MET B 1 1 ? 18.828 38.781 1.75 1 54.12 1 MET B N 1
ATOM 2280 C CA . MET B 1 1 ? 19.188 37.375 1.547 1 54.12 1 MET B CA 1
ATOM 2281 C C . MET B 1 1 ? 18.062 36.438 1.982 1 54.12 1 MET B C 1
ATOM 2283 O O . MET B 1 1 ? 17.703 35.5 1.259 1 54.12 1 MET B O 1
ATOM 2287 N N . GLY B 1 2 ? 17.375 36.938 3.025 1 62.81 2 GLY B N 1
ATOM 2288 C CA . GLY B 1 2 ? 16.266 36.188 3.568 1 62.81 2 GLY B CA 1
ATOM 2289 C C . GLY B 1 2 ? 15.047 36.188 2.666 1 62.81 2 GLY B C 1
ATOM 2290 O O . GLY B 1 2 ? 14.438 35.125 2.432 1 62.81 2 GLY B O 1
ATOM 2291 N N . VAL B 1 3 ? 14.906 37.344 1.99 1 72 3 VAL B N 1
ATOM 2292 C CA . VAL B 1 3 ? 13.734 37.5 1.139 1 72 3 VAL B CA 1
ATOM 2293 C C . VAL B 1 3 ? 13.906 36.688 -0.138 1 72 3 VAL B C 1
ATOM 2295 O O . VAL B 1 3 ? 12.953 36.031 -0.61 1 72 3 VAL B O 1
ATOM 2298 N N . VAL B 1 4 ? 15.141 36.75 -0.658 1 71.56 4 VAL B N 1
ATOM 2299 C CA . VAL B 1 4 ? 15.414 36 -1.888 1 71.56 4 VAL B CA 1
ATOM 2300 C C . VAL B 1 4 ? 15.258 34.5 -1.642 1 71.56 4 VAL B C 1
ATOM 2302 O O . VAL B 1 4 ? 14.656 33.812 -2.451 1 71.56 4 VAL B O 1
ATOM 2305 N N . LEU B 1 5 ? 15.805 34.094 -0.601 1 75.06 5 LEU B N 1
ATOM 2306 C CA . LEU B 1 5 ? 15.695 32.688 -0.274 1 75.06 5 LEU B CA 1
ATOM 2307 C C . LEU B 1 5 ? 14.242 32.281 -0.078 1 75.06 5 LEU B C 1
ATOM 2309 O O . LEU B 1 5 ? 13.836 31.188 -0.495 1 75.06 5 LEU B O 1
ATOM 2313 N N . GLU B 1 6 ? 13.578 33.25 0.445 1 76.5 6 GLU B N 1
ATOM 2314 C CA . GLU B 1 6 ? 12.156 33 0.645 1 76.5 6 GLU B CA 1
ATOM 2315 C C . GLU B 1 6 ? 11.422 32.875 -0.688 1 76.5 6 GLU B C 1
ATOM 2317 O O . GLU B 1 6 ? 10.555 32.031 -0.863 1 76.5 6 GLU B O 1
ATOM 2322 N N . THR B 1 7 ? 11.789 33.719 -1.533 1 81.38 7 THR B N 1
ATOM 2323 C CA . THR B 1 7 ? 11.148 33.719 -2.848 1 81.38 7 THR B CA 1
ATOM 2324 C C . THR B 1 7 ? 11.5 32.469 -3.625 1 81.38 7 THR B C 1
ATOM 2326 O O . THR B 1 7 ? 10.625 31.844 -4.246 1 81.38 7 THR B O 1
ATOM 2329 N N . ILE B 1 8 ? 12.648 32.094 -3.572 1 80.62 8 ILE B N 1
ATOM 2330 C CA . ILE B 1 8 ? 13.086 30.875 -4.258 1 80.62 8 ILE B CA 1
ATOM 2331 C C . ILE B 1 8 ? 12.398 29.656 -3.648 1 80.62 8 ILE B C 1
ATOM 2333 O O . ILE B 1 8 ? 11.953 28.766 -4.371 1 80.62 8 ILE B O 1
ATOM 2337 N N . GLY B 1 9 ? 12.367 29.672 -2.387 1 78.69 9 GLY B N 1
ATOM 2338 C CA . GLY B 1 9 ? 11.656 28.594 -1.705 1 78.69 9 GLY B CA 1
ATOM 2339 C C . GLY B 1 9 ? 10.211 28.469 -2.139 1 78.69 9 GLY B C 1
ATOM 2340 O O . GLY B 1 9 ? 9.719 27.359 -2.359 1 78.69 9 GLY B O 1
ATOM 2341 N N . LYS B 1 10 ? 9.641 29.609 -2.33 1 82.25 10 LYS B N 1
ATOM 2342 C CA . LYS B 1 10 ? 8.242 29.609 -2.752 1 82.25 10 LYS B CA 1
ATOM 2343 C C . LYS B 1 10 ? 8.094 29.109 -4.184 1 82.25 10 LYS B C 1
ATOM 2345 O O . LYS B 1 10 ? 7.137 28.406 -4.504 1 82.25 10 LYS B O 1
ATOM 2350 N N . LEU B 1 11 ? 8.992 29.438 -4.98 1 84.25 11 LEU B N 1
ATOM 2351 C CA . LEU B 1 11 ? 8.977 28.984 -6.367 1 84.25 11 LEU B CA 1
ATOM 2352 C C . LEU B 1 11 ? 9.172 27.469 -6.445 1 84.25 11 LEU B C 1
ATOM 2354 O O . LEU B 1 11 ? 8.477 26.797 -7.207 1 84.25 11 LEU B O 1
ATOM 2358 N N . ILE B 1 12 ? 10.07 27 -5.715 1 83.12 12 ILE B N 1
ATOM 2359 C CA . ILE B 1 12 ? 10.32 25.578 -5.691 1 83.12 12 ILE B CA 1
ATOM 2360 C C . ILE B 1 12 ? 9.094 24.844 -5.148 1 83.12 12 ILE B C 1
ATOM 2362 O O . ILE B 1 12 ? 8.68 23.812 -5.703 1 83.12 12 ILE B O 1
ATOM 2366 N N . ALA B 1 13 ? 8.609 25.406 -4.109 1 83.12 13 ALA B N 1
ATOM 2367 C CA . ALA B 1 13 ? 7.406 24.812 -3.539 1 83.12 13 ALA B CA 1
ATOM 2368 C C . ALA B 1 13 ? 6.281 24.734 -4.566 1 83.12 13 ALA B C 1
ATOM 2370 O O . ALA B 1 13 ? 5.594 23.719 -4.68 1 83.12 13 ALA B O 1
ATOM 2371 N N . SER B 1 14 ? 6.121 25.766 -5.266 1 85.31 14 SER B N 1
ATOM 2372 C CA . SER B 1 14 ? 5.09 25.812 -6.301 1 85.31 14 SER B CA 1
ATOM 2373 C C . SER B 1 14 ? 5.352 24.797 -7.395 1 85.31 14 SER B C 1
ATOM 2375 O O . SER B 1 14 ? 4.426 24.125 -7.867 1 85.31 14 SER B O 1
ATOM 2377 N N . TYR B 1 15 ? 6.559 24.734 -7.773 1 86.25 15 TYR B N 1
ATOM 2378 C CA . TYR B 1 15 ? 6.945 23.75 -8.781 1 86.25 15 TYR B CA 1
ATOM 2379 C C . TYR B 1 15 ? 6.648 22.328 -8.305 1 86.25 15 TYR B C 1
ATOM 2381 O O . TYR B 1 15 ? 6.098 21.516 -9.055 1 86.25 15 TYR B O 1
ATOM 2389 N N . LEU B 1 16 ? 6.949 22 -7.129 1 84.62 16 LEU B N 1
ATOM 2390 C CA . LEU B 1 16 ? 6.793 20.656 -6.555 1 84.62 16 LEU B CA 1
ATOM 2391 C C . LEU B 1 16 ? 5.32 20.312 -6.371 1 84.62 16 LEU B C 1
ATOM 2393 O O . LEU B 1 16 ? 4.941 19.141 -6.422 1 84.62 16 LEU B O 1
ATOM 2397 N N . GLN B 1 17 ? 4.551 21.312 -6.207 1 86.44 17 GLN B N 1
ATOM 2398 C CA . GLN B 1 17 ? 3.129 21.094 -5.949 1 86.44 17 GLN B CA 1
ATOM 2399 C C . GLN B 1 17 ? 2.342 20.984 -7.25 1 86.44 17 GLN B C 1
ATOM 2401 O O . GLN B 1 17 ? 1.158 20.641 -7.238 1 86.44 17 GLN B O 1
ATOM 2406 N N . LYS B 1 18 ? 2.963 21.203 -8.32 1 84.62 18 LYS B N 1
ATOM 2407 C CA . LYS B 1 18 ? 2.277 21.125 -9.609 1 84.62 18 LYS B CA 1
ATOM 2408 C C . LYS B 1 18 ? 1.826 19.688 -9.898 1 84.62 18 LYS B C 1
ATOM 2410 O O . LYS B 1 18 ? 2.594 18.734 -9.719 1 84.62 18 LYS B O 1
ATOM 2415 N N . GLU B 1 19 ? 0.581 19.547 -10.312 1 82.88 19 GLU B N 1
ATOM 2416 C CA . GLU B 1 19 ? 0.023 18.234 -10.633 1 82.88 19 GLU B CA 1
ATOM 2417 C C . GLU B 1 19 ? 0.463 17.781 -12.023 1 82.88 19 GLU B C 1
ATOM 2419 O O . GLU B 1 19 ? 0.543 18.578 -12.953 1 82.88 19 GLU B O 1
ATOM 2424 N N . GLU B 1 20 ? 0.752 16.547 -12.055 1 75.38 20 GLU B N 1
ATOM 2425 C CA . GLU B 1 20 ? 1.079 15.945 -13.352 1 75.38 20 GLU B CA 1
ATOM 2426 C C . GLU B 1 20 ? -0.182 15.531 -14.102 1 75.38 20 GLU B C 1
ATOM 2428 O O . GLU B 1 20 ? -1.059 14.867 -13.539 1 75.38 20 GLU B O 1
ATOM 2433 N N . PRO B 1 21 ? -0.256 15.992 -15.312 1 63.41 21 PRO B N 1
ATOM 2434 C CA . PRO B 1 21 ? -1.46 15.68 -16.094 1 63.41 21 PRO B CA 1
ATOM 2435 C C . PRO B 1 21 ? -1.592 14.188 -16.391 1 63.41 21 PRO B C 1
ATOM 2437 O O . PRO B 1 21 ? -0.584 13.484 -16.516 1 63.41 21 PRO B O 1
ATOM 2440 N N . GLY B 1 22 ? -2.857 13.68 -16.438 1 58.28 22 GLY B N 1
ATOM 2441 C CA . GLY B 1 22 ? -3.168 12.367 -16.984 1 58.28 22 GLY B CA 1
ATOM 2442 C C . GLY B 1 22 ? -3.26 11.281 -15.938 1 58.28 22 GLY B C 1
ATOM 2443 O O . GLY B 1 22 ? -3.707 10.172 -16.234 1 58.28 22 GLY B O 1
ATOM 2444 N N . TYR B 1 23 ? -2.662 11.531 -14.805 1 58.53 23 TYR B N 1
ATOM 2445 C CA . TYR B 1 23 ? -2.797 10.445 -13.844 1 58.53 23 TYR B CA 1
ATOM 2446 C C . TYR B 1 23 ? -4.148 10.5 -13.141 1 58.53 23 TYR B C 1
ATOM 2448 O O . TYR B 1 23 ? -4.496 11.516 -12.523 1 58.53 23 TYR B O 1
ATOM 2456 N N . GLU B 1 24 ? -4.996 9.539 -13.477 1 62.81 24 GLU B N 1
ATOM 2457 C CA . GLU B 1 24 ? -6.23 9.422 -12.703 1 62.81 24 GLU B CA 1
ATOM 2458 C C . GLU B 1 24 ? -6.293 8.086 -11.969 1 62.81 24 GLU B C 1
ATOM 2460 O O . GLU B 1 24 ? -6.172 7.023 -12.578 1 62.81 24 GLU B O 1
ATOM 2465 N N . PRO B 1 25 ? -6.309 8.273 -10.633 1 61.25 25 PRO B N 1
ATOM 2466 C CA . PRO B 1 25 ? -6.441 7.004 -9.906 1 61.25 25 PRO B CA 1
ATOM 2467 C C . PRO B 1 25 ? -7.684 6.219 -10.32 1 61.25 25 PRO B C 1
ATOM 2469 O O . PRO B 1 25 ? -8.727 6.812 -10.617 1 61.25 25 PRO B O 1
ATOM 2472 N N . PHE B 1 26 ? -7.547 4.965 -10.648 1 59.16 26 PHE B N 1
ATOM 2473 C CA . PHE B 1 26 ? -8.695 4.219 -11.156 1 59.16 26 PHE B CA 1
ATOM 2474 C C . PHE B 1 26 ? -9.523 3.662 -10.008 1 59.16 26 PHE B C 1
ATOM 2476 O O . PHE B 1 26 ? -10.562 3.029 -10.227 1 59.16 26 PHE B O 1
ATOM 2483 N N . THR B 1 27 ? -9.148 3.891 -8.727 1 59.91 27 THR B N 1
ATOM 2484 C CA . THR B 1 27 ? -10.016 3.398 -7.668 1 59.91 27 THR B CA 1
ATOM 2485 C C . THR B 1 27 ? -10.391 4.527 -6.707 1 59.91 27 THR B C 1
ATOM 2487 O O . THR B 1 27 ? -9.922 4.562 -5.57 1 59.91 27 THR B O 1
ATOM 2490 N N . PRO B 1 28 ? -11.148 5.469 -7.23 1 60.94 28 PRO B N 1
ATOM 2491 C CA . PRO B 1 28 ? -11.547 6.48 -6.25 1 60.94 28 PRO B CA 1
ATOM 2492 C C . PRO B 1 28 ? -12.562 5.957 -5.242 1 60.94 28 PRO B C 1
ATOM 2494 O O . PRO B 1 28 ? -13.359 5.066 -5.562 1 60.94 28 PRO B O 1
ATOM 2497 N N . SER B 1 29 ? -12.281 6.285 -4.023 1 66 29 SER B N 1
ATOM 2498 C CA . SER B 1 29 ? -13.227 5.949 -2.963 1 66 29 SER B CA 1
ATOM 2499 C C . SER B 1 29 ? -14.555 6.664 -3.164 1 66 29 SER B C 1
ATOM 2501 O O . SER B 1 29 ? -14.594 7.777 -3.688 1 66 29 SER B O 1
ATOM 2503 N N . ASP B 1 30 ? -15.617 5.996 -2.959 1 75.5 30 ASP B N 1
ATOM 2504 C CA . ASP B 1 30 ? -16.922 6.656 -2.914 1 75.5 30 ASP B CA 1
ATOM 2505 C C . ASP B 1 30 ? -16.969 7.715 -1.814 1 75.5 30 ASP B C 1
ATOM 2507 O O . ASP B 1 30 ? -16.859 7.391 -0.629 1 75.5 30 ASP B O 1
ATOM 2511 N N . PRO B 1 31 ? -17.172 8.906 -2.27 1 78.5 31 PRO B N 1
ATOM 2512 C CA . PRO B 1 31 ? -17.109 9.992 -1.286 1 78.5 31 PRO B CA 1
ATOM 2513 C C . PRO B 1 31 ? -18.141 9.836 -0.177 1 78.5 31 PRO B C 1
ATOM 2515 O O . PRO B 1 31 ? -17.859 10.125 0.987 1 78.5 31 PRO B O 1
ATOM 2518 N N . ASP B 1 32 ? -19.281 9.406 -0.564 1 81.06 32 ASP B N 1
ATOM 2519 C CA . ASP B 1 32 ? -20.344 9.281 0.427 1 81.06 32 ASP B CA 1
ATOM 2520 C C . ASP B 1 32 ? -20.016 8.195 1.445 1 81.06 32 ASP B C 1
ATOM 2522 O O . ASP B 1 32 ? -20.25 8.367 2.645 1 81.06 32 ASP B O 1
ATOM 2526 N N . HIS B 1 33 ? -19.484 7.207 0.971 1 85.94 33 HIS B N 1
ATOM 2527 C CA . HIS B 1 33 ? -19.109 6.129 1.882 1 85.94 33 HIS B CA 1
ATOM 2528 C C . HIS B 1 33 ? -17.938 6.547 2.777 1 85.94 33 HIS B C 1
ATOM 2530 O O . HIS B 1 33 ? -17.938 6.234 3.971 1 85.94 33 HIS B O 1
ATOM 2536 N N . LEU B 1 34 ? -17.094 7.238 2.213 1 89.56 34 LEU B N 1
ATOM 2537 C CA . LEU B 1 34 ? -15.953 7.699 2.992 1 89.56 34 LEU B CA 1
ATOM 2538 C C . LEU B 1 34 ? -16.406 8.617 4.121 1 89.56 34 LEU B C 1
ATOM 2540 O O . LEU B 1 34 ? -15.953 8.469 5.262 1 89.56 34 LEU B O 1
ATOM 2544 N N . ARG B 1 35 ? -17.297 9.508 3.861 1 89.75 35 ARG B N 1
ATOM 2545 C CA . 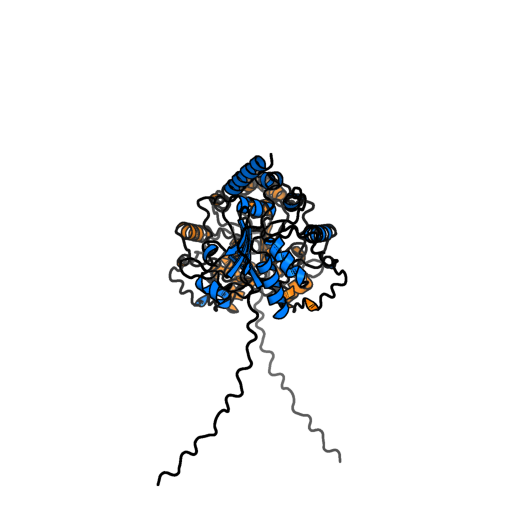ARG B 1 35 ? -17.797 10.461 4.84 1 89.75 35 ARG B CA 1
ATOM 2546 C C . ARG B 1 35 ? -18.484 9.75 6.004 1 89.75 35 ARG B C 1
ATOM 2548 O O . ARG B 1 35 ? -18.375 10.18 7.152 1 89.75 35 ARG B O 1
ATOM 2555 N N . THR B 1 36 ? -19.062 8.703 5.676 1 89.44 36 THR B N 1
ATOM 2556 C CA . THR B 1 36 ? -19.891 8.031 6.672 1 89.44 36 THR B CA 1
ATOM 2557 C C . THR B 1 36 ? -19.031 7.133 7.562 1 89.44 36 THR B C 1
ATOM 2559 O O . THR B 1 36 ? -19.375 6.895 8.727 1 89.44 36 THR B O 1
ATOM 2562 N N . ILE B 1 37 ? -17.922 6.805 7.09 1 92.94 37 ILE B N 1
ATOM 2563 C CA . ILE B 1 37 ? -17.219 5.777 7.844 1 92.94 37 ILE B CA 1
ATOM 2564 C C . ILE B 1 37 ? -16.062 6.41 8.625 1 92.94 37 ILE B C 1
ATOM 2566 O O . ILE B 1 37 ? -15.508 5.789 9.531 1 92.94 37 ILE B O 1
ATOM 2570 N N . MET B 1 38 ? -15.734 7.629 8.305 1 95.88 38 MET B N 1
ATOM 2571 C CA . MET B 1 38 ? -14.57 8.25 8.938 1 95.88 38 MET B CA 1
ATOM 2572 C C . MET B 1 38 ? -14.836 8.523 10.414 1 95.88 38 MET B C 1
ATOM 2574 O O . MET B 1 38 ? -15.938 8.93 10.789 1 95.88 38 MET B O 1
ATOM 2578 N N . GLU B 1 39 ? -13.812 8.305 11.219 1 96.69 39 GLU B N 1
ATOM 2579 C CA . GLU B 1 39 ? -13.82 8.578 12.656 1 96.69 39 GLU B CA 1
ATOM 2580 C C . GLU B 1 39 ? -12.609 9.414 13.062 1 96.69 39 GLU B C 1
ATOM 2582 O O . GLU B 1 39 ? -11.508 9.219 12.539 1 96.69 39 GLU B O 1
ATOM 2587 N N . PRO B 1 40 ? -12.891 10.328 14.07 1 98.12 40 PRO B N 1
ATOM 2588 C CA . PRO B 1 40 ? -11.711 11.055 14.555 1 98.12 40 PRO B CA 1
ATOM 2589 C C . PRO B 1 40 ? -10.555 10.125 14.93 1 98.12 40 PRO B C 1
ATOM 2591 O O . PRO B 1 40 ? -10.773 9.078 15.531 1 98.12 40 PRO B O 1
ATOM 2594 N N . GLY B 1 41 ? -9.367 10.531 14.555 1 98.12 41 GLY B N 1
ATOM 2595 C CA . GLY B 1 41 ? -8.195 9.703 14.797 1 98.12 41 GLY B CA 1
ATOM 2596 C C . GLY B 1 41 ? -7.777 8.898 13.578 1 98.12 41 GLY B C 1
ATOM 2597 O O . GLY B 1 41 ? -6.66 8.383 13.531 1 98.12 41 GLY B O 1
ATOM 2598 N N . ASP B 1 42 ? -8.664 8.828 12.578 1 98.62 42 ASP B N 1
ATOM 2599 C CA . ASP B 1 42 ? -8.312 8.133 11.344 1 98.62 42 ASP B CA 1
ATOM 2600 C C . ASP B 1 42 ? -7.242 8.906 10.57 1 98.62 42 ASP B C 1
ATOM 2602 O O . ASP B 1 42 ? -7.289 10.133 10.5 1 98.62 42 ASP B O 1
ATOM 2606 N N . VAL B 1 43 ? -6.262 8.188 10.07 1 98.56 43 VAL B N 1
ATOM 2607 C CA . VAL B 1 43 ? -5.285 8.758 9.148 1 98.56 43 VAL B CA 1
ATOM 2608 C C . VAL B 1 43 ? -5.715 8.492 7.711 1 98.56 43 VAL B C 1
ATOM 2610 O O . VAL B 1 43 ? -5.887 7.344 7.309 1 98.56 43 VAL B O 1
ATOM 2613 N N . LEU B 1 44 ? -5.957 9.531 6.965 1 97.94 44 LEU B N 1
ATOM 2614 C CA . LEU B 1 44 ? -6.305 9.43 5.551 1 97.94 44 LEU B CA 1
ATOM 2615 C C . LEU B 1 44 ? -5.059 9.508 4.676 1 97.94 44 LEU B C 1
ATOM 2617 O O . LEU B 1 44 ? -4.402 10.547 4.617 1 97.94 44 LEU B O 1
ATOM 2621 N N . LEU B 1 45 ? -4.73 8.383 4.066 1 97.25 45 LEU B N 1
ATOM 2622 C CA . LEU B 1 45 ? -3.639 8.375 3.1 1 97.25 45 LEU B CA 1
ATOM 2623 C C . LEU B 1 45 ? -4.137 8.742 1.707 1 97.25 45 LEU B C 1
ATOM 2625 O O . LEU B 1 45 ? -5.238 8.344 1.312 1 97.25 45 LEU B O 1
ATOM 2629 N N . VAL B 1 46 ? -3.328 9.508 0.98 1 95.12 46 VAL B N 1
ATOM 2630 C CA . VAL B 1 46 ? -3.732 10.016 -0.324 1 95.12 46 VAL B CA 1
ATOM 2631 C C . VAL B 1 46 ? -2.672 9.672 -1.367 1 95.12 46 VAL B C 1
ATOM 2633 O O . VAL B 1 46 ? -1.477 9.867 -1.133 1 95.12 46 VAL B O 1
ATOM 2636 N N . GLU B 1 47 ? -3.148 9.07 -2.426 1 93.62 47 GLU B N 1
ATOM 2637 C CA . GLU B 1 47 ? -2.297 8.906 -3.602 1 93.62 47 GLU B CA 1
ATOM 2638 C C . GLU B 1 47 ? -2.279 10.172 -4.453 1 93.62 47 GLU B C 1
ATOM 2640 O O . GLU B 1 47 ? -3.105 10.336 -5.352 1 93.62 47 GLU B O 1
ATOM 2645 N N . GLY B 1 48 ? -1.273 10.984 -4.184 1 90 48 GLY B N 1
ATOM 2646 C CA . GLY B 1 48 ? -1.189 12.25 -4.898 1 90 48 GLY B CA 1
ATOM 2647 C C . GLY B 1 48 ? -0.656 12.102 -6.309 1 90 48 GLY B C 1
ATOM 2648 O O . GLY B 1 48 ? -0.13 11.047 -6.676 1 90 48 GLY B O 1
ATOM 2649 N N . ASN B 1 49 ? -0.813 13.219 -7.066 1 87.06 49 ASN B N 1
ATOM 2650 C CA . ASN B 1 49 ? -0.331 13.211 -8.445 1 87.06 49 ASN B CA 1
ATOM 2651 C C . ASN B 1 49 ? 0.537 14.438 -8.734 1 87.06 49 ASN B C 1
ATOM 2653 O O . ASN B 1 49 ? 0.714 14.812 -9.898 1 87.06 49 ASN B O 1
ATOM 2657 N N . SER B 1 50 ? 0.968 15.047 -7.746 1 87.44 50 SER B N 1
ATOM 2658 C CA . SER B 1 50 ? 1.902 16.156 -7.914 1 87.44 50 SER B CA 1
ATOM 2659 C C . SER B 1 50 ? 3.328 15.656 -8.117 1 87.44 50 SER B C 1
ATOM 2661 O O . SER B 1 50 ? 3.598 14.461 -7.969 1 87.44 50 SER B O 1
ATOM 2663 N N . ARG B 1 51 ? 4.203 16.609 -8.5 1 84.25 51 ARG B N 1
ATOM 2664 C CA . ARG B 1 51 ? 5.605 16.234 -8.68 1 84.25 51 ARG B CA 1
ATOM 2665 C C . ARG B 1 51 ? 6.203 15.711 -7.379 1 84.25 51 ARG B C 1
ATOM 2667 O O . ARG B 1 51 ? 6.914 14.703 -7.379 1 84.25 51 ARG B O 1
ATOM 2674 N N . ILE B 1 52 ? 5.91 16.391 -6.285 1 84.31 52 ILE B N 1
ATOM 2675 C CA . ILE B 1 52 ? 6.438 15.969 -4.996 1 84.31 52 ILE B CA 1
ATOM 2676 C C . ILE B 1 52 ? 5.867 14.602 -4.633 1 84.31 52 ILE B C 1
ATOM 2678 O O . ILE B 1 52 ? 6.547 13.781 -4.016 1 84.31 52 ILE B O 1
ATOM 2682 N N . ALA B 1 53 ? 4.621 14.391 -4.957 1 88.06 53 ALA B N 1
ATOM 2683 C CA . ALA B 1 53 ? 4.012 13.078 -4.723 1 88.06 53 ALA B CA 1
ATOM 2684 C C . ALA B 1 53 ? 4.789 11.977 -5.441 1 88.06 53 ALA B C 1
ATOM 2686 O O . ALA B 1 53 ? 5.039 10.914 -4.871 1 88.06 53 ALA B O 1
ATOM 2687 N N . GLY B 1 54 ? 5.172 12.281 -6.684 1 84.69 54 GLY B N 1
ATOM 2688 C CA . GLY B 1 54 ? 5.969 11.328 -7.434 1 84.69 54 GLY B CA 1
ATOM 2689 C C . GLY B 1 54 ? 7.293 11.008 -6.766 1 84.69 54 GLY B C 1
ATOM 2690 O O . GLY B 1 54 ? 7.711 9.844 -6.734 1 84.69 54 GLY B O 1
ATOM 2691 N N . ILE B 1 55 ? 7.902 11.953 -6.305 1 82.19 55 ILE B N 1
ATOM 2692 C CA . ILE B 1 55 ? 9.195 11.789 -5.641 1 82.19 55 ILE B CA 1
ATOM 2693 C C . ILE B 1 55 ? 9.023 10.953 -4.375 1 82.19 55 ILE B C 1
ATOM 2695 O O . ILE B 1 55 ? 9.797 10.031 -4.121 1 82.19 55 ILE B O 1
ATOM 2699 N N . ILE B 1 56 ? 8.031 11.258 -3.572 1 84.5 56 ILE B N 1
ATOM 2700 C CA . ILE B 1 56 ? 7.773 10.523 -2.338 1 84.5 56 ILE B CA 1
ATOM 2701 C C . ILE B 1 56 ? 7.477 9.062 -2.654 1 84.5 56 ILE B C 1
ATOM 2703 O O . ILE B 1 56 ? 8.023 8.156 -2.021 1 84.5 56 ILE B O 1
ATOM 2707 N N . LYS B 1 57 ? 6.691 8.859 -3.641 1 87.94 57 LYS B N 1
ATOM 2708 C CA . LYS B 1 57 ? 6.355 7.5 -4.043 1 87.94 57 LYS B CA 1
ATOM 2709 C C . LYS B 1 57 ? 7.598 6.742 -4.512 1 87.94 57 LYS B C 1
ATOM 2711 O O . LYS B 1 57 ? 7.77 5.566 -4.184 1 87.94 57 LYS B O 1
ATOM 2716 N N . TYR B 1 58 ? 8.414 7.414 -5.207 1 81.81 58 TYR B N 1
ATOM 2717 C CA . TYR B 1 58 ? 9.648 6.801 -5.688 1 81.81 58 TYR B CA 1
ATOM 2718 C C . TYR B 1 58 ? 10.562 6.426 -4.527 1 81.81 58 TYR B C 1
ATOM 2720 O O . TYR B 1 58 ? 11.047 5.293 -4.449 1 81.81 58 TYR B O 1
ATOM 2728 N N . LEU B 1 59 ? 10.734 7.32 -3.635 1 79.62 59 LEU B N 1
ATOM 2729 C CA . LEU B 1 59 ? 11.703 7.133 -2.559 1 79.62 59 LEU B CA 1
ATOM 2730 C C . LEU B 1 59 ? 11.195 6.117 -1.541 1 79.62 59 LEU B C 1
ATOM 2732 O O . LEU B 1 59 ? 11.977 5.375 -0.951 1 79.62 59 LEU B O 1
ATOM 2736 N N . THR B 1 60 ? 9.891 6.086 -1.367 1 83.44 60 THR B N 1
ATOM 2737 C CA . THR B 1 60 ? 9.336 5.219 -0.335 1 83.44 60 THR B CA 1
ATOM 2738 C C . THR B 1 60 ? 8.828 3.914 -0.94 1 83.44 60 THR B C 1
ATOM 2740 O O . THR B 1 60 ? 8.508 2.971 -0.215 1 83.44 60 THR B O 1
ATOM 2743 N N . GLN B 1 61 ? 8.742 3.855 -2.268 1 85.38 61 GLN B N 1
ATOM 2744 C CA . GLN B 1 61 ? 8.156 2.715 -2.957 1 85.38 61 GLN B CA 1
ATOM 2745 C C . GLN B 1 61 ? 6.793 2.359 -2.367 1 85.38 61 GLN B C 1
ATOM 2747 O O . GLN B 1 61 ? 6.531 1.198 -2.047 1 85.38 61 GLN B O 1
ATOM 2752 N N . SER B 1 62 ? 6.027 3.314 -2.275 1 91.31 62 SER B N 1
ATOM 2753 C CA . SER B 1 62 ? 4.668 3.213 -1.749 1 91.31 62 SER B CA 1
ATOM 2754 C C . SER B 1 62 ? 3.691 4.039 -2.578 1 91.31 62 SER B C 1
ATOM 2756 O O . SER B 1 62 ? 4.066 5.062 -3.154 1 91.31 62 SER B O 1
ATOM 2758 N N . THR B 1 63 ? 2.488 3.539 -2.58 1 92.25 63 THR B N 1
ATOM 2759 C CA . THR B 1 63 ? 1.424 4.215 -3.314 1 92.25 63 THR B CA 1
ATOM 2760 C C . THR B 1 63 ? 1.089 5.555 -2.672 1 92.25 63 THR B C 1
ATOM 2762 O O . THR B 1 63 ? 0.66 6.488 -3.355 1 92.25 63 THR B O 1
ATOM 2765 N N . TRP B 1 64 ? 1.348 5.676 -1.44 1 94.12 64 TRP B N 1
ATOM 2766 C CA . TRP B 1 64 ? 0.828 6.789 -0.656 1 94.12 64 TRP B CA 1
ATOM 2767 C C . TRP B 1 64 ? 1.87 7.895 -0.524 1 94.12 64 TRP B C 1
ATOM 2769 O O . TRP B 1 64 ? 3 7.645 -0.097 1 94.12 64 TRP B O 1
ATOM 2779 N N . SER B 1 65 ? 1.437 9.117 -0.87 1 92.25 65 SER B N 1
ATOM 2780 C CA . SER B 1 65 ? 2.391 10.219 -0.884 1 92.25 65 SER B CA 1
ATOM 2781 C C . SER B 1 65 ? 1.991 11.305 0.109 1 92.25 65 SER B C 1
ATOM 2783 O O . SER B 1 65 ? 2.787 12.195 0.417 1 92.25 65 SER B O 1
ATOM 2785 N N . HIS B 1 66 ? 0.778 11.266 0.579 1 93.56 66 HIS B N 1
ATOM 2786 C CA . HIS B 1 66 ? 0.286 12.273 1.513 1 93.56 66 HIS B CA 1
ATOM 2787 C C . HIS B 1 66 ? -0.573 11.641 2.602 1 93.56 66 HIS B C 1
ATOM 2789 O O . HIS B 1 66 ? -1.153 10.57 2.4 1 93.56 66 HIS B O 1
ATOM 2795 N N . ALA B 1 67 ? -0.551 12.297 3.762 1 96.69 67 ALA B N 1
ATOM 2796 C CA . ALA B 1 67 ? -1.365 11.852 4.891 1 96.69 67 ALA B CA 1
ATOM 2797 C C . ALA B 1 67 ? -2.037 13.039 5.582 1 96.69 67 ALA B C 1
ATOM 2799 O O . ALA B 1 67 ? -1.429 14.094 5.742 1 96.69 67 ALA B O 1
ATOM 2800 N N . ALA B 1 68 ? -3.246 12.844 5.938 1 97.56 68 ALA B N 1
ATOM 2801 C CA . ALA B 1 68 ? -4.031 13.805 6.703 1 97.56 68 ALA B CA 1
ATOM 2802 C C . ALA B 1 68 ? -4.734 13.133 7.879 1 97.56 68 ALA B C 1
ATOM 2804 O O . ALA B 1 68 ? -5.137 11.977 7.785 1 97.56 68 ALA B O 1
ATOM 2805 N N . LEU B 1 69 ? -4.852 13.891 8.945 1 98.38 69 LEU B N 1
ATOM 2806 C CA . LEU B 1 69 ? -5.535 13.375 10.133 1 98.38 69 LEU B CA 1
ATOM 2807 C C . LEU B 1 69 ? -6.992 13.828 10.156 1 98.38 69 LEU B C 1
ATOM 2809 O O . LEU B 1 69 ? -7.273 15.031 10.07 1 98.38 69 LEU B O 1
ATOM 2813 N N . TYR B 1 70 ? -7.914 12.859 10.258 1 98.62 70 TYR B N 1
ATOM 2814 C CA . TYR B 1 70 ? -9.328 13.195 10.422 1 98.62 70 TYR B CA 1
ATOM 2815 C C . TYR B 1 70 ? -9.633 13.555 11.867 1 98.62 70 TYR B C 1
ATOM 2817 O O . TYR B 1 70 ? -9.43 12.742 12.773 1 98.62 70 TYR B O 1
ATOM 2825 N N . VAL B 1 71 ? -10.203 14.734 12.062 1 98.56 71 VAL B N 1
ATOM 2826 C CA . VAL B 1 71 ? -10.406 15.211 13.422 1 98.56 71 VAL B CA 1
ATOM 2827 C C . VAL B 1 71 ? -11.883 15.523 13.648 1 98.56 71 VAL B C 1
ATOM 2829 O O . VAL B 1 71 ? -12.266 16 14.719 1 98.56 71 VAL B O 1
ATOM 2832 N N . GLY B 1 72 ? -12.742 15.211 12.695 1 97.06 72 GLY B N 1
ATOM 2833 C CA . GLY B 1 72 ? -14.125 15.656 12.773 1 97.06 72 GLY B CA 1
ATOM 2834 C C . GLY B 1 72 ? -14.297 17.125 12.469 1 97.06 72 GLY B C 1
ATOM 2835 O O . GLY B 1 72 ? -13.328 17.828 12.164 1 97.06 72 GLY B O 1
ATOM 2836 N N . PRO B 1 73 ? -15.547 17.547 12.453 1 97.06 73 PRO B N 1
ATOM 2837 C CA . PRO B 1 73 ? -15.797 18.953 12.125 1 97.06 73 PRO B CA 1
ATOM 2838 C C . PRO B 1 73 ? -15.109 19.922 13.094 1 97.06 73 PRO B C 1
ATOM 2840 O O . PRO B 1 73 ? -15.242 19.766 14.312 1 97.06 73 PRO B O 1
ATOM 2843 N N . ILE B 1 74 ? -14.344 20.781 12.523 1 96.31 74 ILE B N 1
ATOM 2844 C CA . ILE B 1 74 ? -13.695 21.828 13.305 1 96.31 74 ILE B CA 1
ATOM 2845 C C . ILE B 1 74 ? -14.625 23.031 13.422 1 96.31 74 ILE B C 1
ATOM 2847 O O . ILE B 1 74 ? -15.07 23.578 12.414 1 96.31 74 ILE B O 1
ATOM 2851 N N . ASP B 1 75 ? -14.844 23.438 14.578 1 91.56 75 ASP B N 1
ATOM 2852 C CA . ASP B 1 75 ? -15.828 24.484 14.844 1 91.56 75 ASP B CA 1
ATOM 2853 C C . ASP B 1 75 ? -15.453 25.781 14.125 1 91.56 75 ASP B C 1
ATOM 2855 O O . ASP B 1 75 ? -14.312 26.25 14.211 1 91.56 75 ASP B O 1
ATOM 2859 N N . GLY B 1 76 ? -16.453 26.297 13.43 1 91.81 76 GLY B N 1
ATOM 2860 C CA . GLY B 1 76 ? -16.328 27.625 12.852 1 91.81 76 GLY B CA 1
ATOM 2861 C C . GLY B 1 76 ? -15.547 27.656 11.555 1 91.81 76 GLY B C 1
ATOM 2862 O O . GLY B 1 76 ? -15.281 28.734 11.008 1 91.81 76 GLY B O 1
ATOM 2863 N N . VAL B 1 77 ? -15.031 26.625 11.102 1 95.12 77 VAL B N 1
ATOM 2864 C CA . VAL B 1 77 ? -14.242 26.625 9.867 1 95.12 77 VAL B CA 1
ATOM 2865 C C . VAL B 1 77 ? -14.969 25.812 8.797 1 95.12 77 VAL B C 1
ATOM 2867 O O . VAL B 1 77 ? -15.094 24.594 8.906 1 95.12 77 VAL B O 1
ATOM 2870 N N . THR B 1 78 ? -15.484 26.484 7.773 1 95.88 78 THR B N 1
ATOM 2871 C CA . THR B 1 78 ? -16.219 25.844 6.691 1 95.88 78 THR B CA 1
ATOM 2872 C C . THR B 1 78 ? -15.828 26.422 5.344 1 95.88 78 THR B C 1
ATOM 2874 O O . THR B 1 78 ? -15.344 27.562 5.273 1 95.88 78 THR B O 1
ATOM 2877 N N . GLU B 1 79 ? -15.992 25.625 4.309 1 96.06 79 GLU B N 1
ATOM 2878 C CA . GLU B 1 79 ? -15.867 26.109 2.939 1 96.06 79 GLU B CA 1
ATOM 2879 C C . GLU B 1 79 ? -17.016 27.047 2.578 1 96.06 79 GLU B C 1
ATOM 2881 O O . GLU B 1 79 ? -18.031 27.078 3.271 1 96.06 79 GLU B O 1
ATOM 2886 N N . PRO B 1 80 ? -16.797 27.797 1.468 1 95.25 80 PRO B N 1
ATOM 2887 C CA . PRO B 1 80 ? -17.875 28.703 1.039 1 95.25 80 PRO B CA 1
ATOM 2888 C C . PRO B 1 80 ? -19.188 27.953 0.766 1 95.25 80 PRO B C 1
ATOM 2890 O O . PRO B 1 80 ? -20.266 28.516 0.955 1 95.25 80 PRO B O 1
ATOM 2893 N N . ASP B 1 81 ? -19.156 26.75 0.39 1 94.94 81 ASP B N 1
ATOM 2894 C CA . ASP B 1 81 ? -20.359 25.984 0.071 1 94.94 81 ASP B CA 1
ATOM 2895 C C . ASP B 1 81 ? -20.938 25.328 1.322 1 94.94 81 ASP B C 1
ATOM 2897 O O . ASP B 1 81 ? -21.906 24.562 1.239 1 94.94 81 ASP B O 1
ATOM 2901 N N . GLY B 1 82 ? -20.281 25.5 2.486 1 95.44 82 GLY B N 1
ATOM 2902 C CA . GLY B 1 82 ? -20.844 25.016 3.742 1 95.44 82 GLY B CA 1
ATOM 2903 C C . GLY B 1 82 ? -20.156 23.766 4.242 1 95.44 82 GLY B C 1
ATOM 2904 O O . GLY B 1 82 ? -20.422 23.297 5.355 1 95.44 82 GLY B O 1
ATOM 2905 N N . GLU B 1 83 ? -19.359 23.141 3.482 1 95.62 83 GLU B N 1
ATOM 2906 C CA . GLU B 1 83 ? -18.672 21.938 3.914 1 95.62 83 GLU B CA 1
ATOM 2907 C C . GLU B 1 83 ? -17.688 22.219 5.043 1 95.62 83 GLU B C 1
ATOM 2909 O O . GLU B 1 83 ? -16.828 23.078 4.91 1 95.62 83 GLU B O 1
ATOM 2914 N N . PRO B 1 84 ? -17.891 21.547 6.117 1 97.25 84 PRO B N 1
ATOM 2915 C CA . PRO B 1 84 ? -16.969 21.797 7.238 1 97.25 84 PRO B CA 1
ATOM 2916 C C . PRO B 1 84 ? -15.57 21.25 6.984 1 97.25 84 PRO B C 1
ATOM 2918 O O . PRO B 1 84 ? -15.406 20.281 6.238 1 97.25 84 PRO B O 1
ATOM 2921 N N . HIS B 1 85 ? -14.609 21.922 7.605 1 98.06 85 HIS B N 1
ATOM 2922 C CA . HIS B 1 85 ? -13.273 21.328 7.668 1 98.06 85 HIS B CA 1
ATOM 2923 C C . HIS B 1 85 ? -13.242 20.172 8.648 1 98.06 85 HIS B C 1
ATOM 2925 O O . HIS B 1 85 ? -13.766 20.281 9.766 1 98.06 85 HIS B O 1
ATOM 2931 N N . VAL B 1 86 ? -12.641 19.062 8.211 1 98.25 86 VAL B N 1
ATOM 2932 C CA . VAL B 1 86 ? -12.648 17.875 9.062 1 98.25 86 VAL B CA 1
ATOM 2933 C C . VAL B 1 86 ? -11.258 17.25 9.102 1 98.25 86 VAL B C 1
ATOM 2935 O O . VAL B 1 86 ? -11.016 16.297 9.836 1 98.25 86 VAL B O 1
ATOM 2938 N N . LEU B 1 87 ? -10.328 17.734 8.328 1 98.25 87 LEU B N 1
ATOM 2939 C CA . LEU B 1 87 ? -8.969 17.203 8.234 1 98.25 87 LEU B CA 1
ATOM 2940 C C . LEU B 1 87 ? -7.953 18.234 8.727 1 98.25 87 LEU B C 1
ATOM 2942 O O . LEU B 1 87 ? -8.148 19.438 8.555 1 98.25 87 LEU B O 1
ATOM 2946 N N . VAL B 1 88 ? -6.867 17.75 9.359 1 97.31 88 VAL B N 1
ATOM 2947 C CA . VAL B 1 88 ? -5.668 18.547 9.633 1 97.31 88 VAL B CA 1
ATOM 2948 C C . VAL B 1 88 ? -4.473 17.938 8.906 1 97.31 88 VAL B C 1
ATOM 2950 O O . VAL B 1 88 ? -4.234 16.734 8.992 1 97.31 88 VAL B O 1
ATOM 2953 N N . GLU B 1 89 ? -3.803 18.734 8.203 1 95.25 89 GLU B N 1
ATOM 2954 C CA . GLU B 1 89 ? -2.691 18.219 7.402 1 95.25 89 GLU B CA 1
ATOM 2955 C C . GLU B 1 89 ? -1.607 19.281 7.23 1 95.25 89 GLU B C 1
ATOM 2957 O O . GLU B 1 89 ? -1.866 20.469 7.398 1 95.25 89 GLU B O 1
ATOM 2962 N N . ALA B 1 90 ? -0.406 18.812 6.988 1 90.44 90 ALA B N 1
ATOM 2963 C CA . ALA B 1 90 ? 0.74 19.656 6.66 1 90.44 90 ALA B CA 1
ATOM 2964 C C . ALA B 1 90 ? 1.082 19.562 5.176 1 90.44 90 ALA B C 1
ATOM 2966 O O . ALA B 1 90 ? 1.244 18.469 4.633 1 90.44 90 ALA B O 1
ATOM 2967 N N . ASN B 1 91 ? 1.127 20.688 4.551 1 85.81 91 ASN B N 1
ATOM 2968 C CA . ASN B 1 91 ? 1.449 20.781 3.131 1 85.81 91 ASN B CA 1
ATOM 2969 C C . ASN B 1 91 ? 2.646 21.688 2.881 1 85.81 91 ASN B C 1
ATOM 2971 O O . ASN B 1 91 ? 2.799 22.719 3.543 1 85.81 91 ASN B O 1
ATOM 2975 N N . ILE B 1 92 ? 3.352 21.234 1.901 1 78.31 92 ILE B N 1
ATOM 2976 C CA . ILE B 1 92 ? 4.477 22.078 1.505 1 78.31 92 ILE B CA 1
ATOM 2977 C C . ILE B 1 92 ? 3.967 23.438 1.053 1 78.31 92 ILE B C 1
ATOM 2979 O O . ILE B 1 92 ? 3.006 23.531 0.283 1 78.31 92 ILE B O 1
ATOM 2983 N N . GLY B 1 93 ? 4.57 24.484 1.565 1 74.06 93 GLY B N 1
ATOM 2984 C CA . GLY B 1 93 ? 4.195 25.844 1.174 1 74.06 93 GLY B CA 1
ATOM 2985 C C . GLY B 1 93 ? 3.078 26.422 2.021 1 74.06 93 GLY B C 1
ATOM 2986 O O . GLY B 1 93 ? 3.008 27.625 2.223 1 74.06 93 GLY B O 1
ATOM 2987 N N . GLU B 1 94 ? 2.127 25.641 2.504 1 79.56 94 GLU B N 1
ATOM 2988 C CA . GLU B 1 94 ? 0.963 26.125 3.248 1 79.56 94 GLU B CA 1
ATOM 2989 C C . GLU B 1 94 ? 1.171 25.969 4.754 1 79.56 94 GLU B C 1
ATOM 2991 O O . GLU B 1 94 ? 0.578 26.703 5.547 1 79.56 94 GLU B O 1
ATOM 2996 N N . GLY B 1 95 ? 2.035 24.984 5.086 1 85.62 95 GLY B N 1
ATOM 2997 C CA . GLY B 1 95 ? 2.139 24.656 6.496 1 85.62 95 GLY B CA 1
ATOM 2998 C C . GLY B 1 95 ? 1.014 23.75 6.98 1 85.62 95 GLY B C 1
ATOM 2999 O O . GLY B 1 95 ? 0.496 22.938 6.219 1 85.62 95 GLY B O 1
ATOM 3000 N N . VAL B 1 96 ? 0.735 23.859 8.289 1 91.38 96 VAL B N 1
ATOM 3001 C CA . VAL B 1 96 ? -0.331 23.047 8.859 1 91.38 96 VAL B CA 1
ATOM 3002 C C . VAL B 1 96 ? -1.668 23.766 8.719 1 91.38 96 VAL B C 1
ATOM 3004 O O . VAL B 1 96 ? -1.807 24.922 9.148 1 91.38 96 VAL B O 1
ATOM 3007 N N . SER B 1 97 ? -2.596 23.141 8.125 1 93.88 97 SER B N 1
ATOM 3008 C CA . SER B 1 97 ? -3.91 23.734 7.891 1 93.88 97 SER B CA 1
ATOM 3009 C C . SER B 1 97 ? -5.016 22.688 7.988 1 93.88 97 SER B C 1
ATOM 3011 O O . SER B 1 97 ? -4.734 21.484 8.07 1 93.88 97 SER B O 1
ATOM 3013 N N . SER B 1 98 ? -6.223 23.188 8.133 1 96.56 98 SER B N 1
ATOM 3014 C CA . SER B 1 98 ? -7.387 22.312 8.055 1 96.56 98 SER B CA 1
ATOM 3015 C C . SER B 1 98 ? -7.973 22.281 6.648 1 96.56 98 SER B C 1
ATOM 3017 O O . SER B 1 98 ? -7.762 23.219 5.867 1 96.56 98 SER B O 1
ATOM 3019 N N . SER B 1 99 ? -8.648 21.203 6.324 1 96.88 99 SER B N 1
ATOM 3020 C CA . SER B 1 99 ? -9.258 21.047 5.004 1 96.88 99 SER B CA 1
ATOM 3021 C C . SER B 1 99 ? -10.539 20.234 5.07 1 96.88 99 SER B C 1
ATOM 3023 O O . SER B 1 99 ? -10.727 19.438 6 1 96.88 99 SER B O 1
ATOM 3025 N N . PRO B 1 100 ? -11.445 20.547 4.105 1 97.19 100 PRO B N 1
ATOM 3026 C CA . PRO B 1 100 ? -12.594 19.656 3.967 1 97.19 100 PRO B CA 1
ATOM 3027 C C . PRO B 1 100 ? -12.219 18.297 3.357 1 97.19 100 PRO B C 1
ATOM 3029 O O . PRO B 1 100 ? -11.141 18.156 2.785 1 97.19 100 PRO B O 1
ATOM 3032 N N . LEU B 1 101 ? -13.102 17.359 3.529 1 95.62 101 LEU B N 1
ATOM 3033 C CA . LEU B 1 101 ? -12.852 16.031 2.98 1 95.62 101 LEU B CA 1
ATOM 3034 C C . LEU B 1 101 ? -12.82 16.062 1.457 1 95.62 101 LEU B C 1
ATOM 3036 O O . LEU B 1 101 ? -12.078 15.312 0.826 1 95.62 101 LEU B O 1
ATOM 3040 N N . SER B 1 102 ? -13.531 16.938 0.837 1 93.69 102 SER B N 1
ATOM 3041 C CA . SER B 1 102 ? -13.688 17.016 -0.612 1 93.69 102 SER B CA 1
ATOM 3042 C C . SER B 1 102 ? -12.359 17.328 -1.295 1 93.69 102 SER B C 1
ATOM 3044 O O . SER B 1 102 ? -12.195 17.078 -2.488 1 93.69 102 SER B O 1
ATOM 3046 N N . ARG B 1 103 ? -11.484 17.891 -0.528 1 93.5 103 ARG B N 1
ATOM 3047 C CA . ARG B 1 103 ? -10.172 18.219 -1.083 1 93.5 103 ARG B CA 1
ATOM 3048 C C . ARG B 1 103 ? -9.492 16.969 -1.641 1 93.5 103 ARG B C 1
ATOM 3050 O O . ARG B 1 103 ? -8.719 17.047 -2.596 1 93.5 103 ARG B O 1
ATOM 3057 N N . HIS B 1 104 ? -9.797 15.789 -1.065 1 92.94 104 HIS B N 1
ATOM 3058 C CA . HIS B 1 104 ? -9.039 14.602 -1.417 1 92.94 104 HIS B CA 1
ATOM 3059 C C . HIS B 1 104 ? -9.93 13.547 -2.07 1 92.94 104 HIS B C 1
ATOM 3061 O O . HIS B 1 104 ? -9.477 12.438 -2.365 1 92.94 104 HIS B O 1
ATOM 3067 N N . LEU B 1 105 ? -11.125 13.883 -2.408 1 88.06 105 LEU B N 1
ATOM 3068 C CA . LEU B 1 105 ? -12.07 12.883 -2.893 1 88.06 105 LEU B CA 1
ATOM 3069 C C . LEU B 1 105 ? -11.766 12.508 -4.34 1 88.06 105 LEU B C 1
ATOM 3071 O O . LEU B 1 105 ? -12.219 11.469 -4.82 1 88.06 105 LEU B O 1
ATOM 3075 N N . ALA B 1 106 ? -11.039 13.305 -5.027 1 83 106 ALA B N 1
ATOM 3076 C CA . ALA B 1 106 ? -10.695 13.016 -6.418 1 83 106 ALA B CA 1
ATOM 3077 C C . ALA B 1 106 ? -9.516 12.055 -6.504 1 83 106 ALA B C 1
ATOM 3079 O O . ALA B 1 106 ? -9.234 11.5 -7.57 1 83 106 ALA B O 1
ATOM 3080 N N . TYR B 1 107 ? -8.875 11.844 -5.414 1 88.69 107 TYR B N 1
ATOM 3081 C CA . TYR B 1 107 ? -7.707 10.969 -5.375 1 88.69 107 TYR B CA 1
ATOM 3082 C C . TYR B 1 107 ? -8.062 9.609 -4.797 1 88.69 107 TYR B C 1
ATOM 3084 O O . TYR B 1 107 ? -9.133 9.43 -4.211 1 88.69 107 TYR B O 1
ATOM 3092 N N . HIS B 1 108 ? -7.199 8.648 -5.078 1 90.19 108 HIS B N 1
ATOM 3093 C CA . HIS B 1 108 ? -7.289 7.395 -4.336 1 90.19 108 HIS B CA 1
ATOM 3094 C C . HIS B 1 108 ? -6.871 7.586 -2.881 1 90.19 108 HIS B C 1
ATOM 3096 O O . HIS B 1 108 ? -5.836 8.195 -2.602 1 90.19 108 HIS B O 1
ATOM 3102 N N . THR B 1 109 ? -7.766 7.145 -2.029 1 94.19 109 THR B N 1
ATOM 3103 C CA . THR B 1 109 ? -7.496 7.34 -0.609 1 94.19 109 THR B CA 1
ATOM 3104 C C . THR B 1 109 ? -7.594 6.016 0.145 1 94.19 109 THR B C 1
ATOM 3106 O O . THR B 1 109 ? -8.188 5.055 -0.35 1 94.19 109 THR B O 1
ATOM 3109 N N . ARG B 1 110 ? -6.941 6 1.259 1 96.06 110 ARG B N 1
ATOM 3110 C CA . ARG B 1 110 ? -6.996 4.867 2.18 1 96.06 110 ARG B CA 1
ATOM 3111 C C . ARG B 1 110 ? -7.133 5.344 3.623 1 96.06 110 ARG B C 1
ATOM 3113 O O . ARG B 1 110 ? -6.453 6.281 4.039 1 96.06 110 ARG B O 1
ATOM 3120 N N . VAL B 1 111 ? -8.078 4.676 4.336 1 97.5 111 VAL B N 1
ATOM 3121 C CA . VAL B 1 111 ? -8.297 5.008 5.742 1 97.5 111 VAL B CA 1
ATOM 3122 C C . VAL B 1 111 ? -7.523 4.035 6.629 1 97.5 111 VAL B C 1
ATOM 3124 O O . VAL B 1 111 ? -7.695 2.82 6.523 1 97.5 111 VAL B O 1
ATOM 3127 N N . CYS B 1 112 ? -6.633 4.57 7.43 1 98.12 112 CYS B N 1
ATOM 3128 C CA . CYS B 1 112 ? -5.941 3.82 8.469 1 98.12 112 CYS B CA 1
ATOM 3129 C C . CYS B 1 112 ? -6.461 4.199 9.852 1 98.12 112 CYS B C 1
ATOM 3131 O O . CYS B 1 112 ? -6.297 5.34 10.289 1 98.12 112 CYS B O 1
ATOM 3133 N N . ARG B 1 113 ? -7.055 3.23 10.562 1 97.88 113 ARG B N 1
ATOM 3134 C CA . ARG B 1 113 ? -7.691 3.486 11.844 1 97.88 113 ARG B CA 1
ATOM 3135 C C . ARG B 1 113 ? -6.898 2.854 12.984 1 97.88 113 ARG B C 1
ATOM 3137 O O . ARG B 1 113 ? -6.637 1.648 12.977 1 97.88 113 ARG B O 1
ATOM 3144 N N . PRO B 1 114 ? -6.43 3.691 13.977 1 97.06 114 PRO B N 1
ATOM 3145 C CA . PRO B 1 114 ? -5.734 3.111 15.133 1 97.06 114 PRO B CA 1
ATOM 3146 C C . PRO B 1 114 ? -6.625 2.178 15.945 1 97.06 114 PRO B C 1
ATOM 3148 O O . PRO B 1 114 ? -7.68 2.594 16.438 1 97.06 114 PRO B O 1
ATOM 3151 N N . VAL B 1 115 ? -6.145 0.991 16.125 1 95.94 115 VAL B N 1
ATOM 3152 C CA . VAL B 1 115 ? -6.949 -0.022 16.781 1 95.94 115 VAL B CA 1
ATOM 3153 C C . VAL B 1 115 ? -6.781 0.1 18.297 1 95.94 115 VAL B C 1
ATOM 3155 O O . VAL B 1 115 ? -5.66 0.198 18.797 1 95.94 115 VAL B O 1
ATOM 3158 N N . GLY B 1 116 ? -7.863 0.1 19.016 1 93 116 GLY B N 1
ATOM 3159 C CA . GLY B 1 116 ? -7.832 0.061 20.469 1 93 116 GLY B CA 1
ATOM 3160 C C . GLY B 1 116 ? -7.598 1.422 21.094 1 93 116 GLY B C 1
ATOM 3161 O O . GLY B 1 116 ? -7.461 1.533 22.328 1 93 116 GLY B O 1
ATOM 3162 N N . LEU B 1 117 ? -7.461 2.424 20.281 1 93.75 117 LEU B N 1
ATOM 3163 C CA . LEU B 1 117 ? -7.23 3.766 20.812 1 93.75 117 LEU B CA 1
ATOM 3164 C C . LEU B 1 117 ? -8.406 4.23 21.656 1 93.75 117 LEU B C 1
ATOM 3166 O O . LEU B 1 117 ? -9.547 4.238 21.188 1 93.75 117 LEU B O 1
ATOM 3170 N N . SER B 1 118 ? -8.18 4.598 22.891 1 93.56 118 SER B N 1
ATOM 3171 C CA . SER B 1 118 ? -9.242 5.035 23.797 1 93.56 118 SER B CA 1
ATOM 3172 C C . SER B 1 118 ? -9.867 6.344 23.312 1 93.56 118 SER B C 1
ATOM 3174 O O . SER B 1 118 ? -9.266 7.07 22.516 1 93.56 118 SER B O 1
ATOM 3176 N N . TYR B 1 119 ? -11.016 6.578 23.844 1 93.94 119 TYR B N 1
ATOM 3177 C CA . TYR B 1 119 ? -11.711 7.816 23.516 1 93.94 119 TYR B CA 1
ATOM 3178 C C . TYR B 1 119 ? -10.898 9.031 23.938 1 93.94 119 TYR B C 1
ATOM 3180 O O . TYR B 1 119 ? -10.758 9.992 23.172 1 93.94 119 TYR B O 1
ATOM 3188 N N . GLU B 1 120 ? -10.328 8.969 25.078 1 95.31 120 GLU B N 1
ATOM 3189 C CA . GLU B 1 120 ? -9.539 10.07 25.609 1 95.31 120 GLU B CA 1
ATOM 3190 C C . GLU B 1 120 ? -8.289 10.32 24.766 1 95.31 120 GLU B C 1
ATOM 3192 O O . GLU B 1 120 ? -7.988 11.469 24.422 1 95.31 120 GLU B O 1
ATOM 3197 N N . ASP B 1 121 ? -7.637 9.227 24.453 1 96 121 ASP B N 1
ATOM 3198 C CA . ASP B 1 121 ? -6.418 9.367 23.656 1 96 121 ASP B CA 1
ATOM 3199 C C . ASP B 1 121 ? -6.734 9.875 22.25 1 96 121 ASP B C 1
ATOM 3201 O O . ASP B 1 121 ? -5.961 10.641 21.672 1 96 121 ASP B O 1
ATOM 3205 N N . ARG B 1 122 ? -7.828 9.453 21.766 1 97.25 122 ARG B N 1
ATOM 3206 C CA . ARG B 1 122 ? -8.273 9.938 20.453 1 97.25 122 ARG B CA 1
ATOM 3207 C C . ARG B 1 122 ? -8.453 11.453 20.469 1 97.25 122 ARG B C 1
ATOM 3209 O O . ARG B 1 122 ? -8.023 12.141 19.547 1 97.25 122 ARG B O 1
ATOM 3216 N N . HIS B 1 123 ? -9.07 11.93 21.5 1 96.5 123 HIS B N 1
ATOM 3217 C CA . HIS B 1 123 ? -9.258 13.367 21.656 1 96.5 123 HIS B CA 1
ATOM 3218 C C . HIS B 1 123 ? -7.918 14.094 21.766 1 96.5 123 HIS B C 1
ATOM 3220 O O . HIS B 1 123 ? -7.719 15.141 21.141 1 96.5 123 HIS B O 1
ATOM 3226 N N . THR B 1 124 ? -7.051 13.5 22.469 1 97 124 THR B N 1
ATOM 3227 C CA . THR B 1 124 ? -5.73 14.094 22.656 1 97 124 THR B CA 1
ATOM 3228 C C . THR B 1 124 ? -4.98 14.172 21.328 1 97 124 THR B C 1
ATOM 3230 O O . THR B 1 124 ? -4.375 15.203 21.016 1 97 124 THR B O 1
ATOM 3233 N N . VAL B 1 125 ? -5.051 13.086 20.562 1 97.31 125 VAL B N 1
ATOM 3234 C CA . VAL B 1 125 ? -4.398 13.047 19.25 1 97.31 125 VAL B CA 1
ATOM 3235 C C . VAL B 1 125 ? -4.953 14.156 18.359 1 97.31 125 VAL B C 1
ATOM 3237 O O . VAL B 1 125 ? -4.191 14.914 17.766 1 97.31 125 VAL B O 1
ATOM 3240 N N . CYS B 1 126 ? -6.262 14.266 18.344 1 97.88 126 CYS B N 1
ATOM 3241 C CA . CYS B 1 126 ? -6.91 15.258 17.484 1 97.88 126 CYS B CA 1
ATOM 3242 C C . CYS B 1 126 ? -6.582 16.672 17.953 1 97.88 126 CYS B C 1
ATOM 3244 O O . CYS B 1 126 ? -6.262 17.531 17.141 1 97.88 126 CYS B O 1
ATOM 3246 N N . ARG B 1 127 ? -6.613 16.922 19.188 1 97.12 127 ARG B N 1
ATOM 3247 C CA . ARG B 1 127 ? -6.324 18.234 19.734 1 97.12 127 ARG B CA 1
ATOM 3248 C C . ARG B 1 127 ? -4.875 18.641 19.469 1 97.12 127 ARG B C 1
ATOM 3250 O O . ARG B 1 127 ? -4.582 19.812 19.203 1 97.12 127 ARG B O 1
ATOM 3257 N N . TYR B 1 128 ? -4.012 17.703 19.609 1 95.81 128 TYR B N 1
ATOM 3258 C CA . TYR B 1 128 ? -2.607 17.969 19.312 1 95.81 128 TYR B CA 1
ATOM 3259 C C . TYR B 1 128 ? -2.441 18.531 17.906 1 95.81 128 TYR B C 1
ATOM 3261 O O . TYR B 1 128 ? -1.743 19.531 17.719 1 95.81 128 TYR B O 1
ATOM 3269 N N . ALA B 1 129 ? -3.098 17.906 16.984 1 95.12 129 ALA B N 1
ATOM 3270 C CA . ALA B 1 129 ? -2.994 18.328 15.586 1 95.12 129 ALA B CA 1
ATOM 3271 C C . ALA B 1 129 ? -3.676 19.688 15.367 1 95.12 129 ALA B C 1
ATOM 3273 O O . ALA B 1 129 ? -3.129 20.562 14.703 1 95.12 129 ALA B O 1
ATOM 3274 N N . ILE B 1 130 ? -4.859 19.859 15.938 1 95.81 130 ILE B N 1
ATOM 3275 C CA . ILE B 1 130 ? -5.637 21.094 15.766 1 95.81 130 ILE B CA 1
ATOM 3276 C C . ILE B 1 130 ? -4.855 22.281 16.328 1 95.81 130 ILE B C 1
ATOM 3278 O O . ILE B 1 130 ? -4.828 23.359 15.727 1 95.81 130 ILE B O 1
ATOM 3282 N N . ASN B 1 131 ? -4.203 22.047 17.391 1 94.88 131 ASN B N 1
ATOM 3283 C CA . ASN B 1 131 ? -3.457 23.109 18.062 1 94.88 131 ASN B CA 1
ATOM 3284 C C . ASN B 1 131 ? -2.24 23.531 17.25 1 94.88 131 ASN B C 1
ATOM 3286 O O . ASN B 1 131 ? -1.629 24.562 17.531 1 94.88 131 ASN B O 1
ATOM 3290 N N . ARG B 1 132 ? -1.926 22.844 16.25 1 91.5 132 ARG B N 1
ATOM 3291 C CA . ARG B 1 132 ? -0.735 23.141 15.469 1 91.5 132 ARG B CA 1
ATOM 3292 C C . ARG B 1 132 ? -1.106 23.812 14.148 1 91.5 132 ARG B C 1
ATOM 3294 O O . ARG B 1 132 ? -0.231 24.125 13.344 1 91.5 132 ARG B O 1
ATOM 3301 N N . ILE B 1 133 ? -2.387 23.906 13.93 1 92.31 133 ILE B N 1
ATOM 3302 C CA . ILE B 1 133 ? -2.824 24.609 12.734 1 92.31 133 ILE B CA 1
ATOM 3303 C C . ILE B 1 133 ? -2.213 26.016 12.711 1 92.31 133 ILE B C 1
ATOM 3305 O O . ILE B 1 133 ? -2.209 26.703 13.727 1 92.31 133 ILE B O 1
ATOM 3309 N N . GLY B 1 134 ? -1.688 26.391 11.57 1 89 134 GLY B N 1
ATOM 3310 C CA . GLY B 1 134 ? -1.056 27.688 11.438 1 89 134 GLY B CA 1
ATOM 3311 C C . GLY B 1 134 ? 0.459 27.625 11.508 1 89 134 GLY B C 1
ATOM 3312 O O . GLY B 1 134 ? 1.142 28.578 11.117 1 89 134 GLY B O 1
ATOM 3313 N N . PHE B 1 135 ? 0.933 26.5 12.023 1 82.12 135 PHE B N 1
ATOM 3314 C CA . PHE B 1 135 ? 2.379 26.312 12.031 1 82.12 135 PHE B CA 1
ATOM 3315 C C . PHE B 1 135 ? 2.92 26.203 10.609 1 82.12 135 PHE B C 1
ATOM 3317 O O . PHE B 1 135 ? 2.295 25.578 9.75 1 82.12 135 PHE B O 1
ATOM 3324 N N . GLY B 1 136 ? 4.012 26.922 10.234 1 74.06 136 GLY B N 1
ATOM 3325 C CA . GLY B 1 136 ? 4.566 26.953 8.891 1 74.06 136 GLY B CA 1
ATOM 3326 C C . GLY B 1 136 ? 5.629 25.891 8.656 1 74.06 136 GLY B C 1
ATOM 3327 O O . GLY B 1 136 ? 6.031 25.188 9.594 1 74.06 136 GLY B O 1
ATOM 3328 N N . TYR B 1 137 ? 5.781 25.531 7.355 1 62.66 137 TYR B N 1
ATOM 3329 C CA . TYR B 1 137 ? 6.93 24.75 6.918 1 62.66 137 TYR B CA 1
ATOM 3330 C C . TYR B 1 137 ? 8.172 25.625 6.793 1 62.66 137 TYR B C 1
ATOM 3332 O O . TYR B 1 137 ? 8.086 26.781 6.359 1 62.66 137 TYR B O 1
ATOM 3340 N N . ASP B 1 138 ? 9.266 25.141 7.465 1 55.66 138 ASP B N 1
ATOM 3341 C CA . ASP B 1 138 ? 10.492 25.906 7.285 1 55.66 138 ASP B CA 1
ATOM 3342 C C . ASP B 1 138 ? 10.93 25.906 5.824 1 55.66 138 ASP B C 1
ATOM 3344 O O . ASP B 1 138 ? 11.719 25.062 5.406 1 55.66 138 ASP B O 1
ATOM 3348 N N . THR B 1 139 ? 10.211 26.547 4.961 1 57.25 139 THR B N 1
ATOM 3349 C CA . THR B 1 139 ? 10.617 26.672 3.566 1 57.25 139 THR B CA 1
ATOM 3350 C C . THR B 1 139 ? 11.953 27.391 3.457 1 57.25 139 THR B C 1
ATOM 3352 O O . THR B 1 139 ? 12.508 27.531 2.363 1 57.25 139 THR B O 1
ATOM 3355 N N . LYS B 1 140 ? 12.398 27.875 4.645 1 57.22 140 LYS B N 1
ATOM 3356 C CA . LYS B 1 140 ? 13.625 28.656 4.566 1 57.22 140 LYS B CA 1
ATOM 3357 C C . LYS B 1 140 ? 14.812 27.781 4.148 1 57.22 140 LYS B C 1
ATOM 3359 O O . LYS B 1 140 ? 15.797 28.297 3.613 1 57.22 140 LYS B O 1
ATOM 3364 N N . ASN B 1 141 ? 14.547 26.531 4.355 1 59.84 141 ASN B N 1
ATOM 3365 C CA . ASN B 1 141 ? 15.672 25.75 3.875 1 59.84 141 ASN B CA 1
ATOM 3366 C C . ASN B 1 141 ? 15.414 25.203 2.473 1 59.84 141 ASN B C 1
ATOM 3368 O O . ASN B 1 141 ? 14.836 24.125 2.318 1 59.84 141 ASN B O 1
ATOM 3372 N N . ILE B 1 142 ? 15.719 26 1.454 1 61.97 142 ILE B N 1
ATOM 3373 C CA . ILE B 1 142 ? 15.617 25.703 0.028 1 61.97 142 ILE B CA 1
ATOM 3374 C C . ILE B 1 142 ? 16.312 24.391 -0.284 1 61.97 142 ILE B C 1
ATOM 3376 O O . ILE B 1 142 ? 15.867 23.625 -1.139 1 61.97 142 ILE B O 1
ATOM 3380 N N . ILE B 1 143 ? 17.328 24.219 0.438 1 62.31 143 ILE B N 1
ATOM 3381 C CA . ILE B 1 143 ? 18.125 23.016 0.198 1 62.31 143 ILE B CA 1
ATOM 3382 C C . ILE B 1 143 ? 17.297 21.766 0.467 1 62.31 143 ILE B C 1
ATOM 3384 O O . ILE B 1 143 ? 17.391 20.781 -0.258 1 62.31 143 ILE B O 1
ATOM 3388 N N . ASP B 1 144 ? 16.484 21.969 1.395 1 66.31 144 ASP B N 1
ATOM 3389 C CA . ASP B 1 144 ? 15.648 20.812 1.757 1 66.31 144 ASP B CA 1
ATOM 3390 C C . ASP B 1 144 ? 14.664 20.469 0.64 1 66.31 144 ASP B C 1
ATOM 3392 O O . ASP B 1 144 ? 14.445 19.297 0.338 1 66.31 144 ASP B O 1
ATOM 3396 N N . LEU B 1 145 ? 14.266 21.5 -0.018 1 69.62 145 LEU B N 1
ATOM 3397 C CA . LEU B 1 145 ? 13.289 21.281 -1.081 1 69.62 145 LEU B CA 1
ATOM 3398 C C . LEU B 1 145 ? 13.977 20.828 -2.367 1 69.62 145 LEU B C 1
ATOM 3400 O O . LEU B 1 145 ? 13.406 20.062 -3.145 1 69.62 145 LEU B O 1
ATOM 3404 N N . MET B 1 146 ? 15.234 21.312 -2.635 1 70.12 146 MET B N 1
ATOM 3405 C CA . MET B 1 146 ? 15.969 21.062 -3.867 1 70.12 146 MET B CA 1
ATOM 3406 C C . MET B 1 146 ? 16.266 19.562 -4.027 1 70.12 146 MET B C 1
ATOM 3408 O O . MET B 1 146 ? 16.328 19.062 -5.148 1 70.12 146 MET B O 1
ATOM 3412 N N . ARG B 1 147 ? 16.312 18.953 -2.961 1 68.12 147 ARG B N 1
ATOM 3413 C CA . ARG B 1 147 ? 16.641 17.531 -2.998 1 68.12 147 ARG B CA 1
ATOM 3414 C C . ARG B 1 147 ? 15.562 16.734 -3.723 1 68.12 147 ARG B C 1
ATOM 3416 O O . ARG B 1 147 ? 15.828 15.656 -4.25 1 68.12 147 ARG B O 1
ATOM 3423 N N . TYR B 1 148 ? 14.516 17.344 -3.719 1 67.94 148 TYR B N 1
ATOM 3424 C CA . TYR B 1 148 ? 13.391 16.641 -4.332 1 67.94 148 TYR B CA 1
ATOM 3425 C C . TYR B 1 148 ? 13.305 16.953 -5.82 1 67.94 148 TYR B C 1
ATOM 3427 O O . TYR B 1 148 ? 12.43 16.438 -6.52 1 67.94 148 TYR B O 1
ATOM 3435 N N . LEU B 1 149 ? 14.117 17.719 -6.402 1 66.5 149 LEU B N 1
ATOM 3436 C CA . LEU B 1 149 ? 14.031 18.141 -7.797 1 66.5 149 LEU B CA 1
ATOM 3437 C C . LEU B 1 149 ? 14.727 17.141 -8.703 1 66.5 149 LEU B C 1
ATOM 3439 O O . LEU B 1 149 ? 14.445 17.078 -9.906 1 66.5 149 LEU B O 1
ATOM 3443 N N . VAL B 1 150 ? 15.664 16.328 -8.258 1 59.38 150 VAL B N 1
ATOM 3444 C CA . VAL B 1 150 ? 16.422 15.484 -9.18 1 59.38 150 VAL B CA 1
ATOM 3445 C C . VAL B 1 150 ? 16.125 14.016 -8.891 1 59.38 150 VAL B C 1
ATOM 3447 O O . VAL B 1 150 ? 16.438 13.516 -7.812 1 59.38 150 VAL B O 1
ATOM 3450 N N . PRO B 1 151 ? 15.281 13.367 -9.781 1 56.19 151 PRO B N 1
ATOM 3451 C CA . PRO B 1 151 ? 15.008 11.938 -9.602 1 56.19 151 PRO B CA 1
ATOM 3452 C C . PRO B 1 151 ? 16.25 11.07 -9.844 1 56.19 151 PRO B C 1
ATOM 3454 O O . PRO B 1 151 ? 16.781 11.047 -10.953 1 56.19 151 PRO B O 1
ATOM 3457 N N . LEU B 1 152 ? 17.219 10.961 -8.883 1 57.91 152 LEU B N 1
ATOM 3458 C CA . LEU B 1 152 ? 18.375 10.078 -9.07 1 57.91 152 LEU B CA 1
ATOM 3459 C C . LEU B 1 152 ? 18.016 8.641 -8.688 1 57.91 152 LEU B C 1
ATOM 3461 O O . LEU B 1 152 ? 17.203 8.414 -7.793 1 57.91 152 LEU B O 1
ATOM 3465 N N . PRO B 1 153 ? 18.469 7.73 -9.578 1 65.06 153 PRO B N 1
ATOM 3466 C CA . PRO B 1 153 ? 18.359 6.336 -9.141 1 65.06 153 PRO B CA 1
ATOM 3467 C C . PRO B 1 153 ? 19.062 6.074 -7.816 1 65.06 153 PRO B C 1
ATOM 3469 O O . PRO B 1 153 ? 20.297 6.121 -7.75 1 65.06 153 PRO B O 1
ATOM 3472 N N . VAL B 1 154 ? 18.422 6.133 -6.789 1 67.19 154 VAL B N 1
ATOM 3473 C CA . VAL B 1 154 ? 18.953 5.949 -5.445 1 67.19 154 VAL B CA 1
ATOM 3474 C C . VAL B 1 154 ? 18.75 4.504 -4.996 1 67.19 154 VAL B C 1
ATOM 3476 O O . VAL B 1 154 ? 17.641 3.965 -5.102 1 67.19 154 VAL B O 1
ATOM 3479 N N . PRO B 1 155 ? 19.922 3.922 -4.641 1 67.12 155 PRO B N 1
ATOM 3480 C CA . PRO B 1 155 ? 19.734 2.584 -4.07 1 67.12 155 PRO B CA 1
ATOM 3481 C C . PRO B 1 155 ? 18.688 2.553 -2.965 1 67.12 155 PRO B C 1
ATOM 3483 O O . PRO B 1 155 ? 18.531 3.527 -2.225 1 67.12 155 PRO B O 1
ATOM 3486 N N . GLN B 1 156 ? 18 1.457 -2.916 1 66.75 156 GLN B N 1
ATOM 3487 C CA . GLN B 1 156 ? 16.844 1.294 -2.039 1 66.75 156 GLN B CA 1
ATOM 3488 C C . GLN B 1 156 ? 17.188 1.65 -0.597 1 66.75 156 GLN B C 1
ATOM 3490 O O . GLN B 1 156 ? 16.422 2.34 0.08 1 66.75 156 GLN B O 1
ATOM 3495 N N . ARG B 1 157 ? 18.328 1.272 -0.132 1 65.12 157 ARG B N 1
ATOM 3496 C CA . ARG B 1 157 ? 18.719 1.443 1.264 1 65.12 157 ARG B CA 1
ATOM 3497 C C . ARG B 1 157 ? 18.906 2.92 1.605 1 65.12 157 ARG B C 1
ATOM 3499 O O . ARG B 1 157 ? 18.797 3.309 2.77 1 65.12 157 ARG B O 1
ATOM 3506 N N . TRP B 1 158 ? 19.156 3.734 0.565 1 65.06 158 TRP B N 1
ATOM 3507 C CA . TRP B 1 158 ? 19.453 5.137 0.829 1 65.06 158 TRP B CA 1
ATOM 3508 C C . TRP B 1 158 ? 18.234 6.012 0.585 1 65.06 158 TRP B C 1
ATOM 3510 O O . TRP B 1 158 ? 18.234 7.195 0.927 1 65.06 158 TRP B O 1
ATOM 3520 N N . ARG B 1 159 ? 17.281 5.426 0.115 1 70.5 159 ARG B N 1
ATOM 3521 C CA . ARG B 1 159 ? 16.156 6.23 -0.36 1 70.5 159 ARG B CA 1
ATOM 3522 C C . ARG B 1 159 ? 15.461 6.941 0.798 1 70.5 159 ARG B C 1
ATOM 3524 O O . ARG B 1 159 ? 15.25 8.156 0.752 1 70.5 159 ARG B O 1
ATOM 3531 N N . ARG B 1 160 ? 15.172 6.227 1.811 1 64.88 160 ARG B N 1
ATOM 3532 C CA . ARG B 1 160 ? 14.5 6.863 2.938 1 64.88 160 ARG B CA 1
ATOM 3533 C C . ARG B 1 160 ? 15.406 7.891 3.609 1 64.88 160 ARG B C 1
ATOM 3535 O O . ARG B 1 160 ? 14.945 8.953 4.027 1 64.88 160 ARG B O 1
ATOM 3542 N N . ARG B 1 161 ? 16.688 7.578 3.713 1 65.94 161 ARG B N 1
ATOM 3543 C CA . ARG B 1 161 ? 17.656 8.461 4.352 1 65.94 161 ARG B CA 1
ATOM 3544 C C . ARG B 1 161 ? 17.781 9.773 3.58 1 65.94 161 ARG B C 1
ATOM 3546 O O . ARG B 1 161 ? 18.047 10.82 4.172 1 65.94 161 ARG B O 1
ATOM 3553 N N . MET B 1 162 ? 17.641 9.656 2.346 1 64.44 162 MET B N 1
ATOM 3554 C CA . MET B 1 162 ? 17.719 10.844 1.504 1 64.44 162 MET B CA 1
ATOM 3555 C C . MET B 1 162 ? 16.625 11.836 1.843 1 64.44 162 MET B C 1
ATOM 3557 O O . MET B 1 162 ? 16.766 13.039 1.628 1 64.44 162 MET B O 1
ATOM 3561 N N . ILE B 1 163 ? 15.578 11.234 2.377 1 61.12 163 ILE B N 1
ATOM 3562 C CA . ILE B 1 163 ? 14.484 12.117 2.779 1 61.12 163 ILE B CA 1
ATOM 3563 C C . ILE B 1 163 ? 14.891 12.898 4.027 1 61.12 163 ILE B C 1
ATOM 3565 O O . ILE B 1 163 ? 14.5 14.055 4.191 1 61.12 163 ILE B O 1
ATOM 3569 N N . ALA B 1 164 ? 15.828 12.266 4.781 1 62.09 164 ALA B N 1
ATOM 3570 C CA . ALA B 1 164 ? 16.281 12.875 6.031 1 62.09 164 ALA B CA 1
ATOM 3571 C C . ALA B 1 164 ? 17.406 13.875 5.773 1 62.09 164 ALA B C 1
ATOM 3573 O O . ALA B 1 164 ? 17.625 14.797 6.57 1 62.09 164 ALA B O 1
ATOM 3574 N N . LEU B 1 165 ? 18.406 13.656 4.695 1 53.03 165 LEU B N 1
ATOM 3575 C CA . LEU B 1 165 ? 19.688 14.305 4.422 1 53.03 165 LEU B CA 1
ATOM 3576 C C . LEU B 1 165 ? 19.5 15.781 4.109 1 53.03 165 LEU B C 1
ATOM 3578 O O . LEU B 1 165 ? 20.438 16.562 4.191 1 53.03 165 LEU B O 1
ATOM 3582 N N . GLY B 1 166 ? 18.938 16.625 4.797 1 47.62 166 GLY B N 1
ATOM 3583 C CA . GLY B 1 166 ? 19 18.078 4.648 1 47.62 166 GLY B CA 1
ATOM 3584 C C . GLY B 1 166 ? 18.266 18.828 5.746 1 47.62 166 GLY B C 1
ATOM 3585 O O . GLY B 1 166 ? 18.25 20.062 5.754 1 47.62 166 GLY B O 1
ATOM 3586 N N . SER B 1 167 ? 17.297 18.203 6.289 1 46.53 167 SER B N 1
ATOM 3587 C CA . SER B 1 167 ? 16.594 19.109 7.188 1 46.53 167 SER B CA 1
ATOM 3588 C C . SER B 1 167 ? 17.422 19.391 8.438 1 46.53 167 SER B C 1
ATOM 3590 O O . SER B 1 167 ? 18.031 18.484 9 1 46.53 167 SER B O 1
ATOM 3592 N N . GLY B 1 168 ? 18.328 20.453 8.43 1 43.16 168 GLY B N 1
ATOM 3593 C CA . GLY B 1 168 ? 18.734 20.828 9.773 1 43.16 168 GLY B CA 1
ATOM 3594 C C . GLY B 1 168 ? 17.891 20.172 10.852 1 43.16 168 GLY B C 1
ATOM 3595 O O . GLY B 1 168 ? 18.438 19.516 11.75 1 43.16 168 GLY B O 1
ATOM 3596 N N . ASP B 1 169 ? 16.719 20.609 11.133 1 43.91 169 ASP B N 1
ATOM 3597 C CA . ASP B 1 169 ? 15.797 19.906 12.008 1 43.91 169 ASP B CA 1
ATOM 3598 C C . ASP B 1 169 ? 14.922 18.938 11.211 1 43.91 169 ASP B C 1
ATOM 3600 O O . ASP B 1 169 ? 14.117 19.359 10.375 1 43.91 169 ASP B O 1
ATOM 3604 N N . PRO B 1 170 ? 15.633 17.812 10.828 1 43.31 170 PRO B N 1
ATOM 3605 C CA . PRO B 1 170 ? 15.062 16.766 9.969 1 43.31 170 PRO B CA 1
ATOM 3606 C C . PRO B 1 170 ? 13.531 16.75 10 1 43.31 170 PRO B C 1
ATOM 3608 O O . PRO B 1 170 ? 12.898 16.25 9.07 1 43.31 170 PRO B O 1
ATOM 3611 N N . THR B 1 171 ? 13.062 16.672 11.211 1 43.94 171 THR B N 1
ATOM 3612 C CA . THR B 1 171 ? 11.719 16.328 11.656 1 43.94 171 THR B CA 1
ATOM 3613 C C . THR B 1 171 ? 10.672 17.156 10.922 1 43.94 171 THR B C 1
ATOM 3615 O O . THR B 1 171 ? 9.469 17.031 11.18 1 43.94 171 THR B O 1
ATOM 3618 N N . LYS B 1 172 ? 11.18 18.234 10.461 1 47.56 172 LYS B N 1
ATOM 3619 C CA . LYS B 1 172 ? 10.062 19.125 10.195 1 47.56 172 LYS B CA 1
ATOM 3620 C C . LYS B 1 172 ? 9.008 18.438 9.336 1 47.56 172 LYS B C 1
ATOM 3622 O O . LYS B 1 172 ? 9.227 17.344 8.828 1 47.56 172 LYS B O 1
ATOM 3627 N N . ILE B 1 173 ? 8.203 19.391 8.453 1 49.47 173 ILE B N 1
ATOM 3628 C CA . ILE B 1 173 ? 6.773 19.469 8.172 1 49.47 173 ILE B CA 1
ATOM 3629 C C . ILE B 1 173 ? 6.418 18.5 7.043 1 49.47 173 ILE B C 1
ATOM 3631 O O . ILE B 1 173 ? 6.391 18.891 5.871 1 49.47 173 ILE B O 1
ATOM 3635 N N . ILE B 1 174 ? 6.957 17.203 7.254 1 65.19 174 ILE B N 1
ATOM 3636 C CA . ILE B 1 174 ? 6.254 16.375 6.293 1 65.19 174 ILE B CA 1
ATOM 3637 C C . ILE B 1 174 ? 4.871 16.016 6.836 1 65.19 174 ILE B C 1
ATOM 3639 O O . ILE B 1 174 ? 4.625 16.109 8.039 1 65.19 174 ILE B O 1
ATOM 3643 N N . CYS B 1 175 ? 3.994 15.852 5.988 1 82 175 CYS B N 1
ATOM 3644 C CA . CYS B 1 175 ? 2.594 15.578 6.293 1 82 175 CYS B CA 1
ATOM 3645 C C . CYS B 1 175 ? 2.471 14.461 7.324 1 82 175 CYS B C 1
ATOM 3647 O O . CYS B 1 175 ? 1.661 14.547 8.25 1 82 175 CYS B O 1
ATOM 3649 N N . SER B 1 176 ? 3.408 13.531 7.379 1 89.62 176 SER B N 1
ATOM 3650 C CA . SER B 1 176 ? 3.285 12.352 8.234 1 89.62 176 SER B CA 1
ATOM 3651 C C . SER B 1 176 ? 3.941 12.586 9.594 1 89.62 176 SER B C 1
ATOM 3653 O O . SER B 1 176 ? 3.553 11.969 10.586 1 89.62 176 SER B O 1
ATOM 3655 N N . ALA B 1 177 ? 4.91 13.492 9.656 1 85.69 177 ALA B N 1
ATOM 3656 C CA . ALA B 1 177 ? 5.59 13.773 10.914 1 85.69 177 ALA B CA 1
ATOM 3657 C C . ALA B 1 177 ? 4.633 14.383 11.938 1 85.69 177 ALA B C 1
ATOM 3659 O O . ALA B 1 177 ? 4.676 14.039 13.117 1 85.69 177 ALA B O 1
ATOM 3660 N N . LEU B 1 178 ? 3.799 15.328 11.516 1 88.25 178 LEU B N 1
ATOM 3661 C CA . LEU B 1 178 ? 2.797 15.93 12.398 1 88.25 178 LEU B CA 1
ATOM 3662 C C . LEU B 1 178 ? 1.899 14.859 13 1 88.25 178 LEU B C 1
ATOM 3664 O O . LEU B 1 178 ? 1.67 14.852 14.219 1 88.25 178 LEU B O 1
ATOM 3668 N N . ILE B 1 179 ? 1.452 13.984 12.172 1 95.06 179 ILE B N 1
ATOM 3669 C CA . ILE B 1 179 ? 0.542 12.938 12.609 1 95.06 179 ILE B CA 1
ATOM 3670 C C . ILE B 1 179 ? 1.271 11.984 13.555 1 95.06 179 ILE B C 1
ATOM 3672 O O . ILE B 1 179 ? 0.72 11.57 14.578 1 95.06 179 ILE B O 1
ATOM 3676 N N . ALA B 1 180 ? 2.494 11.656 13.188 1 92.12 180 ALA B N 1
ATOM 3677 C CA . ALA B 1 180 ? 3.293 10.773 14.039 1 92.12 180 ALA B CA 1
ATOM 3678 C C . ALA B 1 180 ? 3.486 11.383 15.422 1 92.12 180 ALA B C 1
ATOM 3680 O O . ALA B 1 180 ? 3.369 10.68 16.438 1 92.12 180 ALA B O 1
ATOM 3681 N N . GLN B 1 181 ? 3.721 12.633 15.461 1 90.44 181 GLN B N 1
ATOM 3682 C CA . GLN B 1 181 ? 3.893 13.32 16.734 1 90.44 181 GLN B CA 1
ATOM 3683 C C . GLN B 1 181 ? 2.596 13.312 17.547 1 90.44 181 GLN B C 1
ATOM 3685 O O . GLN B 1 181 ? 2.619 13.18 18.766 1 90.44 181 GLN B O 1
ATOM 3690 N N . ALA B 1 182 ? 1.533 13.508 16.875 1 93.94 182 ALA B N 1
ATOM 3691 C CA . ALA B 1 182 ? 0.241 13.469 17.562 1 93.94 182 ALA B CA 1
ATOM 3692 C C . ALA B 1 182 ? 0.02 12.117 18.234 1 93.94 182 ALA B C 1
ATOM 3694 O O . ALA B 1 182 ? -0.41 12.055 19.391 1 93.94 182 ALA B O 1
ATOM 3695 N N . PHE B 1 183 ? 0.351 11.047 17.578 1 94.5 183 PHE B N 1
ATOM 3696 C CA . PHE B 1 183 ? 0.172 9.719 18.156 1 94.5 183 PHE B CA 1
ATOM 3697 C C . PHE B 1 183 ? 1.226 9.438 19.219 1 94.5 183 PHE B C 1
ATOM 3699 O O . PHE B 1 183 ? 0.963 8.719 20.188 1 94.5 183 PHE B O 1
ATOM 3706 N N . GLU B 1 184 ? 2.365 9.969 19.016 1 90.38 184 GLU B N 1
ATOM 3707 C CA . GLU B 1 184 ? 3.42 9.82 20.016 1 90.38 184 GLU B CA 1
ATOM 3708 C C . GLU B 1 184 ? 3.018 10.461 21.328 1 90.38 184 GLU B C 1
ATOM 3710 O O . GLU B 1 184 ? 3.396 9.977 22.406 1 90.38 184 GLU B O 1
ATOM 3715 N N . ALA B 1 185 ? 2.268 11.523 21.266 1 90.5 185 ALA B N 1
ATOM 3716 C CA . ALA B 1 185 ? 1.811 12.234 22.469 1 90.5 185 ALA B CA 1
ATOM 3717 C C . ALA B 1 185 ? 1.021 11.305 23.375 1 90.5 185 ALA B C 1
ATOM 3719 O O . ALA B 1 185 ? 0.943 11.531 24.594 1 90.5 185 ALA B O 1
ATOM 3720 N N . VAL B 1 186 ? 0.389 10.297 22.859 1 92.81 186 VAL B N 1
ATOM 3721 C CA . VAL B 1 186 ? -0.364 9.344 23.672 1 92.81 186 VAL B CA 1
ATOM 3722 C C . VAL B 1 186 ? 0.332 7.984 23.656 1 92.81 186 VAL B C 1
ATOM 3724 O O . VAL B 1 186 ? -0.265 6.973 24.031 1 92.81 186 VAL B O 1
ATOM 3727 N N . ARG B 1 187 ? 1.498 7.898 23.062 1 89.56 187 ARG B N 1
ATOM 3728 C CA . ARG B 1 187 ? 2.365 6.727 23.047 1 89.56 187 ARG B CA 1
ATOM 3729 C C . ARG B 1 187 ? 1.727 5.586 22.266 1 89.56 187 ARG B C 1
ATOM 3731 O O . ARG B 1 187 ? 1.798 4.426 22.672 1 89.56 187 ARG B O 1
ATOM 3738 N N . TYR B 1 188 ? 1.049 5.926 21.312 1 92.88 188 TYR B N 1
ATOM 3739 C CA . TYR B 1 188 ? 0.52 4.926 20.391 1 92.88 188 TYR B CA 1
ATOM 3740 C C . TYR B 1 188 ? 1.532 4.598 19.297 1 92.88 188 TYR B C 1
ATOM 3742 O O . TYR B 1 188 ? 1.96 5.484 18.562 1 92.88 188 TYR B O 1
ATOM 3750 N N . PRO B 1 189 ? 1.897 3.354 19.156 1 90.56 189 PRO B N 1
ATOM 3751 C CA . PRO B 1 189 ? 2.969 3.002 18.219 1 90.56 189 PRO B CA 1
ATOM 3752 C C . PRO B 1 189 ? 2.504 3 16.766 1 90.56 189 PRO B C 1
ATOM 3754 O O . PRO B 1 189 ? 1.337 2.711 16.484 1 90.56 189 PRO B O 1
ATOM 3757 N N . ILE B 1 190 ? 3.402 3.398 15.906 1 90.31 190 ILE B N 1
ATOM 3758 C CA . ILE B 1 190 ? 3.156 3.33 14.469 1 90.31 190 ILE B CA 1
ATOM 3759 C C . ILE B 1 190 ? 3.979 2.197 13.859 1 90.31 190 ILE B C 1
ATOM 3761 O O . ILE B 1 190 ? 3.467 1.414 13.055 1 90.31 190 ILE B O 1
ATOM 3765 N N . LEU B 1 191 ? 5.195 2.051 14.234 1 84.19 191 LEU B N 1
ATOM 3766 C CA . LEU B 1 191 ? 6.098 0.998 13.773 1 84.19 191 LEU B CA 1
ATOM 3767 C C . LEU B 1 191 ? 6.254 -0.085 14.836 1 84.19 191 LEU B C 1
ATOM 3769 O O . LEU B 1 191 ? 6.027 0.167 16.031 1 84.19 191 LEU B O 1
ATOM 3773 N N . PRO B 1 192 ? 6.559 -1.229 14.305 1 76.38 192 PRO B N 1
ATOM 3774 C CA . PRO B 1 192 ? 6.738 -2.291 15.297 1 76.38 192 PRO B CA 1
ATOM 3775 C C . PRO B 1 192 ? 7.867 -1.998 16.281 1 76.38 192 PRO B C 1
ATOM 3777 O O . PRO B 1 192 ? 8.75 -1.189 15.992 1 76.38 192 PRO B O 1
ATOM 3780 N N . LYS B 1 193 ? 7.699 -2.717 17.328 1 70.81 193 LYS B N 1
ATOM 3781 C CA . LYS B 1 193 ? 8.766 -2.635 18.328 1 70.81 193 LYS B CA 1
ATOM 3782 C C . LYS B 1 193 ? 10.094 -3.129 17.75 1 70.81 193 LYS B C 1
ATOM 3784 O O . LYS B 1 193 ? 10.117 -4.07 16.953 1 70.81 193 LYS B O 1
ATOM 3789 N N . ILE B 1 194 ? 11.055 -2.457 18.125 1 67.19 194 ILE B N 1
ATOM 3790 C CA . ILE B 1 194 ? 12.398 -2.76 17.656 1 67.19 194 ILE B CA 1
ATOM 3791 C C . ILE B 1 194 ? 12.734 -4.223 17.938 1 67.19 194 ILE B C 1
ATOM 3793 O O . ILE B 1 194 ? 13.398 -4.883 17.141 1 67.19 194 ILE B O 1
ATOM 3797 N N . THR B 1 195 ? 12.211 -4.664 19 1 61.53 195 THR B N 1
ATOM 3798 C CA . THR B 1 195 ? 12.539 -6.02 19.422 1 61.53 195 THR B CA 1
ATOM 3799 C C . THR B 1 195 ? 11.93 -7.043 18.453 1 61.53 195 THR B C 1
ATOM 3801 O O . THR B 1 195 ? 12.383 -8.188 18.406 1 61.53 195 THR B O 1
ATOM 3804 N N . LYS B 1 196 ? 11.039 -6.652 17.766 1 62.94 196 LYS B N 1
ATOM 3805 C CA . LYS B 1 196 ? 10.375 -7.582 16.859 1 62.94 196 LYS B CA 1
ATOM 3806 C C . LYS B 1 196 ? 11.008 -7.543 15.469 1 62.94 196 LYS B C 1
ATOM 3808 O O . LYS B 1 196 ? 10.617 -8.305 14.578 1 62.94 196 LYS B O 1
ATOM 3813 N N . ALA B 1 197 ? 11.953 -6.68 15.484 1 63.25 197 ALA B N 1
ATOM 3814 C CA . ALA B 1 197 ? 12.641 -6.594 14.195 1 63.25 197 ALA B CA 1
ATOM 3815 C C . ALA B 1 197 ? 13.578 -7.777 14 1 63.25 197 ALA B C 1
ATOM 3817 O O . ALA B 1 197 ? 14.312 -8.164 14.914 1 63.25 197 ALA B O 1
ATOM 3818 N N . GLY B 1 198 ? 13.531 -8.414 12.852 1 62.19 198 GLY B N 1
ATOM 3819 C CA . GLY B 1 198 ? 14.227 -9.664 12.578 1 62.19 198 GLY B CA 1
ATOM 3820 C C . GLY B 1 198 ? 15.719 -9.469 12.344 1 62.19 198 GLY B C 1
ATOM 3821 O O . GLY B 1 198 ? 16.484 -10.422 12.414 1 62.19 198 GLY B O 1
ATOM 3822 N N . SER B 1 199 ? 16.047 -8.234 12.008 1 69.88 199 SER B N 1
ATOM 3823 C CA . SER B 1 199 ? 17.453 -8.031 11.672 1 69.88 199 SER B CA 1
ATOM 3824 C C . SER B 1 199 ? 18 -6.758 12.312 1 69.88 199 SER B C 1
ATOM 3826 O O . SER B 1 199 ? 17.234 -5.887 12.719 1 69.88 199 SER B O 1
ATOM 3828 N N . ARG B 1 200 ? 19.281 -6.762 12.469 1 73.31 200 ARG B N 1
ATOM 3829 C CA . ARG B 1 200 ? 19.953 -5.578 12.992 1 73.31 200 ARG B CA 1
ATOM 3830 C C . ARG B 1 200 ? 19.703 -4.363 12.102 1 73.31 200 ARG B C 1
ATOM 3832 O O . ARG B 1 200 ? 19.516 -3.252 12.602 1 73.31 200 ARG B O 1
ATOM 3839 N N . ALA B 1 201 ? 19.672 -4.664 10.875 1 71.62 201 ALA B N 1
ATOM 3840 C CA . ALA B 1 201 ? 19.438 -3.572 9.93 1 71.62 201 ALA B CA 1
ATOM 3841 C C . ALA B 1 201 ? 18.031 -3.012 10.086 1 71.62 201 ALA B C 1
ATOM 3843 O O . ALA B 1 201 ? 17.828 -1.794 10.07 1 71.62 201 ALA B O 1
ATOM 3844 N N . ALA B 1 202 ? 17.156 -3.883 10.258 1 72.31 202 ALA B N 1
ATOM 3845 C CA . ALA B 1 202 ? 15.781 -3.457 10.461 1 72.31 202 ALA B CA 1
ATOM 3846 C C . ALA B 1 202 ? 15.641 -2.658 11.75 1 72.31 202 ALA B C 1
ATOM 3848 O O . ALA B 1 202 ? 14.93 -1.647 11.789 1 72.31 202 ALA B O 1
ATOM 3849 N N . ARG B 1 203 ? 16.312 -3.055 12.75 1 74.06 203 ARG B N 1
ATOM 3850 C CA . ARG B 1 203 ? 16.281 -2.361 14.039 1 74.06 203 ARG B CA 1
ATOM 3851 C C . ARG B 1 203 ? 16.859 -0.957 13.914 1 74.06 203 ARG B C 1
ATOM 3853 O O . ARG B 1 203 ? 16.281 0.007 14.422 1 74.06 203 ARG B O 1
ATOM 3860 N N . ARG B 1 204 ? 17.891 -0.906 13.234 1 72.19 204 ARG B N 1
ATOM 3861 C CA . ARG B 1 204 ? 18.547 0.385 13.039 1 72.19 204 ARG B CA 1
ATOM 3862 C C . ARG B 1 204 ? 17.656 1.335 12.25 1 72.19 204 ARG B C 1
ATOM 3864 O O . ARG B 1 204 ? 17.578 2.527 12.555 1 72.19 204 ARG B O 1
ATOM 3871 N N . GLU B 1 205 ? 16.984 0.775 11.32 1 72.81 205 GLU B N 1
ATOM 3872 C CA . GLU B 1 205 ? 16.109 1.603 10.508 1 72.81 205 GLU B CA 1
ATOM 3873 C C . GLU B 1 205 ? 14.922 2.119 11.32 1 72.81 205 GLU B C 1
ATOM 3875 O O . GLU B 1 205 ? 14.57 3.301 11.234 1 72.81 205 GLU B O 1
ATOM 3880 N N . ILE B 1 206 ? 14.406 1.267 12.117 1 71.94 206 ILE B N 1
ATOM 3881 C CA . ILE B 1 206 ? 13.281 1.665 12.961 1 71.94 206 ILE B CA 1
ATOM 3882 C C . ILE B 1 206 ? 13.719 2.758 13.93 1 71.94 206 ILE B C 1
ATOM 3884 O O . ILE B 1 206 ? 13.016 3.754 14.117 1 71.94 206 ILE B O 1
ATOM 3888 N N . LEU B 1 207 ? 14.828 2.566 14.453 1 70.38 207 LEU B N 1
ATOM 3889 C CA . LEU B 1 207 ? 15.367 3.543 15.391 1 70.38 207 LEU B CA 1
ATOM 3890 C C . LEU B 1 207 ? 15.625 4.879 14.703 1 70.38 207 LEU B C 1
ATOM 3892 O O . LEU B 1 207 ? 15.352 5.938 15.266 1 70.38 207 LEU B O 1
ATOM 3896 N N . HIS B 1 208 ? 16.125 4.762 13.539 1 68.62 208 HIS B N 1
ATOM 3897 C CA . HIS B 1 208 ? 16.375 5.977 12.773 1 68.62 208 HIS B CA 1
ATOM 3898 C C . HIS B 1 208 ? 15.086 6.734 12.492 1 68.62 208 HIS B C 1
ATOM 3900 O O . HIS B 1 208 ? 15.039 7.957 12.633 1 68.62 208 HIS B O 1
ATOM 3906 N N . ILE B 1 209 ? 14.109 6.062 12.117 1 67.19 209 ILE B N 1
ATOM 3907 C CA . ILE B 1 209 ? 12.82 6.668 11.82 1 67.19 209 ILE B CA 1
ATOM 3908 C C . ILE B 1 209 ? 12.258 7.336 13.078 1 67.19 209 ILE B C 1
ATOM 3910 O O . ILE B 1 209 ? 11.805 8.484 13.031 1 67.19 209 ILE B O 1
ATOM 3914 N N . ARG B 1 210 ? 12.328 6.621 14.094 1 68.44 210 ARG B N 1
ATOM 3915 C CA . ARG B 1 210 ? 11.766 7.109 15.344 1 68.44 210 ARG B CA 1
ATOM 3916 C C . ARG B 1 210 ? 12.523 8.328 15.844 1 68.44 210 ARG B C 1
ATOM 3918 O O . ARG B 1 210 ? 11.922 9.305 16.297 1 68.44 210 ARG B O 1
ATOM 3925 N N . HIS B 1 211 ? 13.812 8.266 15.68 1 63.16 211 HIS B N 1
ATOM 3926 C CA . HIS B 1 211 ? 14.672 9.328 16.188 1 63.16 211 HIS B CA 1
ATOM 3927 C C . HIS B 1 211 ? 14.547 10.586 15.344 1 63.16 211 HIS B C 1
ATOM 3929 O O . HIS B 1 211 ? 14.508 11.703 15.875 1 63.16 211 HIS B O 1
ATOM 3935 N N . SER B 1 212 ? 14.414 10.305 14.086 1 59.28 212 SER B N 1
ATOM 3936 C CA . SER B 1 212 ? 14.422 11.445 13.18 1 59.28 212 SER B CA 1
ATOM 3937 C C . SER B 1 212 ? 13 11.891 12.836 1 59.28 212 SER B C 1
ATOM 3939 O O . SER B 1 212 ? 12.812 12.867 12.102 1 59.28 212 SER B O 1
ATOM 3941 N N . THR B 1 213 ? 12.047 11.227 13.445 1 63.25 213 THR B N 1
ATOM 3942 C CA . THR B 1 213 ? 10.648 11.5 13.148 1 63.25 213 THR B CA 1
ATOM 3943 C C . THR B 1 213 ? 10.406 11.5 11.641 1 63.25 213 THR B C 1
ATOM 3945 O O . THR B 1 213 ? 9.711 12.375 11.117 1 63.25 213 THR B O 1
ATOM 3948 N N . LEU B 1 214 ? 11.102 10.625 11.094 1 75.62 214 LEU B N 1
ATOM 3949 C CA . LEU B 1 214 ? 11.008 10.523 9.641 1 75.62 214 LEU B CA 1
ATOM 3950 C C . LEU B 1 214 ? 9.906 9.547 9.234 1 75.62 214 LEU B C 1
ATOM 3952 O O . LEU B 1 214 ? 10.133 8.664 8.406 1 75.62 214 LEU B O 1
ATOM 3956 N N . TYR B 1 215 ? 8.781 9.836 9.758 1 85.31 215 TYR B N 1
ATOM 3957 C CA . TYR B 1 215 ? 7.648 9 9.367 1 85.31 215 TYR B CA 1
ATOM 3958 C C . TYR B 1 215 ? 7.133 9.398 7.984 1 85.31 215 TYR B C 1
ATOM 3960 O O . TYR B 1 215 ? 7.082 10.586 7.652 1 85.31 215 TYR B O 1
ATOM 3968 N N . MET B 1 216 ? 6.816 8.414 7.246 1 88 216 MET B N 1
ATOM 3969 C CA . MET B 1 216 ? 6.234 8.594 5.918 1 88 216 MET B CA 1
ATOM 3970 C C . MET B 1 216 ? 4.809 8.055 5.867 1 88 216 MET B C 1
ATOM 3972 O O . MET B 1 216 ? 4.418 7.242 6.707 1 88 216 MET B O 1
ATOM 3976 N N . PRO B 1 217 ? 3.994 8.586 4.898 1 93 217 PRO B N 1
ATOM 3977 C CA . PRO B 1 217 ? 2.639 8.047 4.77 1 93 217 PRO B CA 1
ATOM 3978 C C . PRO B 1 217 ? 2.617 6.52 4.703 1 93 217 PRO B C 1
ATOM 3980 O O . PRO B 1 217 ? 1.748 5.887 5.305 1 93 217 PRO B O 1
ATOM 3983 N N . ARG B 1 218 ? 3.59 5.949 4.133 1 92.19 218 ARG B N 1
ATOM 3984 C CA . ARG B 1 218 ? 3.709 4.5 3.994 1 92.19 218 ARG B CA 1
ATOM 3985 C C . ARG B 1 218 ? 3.703 3.816 5.359 1 92.19 218 ARG B C 1
ATOM 3987 O O . ARG B 1 218 ? 3.191 2.705 5.5 1 92.19 218 ARG B O 1
ATOM 3994 N N . ASP B 1 219 ? 4.223 4.445 6.344 1 91.31 219 ASP B N 1
ATOM 3995 C CA . ASP B 1 219 ? 4.406 3.83 7.656 1 91.31 219 ASP B CA 1
ATOM 3996 C C . ASP B 1 219 ? 3.062 3.578 8.336 1 91.31 219 ASP B C 1
ATOM 3998 O O . ASP B 1 219 ? 2.906 2.604 9.07 1 91.31 219 ASP B O 1
ATOM 4002 N N . PHE B 1 220 ? 2.09 4.445 8.039 1 94.88 220 PHE B N 1
ATOM 4003 C CA . PHE B 1 220 ? 0.752 4.219 8.57 1 94.88 220 PHE B CA 1
ATOM 4004 C C . PHE B 1 220 ? 0.07 3.061 7.852 1 94.88 220 PHE B C 1
ATOM 4006 O O . PHE B 1 220 ? -0.671 2.291 8.461 1 94.88 220 PHE B O 1
ATOM 4013 N N . ASP B 1 221 ? 0.321 2.939 6.633 1 96.19 221 ASP B N 1
ATOM 4014 C CA . ASP B 1 221 ? -0.235 1.863 5.816 1 96.19 221 ASP B CA 1
ATOM 4015 C C . ASP B 1 221 ? 0.275 0.501 6.281 1 96.19 221 ASP B C 1
ATOM 4017 O O . ASP B 1 221 ? -0.511 -0.428 6.477 1 96.19 221 ASP B O 1
ATOM 4021 N N . ILE B 1 222 ? 1.59 0.371 6.469 1 92.38 222 ILE B N 1
ATOM 4022 C CA . ILE B 1 222 ? 2.195 -0.921 6.77 1 92.38 222 ILE B CA 1
ATOM 4023 C C . ILE B 1 222 ? 2.148 -1.171 8.273 1 92.38 222 ILE B C 1
ATOM 4025 O O . ILE B 1 222 ? 2.438 -2.279 8.734 1 92.38 222 ILE B O 1
ATOM 4029 N N . SER B 1 223 ? 1.754 -0.173 9.047 1 92.81 223 SER B N 1
ATOM 4030 C CA . SER B 1 223 ? 1.709 -0.315 10.492 1 92.81 223 SER B CA 1
ATOM 4031 C C . SER B 1 223 ? 0.896 -1.538 10.906 1 92.81 223 SER B C 1
ATOM 4033 O O . SER B 1 223 ? -0.212 -1.749 10.406 1 92.81 223 SER B O 1
ATOM 4035 N N . PRO B 1 224 ? 1.414 -2.361 11.836 1 91.56 224 PRO B N 1
ATOM 4036 C CA . PRO B 1 224 ? 0.628 -3.502 12.312 1 91.56 224 PRO B CA 1
ATOM 4037 C C . PRO B 1 224 ? -0.481 -3.092 13.281 1 91.56 224 PRO B C 1
ATOM 4039 O O . PRO B 1 224 ? -1.287 -3.93 13.695 1 91.56 224 PRO B O 1
ATOM 4042 N N . TYR B 1 225 ? -0.567 -1.812 13.602 1 93.25 225 TYR B N 1
ATOM 4043 C CA . TYR B 1 225 ? -1.461 -1.379 14.664 1 93.25 225 TYR B CA 1
ATOM 4044 C C . TYR B 1 225 ? -2.617 -0.557 14.109 1 93.25 225 TYR B C 1
ATOM 4046 O O . TYR B 1 225 ? -3.568 -0.246 14.828 1 93.25 225 TYR B O 1
ATOM 4054 N N . PHE B 1 226 ? -2.475 -0.16 12.914 1 96.38 226 PHE B N 1
ATOM 4055 C CA . PHE B 1 226 ? -3.533 0.571 12.227 1 96.38 226 PHE B CA 1
ATOM 4056 C C . PHE B 1 226 ? -4.293 -0.345 11.273 1 96.38 226 PHE B C 1
ATOM 4058 O O . PHE B 1 226 ? -3.693 -0.977 10.398 1 96.38 226 PHE B O 1
ATOM 4065 N N . GLU B 1 227 ? -5.574 -0.401 11.43 1 96.38 227 GLU B N 1
ATOM 4066 C CA . GLU B 1 227 ? -6.41 -1.177 10.516 1 96.38 227 GLU B CA 1
ATOM 4067 C C . GLU B 1 227 ? -6.691 -0.402 9.234 1 96.38 227 GLU B C 1
ATOM 4069 O O . GLU B 1 227 ? -6.918 0.809 9.266 1 96.38 227 GLU B O 1
ATOM 4074 N N . VAL B 1 228 ? -6.621 -1.115 8.109 1 96.81 228 VAL B N 1
ATOM 4075 C CA . VAL B 1 228 ? -7.047 -0.523 6.848 1 96.81 228 VAL B CA 1
ATOM 4076 C C . VAL B 1 228 ? -8.555 -0.696 6.676 1 96.81 228 VAL B C 1
ATOM 4078 O O . VAL B 1 228 ? -9.047 -1.821 6.57 1 96.81 228 VAL B O 1
ATOM 4081 N N . VAL B 1 229 ? -9.242 0.43 6.648 1 95.94 229 VAL B N 1
ATOM 4082 C CA . VAL B 1 229 ? -10.695 0.415 6.547 1 95.94 229 VAL B CA 1
ATOM 4083 C C . VAL B 1 229 ? -11.117 0.743 5.117 1 95.94 229 VAL B C 1
ATOM 4085 O O . VAL B 1 229 ? -10.797 1.814 4.598 1 95.94 229 VAL B O 1
ATOM 4088 N N . LYS B 1 230 ? -11.797 -0.15 4.492 1 93.31 230 LYS B N 1
ATOM 4089 C CA . LYS B 1 230 ? -12.281 0.059 3.133 1 93.31 230 LYS B CA 1
ATOM 4090 C C . LYS B 1 230 ? -13.797 0.279 3.121 1 93.31 230 LYS B C 1
ATOM 4092 O O . LYS B 1 230 ? -14.562 -0.617 3.482 1 93.31 230 LYS B O 1
ATOM 4097 N N . PRO B 1 231 ? -14.242 1.41 2.666 1 90.31 231 PRO B N 1
ATOM 4098 C CA . PRO B 1 231 ? -15.656 1.784 2.742 1 90.31 231 PRO B CA 1
ATOM 4099 C C . PRO B 1 231 ? -16.578 0.75 2.096 1 90.31 231 PRO B C 1
ATOM 4101 O O . PRO B 1 231 ? -17.656 0.474 2.611 1 90.31 231 PRO B O 1
ATOM 4104 N N . THR B 1 232 ? -16.172 0.152 1.001 1 85.94 232 THR B N 1
ATOM 4105 C CA . THR B 1 232 ? -17 -0.817 0.284 1 85.94 232 THR B CA 1
ATOM 4106 C C . THR B 1 232 ? -17.281 -2.039 1.154 1 85.94 232 THR B C 1
ATOM 4108 O O . THR B 1 232 ? -18.375 -2.582 1.136 1 85.94 232 THR B O 1
ATOM 4111 N N . ILE B 1 233 ? -16.328 -2.455 1.91 1 89.06 233 ILE B N 1
ATOM 4112 C CA . ILE B 1 233 ? -16.453 -3.641 2.752 1 89.06 233 ILE B CA 1
ATOM 4113 C C . ILE B 1 233 ? -17.297 -3.318 3.98 1 89.06 233 ILE B C 1
ATOM 4115 O O . ILE B 1 233 ? -18.172 -4.098 4.359 1 89.06 233 ILE B O 1
ATOM 4119 N N . VAL B 1 234 ? -17.078 -2.18 4.555 1 87.06 234 VAL B N 1
ATOM 4120 C CA . VAL B 1 234 ? -17.797 -1.765 5.754 1 87.06 234 VAL B CA 1
ATOM 4121 C C . VAL B 1 234 ? -19.281 -1.626 5.438 1 87.06 234 VAL B C 1
ATOM 4123 O O . VAL B 1 234 ? -20.141 -1.914 6.281 1 87.06 234 VAL B O 1
ATOM 4126 N N . ASN B 1 235 ? -19.578 -1.214 4.211 1 82.88 235 ASN B N 1
ATOM 4127 C CA . ASN B 1 235 ? -20.953 -1.002 3.805 1 82.88 235 ASN B CA 1
ATOM 4128 C C . ASN B 1 235 ? -21.609 -2.301 3.338 1 82.88 235 ASN B C 1
ATOM 4130 O O . ASN B 1 235 ? -22.75 -2.295 2.867 1 82.88 235 ASN B O 1
ATOM 4134 N N . GLY B 1 236 ? -20.969 -3.412 3.461 1 80.31 236 GLY B N 1
ATOM 4135 C CA . GLY B 1 236 ? -21.562 -4.695 3.121 1 80.31 236 GLY B CA 1
ATOM 4136 C C . GLY B 1 236 ? -21.391 -5.062 1.657 1 80.31 236 GLY B C 1
ATOM 4137 O O . GLY B 1 236 ? -22.344 -4.93 0.87 1 80.31 236 GLY B O 1
ATOM 4138 N N . PHE B 1 237 ? -20.406 -5.586 1.284 1 82.19 237 PHE B N 1
ATOM 4139 C CA . PHE B 1 237 ? -20.141 -5.992 -0.089 1 82.19 237 PHE B CA 1
ATOM 4140 C C . PHE B 1 237 ? -20.609 -7.418 -0.342 1 82.19 237 PHE B C 1
ATOM 4142 O O . PHE B 1 237 ? -20.359 -8.32 0.458 1 82.19 237 PHE B O 1
ATOM 4149 N N . ASP B 1 238 ? -21.375 -7.48 -1.484 1 77.25 238 ASP B N 1
ATOM 4150 C CA . ASP B 1 238 ? -21.844 -8.773 -1.974 1 77.25 238 ASP B CA 1
ATOM 4151 C C . ASP B 1 238 ? -21.5 -8.961 -3.449 1 77.25 238 ASP B C 1
ATOM 4153 O O . ASP B 1 238 ? -22.125 -8.352 -4.32 1 77.25 238 ASP B O 1
ATOM 4157 N N . TYR B 1 239 ? -20.516 -9.789 -3.627 1 79.31 239 TYR B N 1
ATOM 4158 C CA . TYR B 1 239 ? -20.047 -9.945 -5 1 79.31 239 TYR B CA 1
ATOM 4159 C C . TYR B 1 239 ? -21.094 -10.648 -5.855 1 79.31 239 TYR B C 1
ATOM 4161 O O . TYR B 1 239 ? -21.078 -10.539 -7.082 1 79.31 239 TYR B O 1
ATOM 4169 N N . THR B 1 240 ? -21.938 -11.414 -5.266 1 75.56 240 THR B N 1
ATOM 4170 C CA . THR B 1 240 ? -22.969 -12.133 -6.02 1 75.56 240 THR B CA 1
ATOM 4171 C C . THR B 1 240 ? -24.031 -11.172 -6.547 1 75.56 240 THR B C 1
ATOM 4173 O O . THR B 1 240 ? -24.797 -11.523 -7.445 1 75.56 240 THR B O 1
ATOM 4176 N N . ALA B 1 241 ? -24.141 -10.078 -5.922 1 70.25 241 ALA B N 1
ATOM 4177 C CA . ALA B 1 241 ? -25.094 -9.062 -6.371 1 70.25 241 ALA B CA 1
ATOM 4178 C C . ALA B 1 241 ? -24.609 -8.375 -7.645 1 70.25 241 ALA B C 1
ATOM 4180 O O . ALA B 1 241 ? -25.359 -7.66 -8.305 1 70.25 241 ALA B O 1
ATOM 4181 N N . LEU B 1 242 ? -23.328 -8.461 -7.797 1 64.31 242 LEU B N 1
ATOM 4182 C CA . LEU B 1 242 ? -22.766 -7.82 -8.984 1 64.31 242 LEU B CA 1
ATOM 4183 C C . LEU B 1 242 ? -23.297 -8.484 -10.258 1 64.31 242 LEU B C 1
ATOM 4185 O O . LEU B 1 242 ? -23.234 -9.703 -10.391 1 64.31 242 LEU B O 1
ATOM 4189 N N . HIS B 1 243 ? -24.688 -8.422 -10.531 1 53.75 243 HIS B N 1
ATOM 4190 C CA . HIS B 1 243 ? -25.25 -8.914 -11.773 1 53.75 243 HIS B CA 1
ATOM 4191 C C . HIS B 1 243 ? -24.312 -8.672 -12.945 1 53.75 243 HIS B C 1
ATOM 4193 O O . HIS B 1 243 ? -23.984 -7.523 -13.266 1 53.75 243 HIS B O 1
ATOM 4199 N N . TRP B 1 244 ? -23.281 -9.344 -12.992 1 45.09 244 TRP B N 1
ATOM 4200 C CA . TRP B 1 244 ? -22.375 -9.18 -14.133 1 45.09 244 TRP B CA 1
ATOM 4201 C C . TRP B 1 244 ? -23.156 -9.188 -15.445 1 45.09 244 TRP B C 1
ATOM 4203 O O . TRP B 1 244 ? -23.609 -10.242 -15.891 1 45.09 244 TRP B O 1
ATOM 4213 N N . ALA B 1 245 ? -24.016 -8.438 -15.641 1 41.28 245 ALA B N 1
ATOM 4214 C CA . ALA B 1 245 ? -24.531 -8.32 -17 1 41.28 245 ALA B CA 1
ATOM 4215 C C . ALA B 1 245 ? -23.469 -8.664 -18.031 1 41.28 245 ALA B C 1
ATOM 4217 O O . ALA B 1 245 ? -23.781 -9.211 -19.094 1 41.28 245 ALA B O 1
ATOM 4218 N N . ASP B 1 246 ? -22.344 -7.938 -18.109 1 37.94 246 ASP B N 1
ATOM 4219 C CA . ASP B 1 246 ? -21.375 -8.164 -19.188 1 37.94 246 ASP B CA 1
ATOM 4220 C C . ASP B 1 246 ? -20.578 -9.438 -18.922 1 37.94 246 ASP B C 1
ATOM 4222 O O . ASP B 1 246 ? -19.719 -9.469 -18.031 1 37.94 246 ASP B O 1
ATOM 4226 N N . LYS B 1 247 ? -21.203 -10.57 -19 1 38.44 247 LYS B N 1
ATOM 4227 C CA . LYS B 1 247 ? -20.578 -11.891 -19.062 1 38.44 247 LYS B CA 1
ATOM 4228 C C . LYS B 1 247 ? -19.266 -11.836 -19.828 1 38.44 247 LYS B C 1
ATOM 4230 O O . LYS B 1 247 ? -19.234 -11.5 -21.016 1 38.44 247 LYS B O 1
ATOM 4235 N N . PRO B 1 248 ? -18.141 -11.531 -19.234 1 37.03 248 PRO B N 1
ATOM 4236 C CA . PRO B 1 248 ? -17.094 -11.836 -20.203 1 37.03 248 PRO B CA 1
ATOM 4237 C C . PRO B 1 248 ? -17.25 -13.234 -20.812 1 37.03 248 PRO B C 1
ATOM 4239 O O . PRO B 1 248 ? -17.781 -14.133 -20.172 1 37.03 248 PRO B O 1
ATOM 4242 N N . LYS B 1 249 ? -17.328 -13.422 -22.156 1 38.59 249 LYS B N 1
ATOM 4243 C CA . LYS B 1 249 ? -17.312 -14.719 -22.812 1 38.59 249 LYS B CA 1
ATOM 4244 C C . LYS B 1 249 ? -16.406 -15.703 -22.078 1 38.59 249 LYS B C 1
ATOM 4246 O O . LYS B 1 249 ? -15.352 -15.312 -21.562 1 38.59 249 LYS B O 1
ATOM 4251 N N . PRO B 1 250 ? -16.938 -16.875 -21.688 1 35.03 250 PRO B N 1
ATOM 4252 C CA . PRO B 1 250 ? -16.078 -17.922 -21.125 1 35.03 250 PRO B CA 1
ATOM 4253 C C . PRO B 1 250 ? -14.656 -17.859 -21.688 1 35.03 250 PRO B C 1
ATOM 4255 O O . PRO B 1 250 ? -14.461 -17.656 -22.891 1 35.03 250 PRO B O 1
ATOM 4258 N N . VAL B 1 251 ? -13.672 -17.438 -20.938 1 34.78 251 VAL B N 1
ATOM 4259 C CA . VAL B 1 251 ? -12.328 -17.641 -21.453 1 34.78 251 VAL B CA 1
ATOM 4260 C C . VAL B 1 251 ? -12.25 -19.016 -22.141 1 34.78 251 VAL B C 1
ATOM 4262 O O . VAL B 1 251 ? -12.43 -20.047 -21.484 1 34.78 251 VAL B O 1
ATOM 4265 N N . VAL B 1 252 ? -12.641 -19.312 -23.312 1 34.94 252 VAL B N 1
ATOM 4266 C CA . VAL B 1 252 ? -12.398 -20.531 -24.078 1 34.94 252 VAL B CA 1
ATOM 4267 C C . VAL B 1 252 ? -11.016 -21.094 -23.734 1 34.94 252 VAL B C 1
ATOM 4269 O O . VAL B 1 252 ? -10.055 -20.328 -23.609 1 34.94 252 VAL B O 1
ATOM 4272 N N . GLU B 1 253 ? -10.836 -22.406 -23.188 1 36.41 253 GLU B N 1
ATOM 4273 C CA . GLU B 1 253 ? -9.648 -23.219 -22.984 1 36.41 253 GLU B CA 1
ATOM 4274 C C . GLU B 1 253 ? -8.555 -22.875 -23.984 1 36.41 253 GLU B C 1
ATOM 4276 O O . GLU B 1 253 ? -7.398 -23.266 -23.812 1 36.41 253 GLU B O 1
ATOM 4281 N N . SER B 1 254 ? -8.867 -22.484 -25.141 1 36 254 SER B N 1
ATOM 4282 C CA . SER B 1 254 ? -7.934 -22.375 -26.266 1 36 254 SER B CA 1
ATOM 4283 C C . SER B 1 254 ? -6.883 -21.312 -26 1 36 254 SER B C 1
ATOM 4285 O O . SER B 1 254 ? -5.781 -21.359 -26.547 1 36 254 SER B O 1
ATOM 4287 N N . ASP B 1 255 ? -7.176 -20.266 -25.297 1 37.44 255 ASP B N 1
ATOM 4288 C CA . ASP B 1 255 ? -6.227 -19.156 -25.203 1 37.44 255 ASP B CA 1
ATOM 4289 C C . ASP B 1 255 ? -5.496 -19.172 -23.859 1 37.44 255 ASP B C 1
ATOM 4291 O O . ASP B 1 255 ? -5.18 -18.109 -23.312 1 37.44 255 ASP B O 1
ATOM 4295 N N . SER B 1 256 ? -5.57 -20.281 -23.188 1 40.44 256 SER B N 1
ATOM 4296 C CA . SER B 1 256 ? -4.781 -20.406 -21.969 1 40.44 256 SER B CA 1
ATOM 4297 C C . SER B 1 256 ? -3.309 -20.109 -22.219 1 40.44 256 SER B C 1
ATOM 4299 O O . SER B 1 256 ? -2.691 -20.719 -23.109 1 40.44 256 SER B O 1
ATOM 4301 N N . PRO B 1 257 ? -2.945 -19.031 -21.891 1 42.59 257 PRO B N 1
ATOM 4302 C CA . PRO B 1 257 ? -1.55 -18.719 -22.188 1 42.59 257 PRO B CA 1
ATOM 4303 C C . PRO B 1 257 ? -0.571 -19.75 -21.641 1 42.59 257 PRO B C 1
ATOM 4305 O O . PRO B 1 257 ? 0.64 -19.625 -21.844 1 42.59 257 PRO B O 1
ATOM 4308 N N . PHE B 1 258 ? -1.059 -20.719 -20.688 1 42.06 258 PHE B N 1
ATOM 4309 C CA . PHE B 1 258 ? -0.151 -21.719 -20.141 1 42.06 258 PHE B CA 1
ATOM 4310 C C . PHE B 1 258 ? 0.065 -22.859 -21.141 1 42.06 258 PHE B C 1
ATOM 4312 O O . PHE B 1 258 ? -0.892 -23.375 -21.719 1 42.06 258 PHE B O 1
ATOM 4319 N N . ALA B 1 259 ? 1.143 -22.891 -21.828 1 42.81 259 ALA B N 1
ATOM 4320 C CA . ALA B 1 259 ? 1.509 -24.031 -22.688 1 42.81 259 ALA B CA 1
ATOM 4321 C C . ALA B 1 259 ? 1.216 -25.344 -21.984 1 42.81 259 ALA B C 1
ATOM 4323 O O . ALA B 1 259 ? 1.214 -25.422 -20.75 1 42.81 259 ALA B O 1
ATOM 4324 N N . SER B 1 260 ? 0.666 -26.312 -22.75 1 40.16 260 SER B N 1
ATOM 4325 C CA . SER B 1 260 ? 0.457 -27.719 -22.375 1 40.16 260 SER B CA 1
ATOM 4326 C C . SER B 1 260 ? 1.603 -28.234 -21.516 1 40.16 260 SER B C 1
ATOM 4328 O O . SER B 1 260 ? 2.734 -27.75 -21.625 1 40.16 260 SER B O 1
ATOM 4330 N N . PRO B 1 261 ? 1.269 -29 -20.375 1 36.84 261 PRO B N 1
ATOM 4331 C CA . PRO B 1 261 ? 2.293 -29.625 -19.516 1 36.84 261 PRO B CA 1
ATOM 4332 C C . PRO B 1 261 ? 3.492 -30.125 -20.312 1 36.84 261 PRO B C 1
ATOM 4334 O O .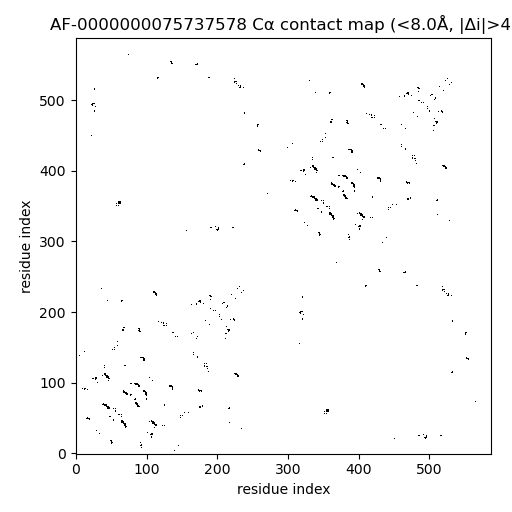 PRO B 1 261 ? 3.334 -30.594 -21.453 1 36.84 261 PRO B O 1
ATOM 4337 N N . ILE B 1 262 ? 4.555 -29.609 -20.172 1 34.72 262 ILE B N 1
ATOM 4338 C CA . ILE B 1 262 ? 5.684 -30.344 -20.734 1 34.72 262 ILE B CA 1
ATOM 4339 C C . ILE B 1 262 ? 5.527 -31.828 -20.453 1 34.72 262 ILE B C 1
ATOM 4341 O O . ILE B 1 262 ? 5.133 -32.219 -19.359 1 34.72 262 ILE B O 1
ATOM 4345 N N . GLU B 1 263 ? 5.477 -32.781 -21.406 1 34.47 263 GLU B N 1
ATOM 4346 C CA . GLU B 1 263 ? 5.309 -34.25 -21.359 1 34.47 263 GLU B CA 1
ATOM 4347 C C . GLU B 1 263 ? 5.969 -34.844 -20.125 1 34.47 263 GLU B C 1
ATOM 4349 O O . GLU B 1 263 ? 5.594 -35.938 -19.672 1 34.47 263 GLU B O 1
ATOM 4354 N N . GLY B 1 264 ? 7.25 -34.594 -19.781 1 33.19 264 GLY B N 1
ATOM 4355 C CA . GLY B 1 264 ? 7.98 -35.5 -18.922 1 33.19 264 GLY B CA 1
ATOM 4356 C C . GLY B 1 264 ? 7.59 -35.375 -17.453 1 33.19 264 GLY B C 1
ATOM 4357 O O . GLY B 1 264 ? 8.242 -35.938 -16.578 1 33.19 264 GLY B O 1
ATOM 4358 N N . SER B 1 265 ? 7.078 -34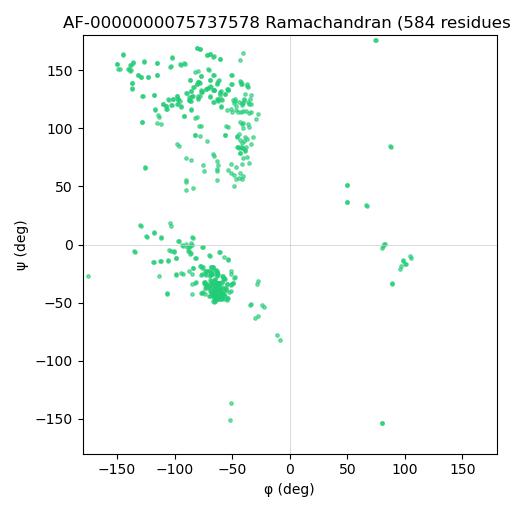.219 -16.984 1 31.66 265 SER B N 1
ATOM 4359 C CA . SER B 1 265 ? 7 -34.188 -15.523 1 31.66 265 SER B CA 1
ATOM 4360 C C . SER B 1 265 ? 5.82 -35 -15.008 1 31.66 265 SER B C 1
ATOM 4362 O O . SER B 1 265 ? 4.766 -35.062 -15.641 1 31.66 265 SER B O 1
ATOM 4364 N N . GLU B 1 266 ? 6.012 -35.844 -14 1 32.66 266 GLU B N 1
ATOM 4365 C CA . GLU B 1 266 ? 5.164 -36.812 -13.312 1 32.66 266 GLU B CA 1
ATOM 4366 C C . GLU B 1 266 ? 3.816 -36.219 -12.945 1 32.66 266 GLU B C 1
ATOM 4368 O O . GLU B 1 266 ? 3.734 -35.031 -12.602 1 32.66 266 GLU B O 1
ATOM 4373 N N . SER B 1 267 ? 2.734 -36.812 -13.375 1 31.53 267 SER B N 1
ATOM 4374 C CA . SER B 1 267 ? 1.297 -36.625 -13.18 1 31.53 267 SER B CA 1
ATOM 4375 C C . SER B 1 267 ? 0.978 -36.188 -11.766 1 31.53 267 SER B C 1
ATOM 4377 O O . SER B 1 267 ? 1.497 -36.719 -10.789 1 31.53 267 SER B O 1
ATOM 4379 N N . ALA B 1 268 ? 0.686 -34.938 -11.547 1 34.25 268 ALA B N 1
ATOM 4380 C CA . ALA B 1 268 ? 0.204 -34.562 -10.219 1 34.25 268 ALA B CA 1
ATOM 4381 C C . ALA B 1 268 ? -0.76 -35.625 -9.664 1 34.25 268 ALA B C 1
ATOM 4383 O O . ALA B 1 268 ? -1.601 -36.125 -10.398 1 34.25 268 ALA B O 1
ATOM 4384 N N . PRO B 1 269 ? -0.545 -36.219 -8.445 1 30.36 269 PRO B N 1
ATOM 4385 C CA . PRO B 1 269 ? -1.459 -37.25 -7.922 1 30.36 269 PRO B CA 1
ATOM 4386 C C . PRO B 1 269 ? -2.91 -36.781 -7.879 1 30.36 269 PRO B C 1
ATOM 4388 O O . PRO B 1 269 ? -3.166 -35.562 -7.746 1 30.36 269 PRO B O 1
ATOM 4391 N N . SER B 1 270 ? -3.762 -37.375 -8.617 1 27.38 270 SER B N 1
ATOM 4392 C CA . SER B 1 270 ? -5.215 -37.25 -8.594 1 27.38 270 SER B CA 1
ATOM 4393 C C . SER B 1 270 ? -5.734 -37.094 -7.172 1 27.38 270 SER B C 1
ATOM 4395 O O . SER B 1 270 ? -5.414 -37.906 -6.301 1 27.38 270 SER B O 1
ATOM 4397 N N . LEU B 1 271 ? -5.871 -35.906 -6.691 1 28.84 271 LEU B N 1
ATOM 4398 C CA . LEU B 1 271 ? -6.578 -35.844 -5.422 1 28.84 271 LEU B CA 1
ATOM 4399 C C . LEU B 1 271 ? -7.824 -36.719 -5.441 1 28.84 271 LEU B C 1
ATOM 4401 O O . LEU B 1 271 ? -8.766 -36.438 -6.191 1 28.84 271 LEU B O 1
ATOM 4405 N N . ALA B 1 272 ? -7.688 -38.062 -5.168 1 27.45 272 ALA B N 1
ATOM 4406 C CA . ALA B 1 272 ? -8.789 -38.969 -4.945 1 27.45 272 ALA B CA 1
ATOM 4407 C C . ALA B 1 272 ? -9.883 -38.344 -4.098 1 27.45 272 ALA B C 1
ATOM 4409 O O . ALA B 1 272 ? -9.602 -37.75 -3.059 1 27.45 272 ALA B O 1
ATOM 4410 N N . THR B 1 273 ? -10.984 -37.938 -4.633 1 28.44 273 THR B N 1
ATOM 4411 C CA . THR B 1 273 ? -12.258 -37.656 -3.975 1 28.44 273 THR B CA 1
ATOM 4412 C C . THR B 1 273 ? -12.555 -38.719 -2.908 1 28.44 273 THR B C 1
ATOM 4414 O O . THR B 1 273 ? -12.836 -39.875 -3.232 1 28.44 273 THR B O 1
ATOM 4417 N N . GLN B 1 274 ? -11.719 -38.938 -1.891 1 25.7 274 GLN B N 1
ATOM 4418 C CA . GLN B 1 274 ? -12.227 -39.875 -0.894 1 25.7 274 GLN B CA 1
ATOM 4419 C C . GLN B 1 274 ? -13.68 -39.562 -0.529 1 25.7 274 GLN B C 1
ATOM 4421 O O . GLN B 1 274 ? -13.977 -38.469 -0.067 1 25.7 274 GLN B O 1
ATOM 4426 N N . THR B 1 275 ? -14.594 -40.188 -1.204 1 26.19 275 THR B N 1
ATOM 4427 C CA . THR B 1 275 ? -15.984 -40.312 -0.794 1 26.19 275 THR B CA 1
ATOM 4428 C C . THR B 1 275 ? -16.078 -40.656 0.688 1 26.19 275 THR B C 1
ATOM 4430 O O . THR B 1 275 ? -15.617 -41.719 1.116 1 26.19 275 THR B O 1
ATOM 4433 N N . ALA B 1 276 ? -15.992 -39.656 1.564 1 27.61 276 ALA B N 1
ATOM 4434 C CA . ALA B 1 276 ? -16.281 -39.906 2.977 1 27.61 276 ALA B CA 1
ATOM 4435 C C . ALA B 1 276 ? -17.484 -40.812 3.139 1 27.61 276 ALA B C 1
ATOM 4437 O O . ALA B 1 276 ? -18.594 -40.469 2.746 1 27.61 276 ALA B O 1
ATOM 4438 N N . GLU B 1 277 ? -17.266 -42.125 3.045 1 26.5 277 GLU B N 1
ATOM 4439 C CA . GLU B 1 277 ? -18.281 -43.062 3.508 1 26.5 277 GLU B CA 1
ATOM 4440 C C . GLU B 1 277 ? -18.891 -42.625 4.832 1 26.5 277 GLU B C 1
ATOM 4442 O O . GLU B 1 277 ? -18.172 -42.219 5.746 1 26.5 277 GLU B O 1
ATOM 4447 N N . ALA B 1 278 ? -20.203 -42.281 4.781 1 26.89 278 ALA B N 1
ATOM 4448 C CA . ALA B 1 278 ? -21.109 -42.031 5.898 1 26.89 278 ALA B CA 1
ATOM 4449 C C . ALA B 1 278 ? -20.938 -43.062 7 1 26.89 278 ALA B C 1
ATOM 4451 O O . ALA B 1 278 ? -21.156 -44.25 6.781 1 26.89 278 ALA B O 1
ATOM 4452 N N . ASP B 1 279 ? -19.875 -42.938 7.867 1 27.19 279 ASP B N 1
ATOM 4453 C CA . ASP B 1 279 ? -19.781 -43.844 9.008 1 27.19 279 ASP B CA 1
ATOM 4454 C C . ASP B 1 279 ? -21.156 -44.062 9.648 1 27.19 279 ASP B C 1
ATOM 4456 O O . ASP B 1 279 ? -21.906 -43.094 9.844 1 27.19 279 ASP B O 1
ATOM 4460 N N . PRO B 1 280 ? -21.641 -45.281 9.578 1 26.41 280 PRO B N 1
ATOM 4461 C CA . PRO B 1 280 ? -22.938 -45.688 10.133 1 26.41 280 PRO B CA 1
ATOM 4462 C C . PRO B 1 280 ? -23.219 -45.062 11.5 1 26.41 280 PRO B C 1
ATOM 4464 O O . PRO B 1 280 ? -22.297 -44.562 12.156 1 26.41 280 PRO B O 1
ATOM 4467 N N . ALA B 1 281 ? -24.484 -45.094 11.969 1 25.89 281 ALA B N 1
ATOM 4468 C CA . ALA B 1 281 ? -25.297 -44.719 13.117 1 25.89 281 ALA B CA 1
ATOM 4469 C C . ALA B 1 281 ? -24.688 -45.219 14.422 1 25.89 281 ALA B C 1
ATOM 4471 O O . ALA B 1 281 ? -24.656 -46.406 14.68 1 25.89 281 ALA B O 1
ATOM 4472 N N . LEU B 1 282 ? -23.453 -44.781 14.805 1 24.12 282 LEU B N 1
ATOM 4473 C CA . LEU B 1 282 ? -23.078 -45.219 16.141 1 24.12 282 LEU B CA 1
ATOM 4474 C C . LEU B 1 282 ? -24.25 -45.062 17.109 1 24.12 282 LEU B C 1
ATOM 4476 O O . LEU B 1 282 ? -24.766 -43.969 17.297 1 24.12 282 LEU B O 1
ATOM 4480 N N . ASP B 1 283 ? -25.047 -46.094 17.219 1 23.86 283 ASP B N 1
ATOM 4481 C CA . ASP B 1 283 ? -26.109 -46.406 18.188 1 23.86 283 ASP B CA 1
ATOM 4482 C C . ASP B 1 283 ? -25.672 -46.031 19.609 1 23.86 283 ASP B C 1
ATOM 4484 O O . ASP B 1 283 ? -24.719 -46.594 20.141 1 23.86 283 ASP B O 1
ATOM 4488 N N . LEU B 1 284 ? -25.562 -44.625 19.844 1 23.88 284 LEU B N 1
ATOM 4489 C CA . LEU B 1 284 ? -25.406 -44.188 21.219 1 23.88 284 LEU B CA 1
ATOM 4490 C C . LEU B 1 284 ? -26.266 -45 22.172 1 23.88 284 LEU B C 1
ATOM 4492 O O . LEU B 1 284 ? -27.5 -45 22.047 1 23.88 284 LEU B O 1
ATOM 4496 N N . ALA B 1 285 ? -25.781 -46.25 22.578 1 26.05 285 ALA B N 1
ATOM 4497 C CA . ALA B 1 285 ? -26.297 -47.156 23.609 1 26.05 285 ALA B CA 1
ATOM 4498 C C . ALA B 1 285 ? -26.781 -46.375 24.812 1 26.05 285 ALA B C 1
ATOM 4500 O O . ALA B 1 285 ? -26.297 -45.281 25.094 1 26.05 285 ALA B O 1
ATOM 4501 N N . GLY B 1 286 ? -28.047 -46.625 25.312 1 26.06 286 GLY B N 1
ATOM 4502 C CA . GLY B 1 286 ? -28.953 -46.25 26.391 1 26.06 286 GLY B CA 1
ATOM 4503 C C . GLY B 1 286 ? -28.266 -46.125 27.734 1 26.06 286 GLY B C 1
ATOM 4504 O O . GLY B 1 286 ? -27.141 -46.594 27.922 1 26.06 286 GLY B O 1
ATOM 4505 N N . PRO B 1 287 ? -28.625 -45.062 28.516 1 28.42 287 PRO B N 1
ATOM 4506 C CA . PRO B 1 287 ? -28.141 -44.75 29.859 1 28.42 287 PRO B CA 1
ATOM 4507 C C . PRO B 1 287 ? -28.031 -46 30.75 1 28.42 287 PRO B C 1
ATOM 4509 O O . PRO B 1 287 ? -28.812 -46.938 30.594 1 28.42 287 PRO B O 1
ATOM 4512 N N . PRO B 1 288 ? -26.75 -46.5 30.953 1 26.77 288 PRO B N 1
ATOM 4513 C CA . PRO B 1 288 ? -26.734 -47.688 31.812 1 26.77 288 PRO B CA 1
ATOM 4514 C C . PRO B 1 288 ? -27.578 -47.5 33.062 1 26.77 288 PRO B C 1
ATOM 4516 O O . PRO B 1 288 ? -27.719 -46.375 33.562 1 26.77 288 PRO B O 1
ATOM 4519 N N . LYS B 1 289 ? -28.594 -48.312 33.25 1 24.92 289 LYS B N 1
ATOM 4520 C CA . LYS B 1 289 ? -29.438 -48.5 34.438 1 24.92 289 LYS B CA 1
ATOM 4521 C C . LYS B 1 289 ? -28.578 -48.719 35.688 1 24.92 289 LYS B C 1
ATOM 4523 O O . LYS B 1 289 ? -27.844 -49.688 35.781 1 24.92 289 LYS B O 1
ATOM 4528 N N . LEU B 1 290 ? -27.828 -47.594 36.156 1 22.8 290 LEU B N 1
ATOM 4529 C CA . LEU B 1 290 ? -27.25 -47.781 37.5 1 22.8 290 LEU B CA 1
ATOM 4530 C C . LEU B 1 290 ? -28.219 -48.469 38.438 1 22.8 290 LEU B C 1
ATOM 4532 O O . LEU B 1 290 ? -29.344 -48 38.656 1 22.8 290 LEU B O 1
ATOM 4536 N N . GLY B 1 291 ? -28.188 -49.781 38.406 1 23.08 291 GLY B N 1
ATOM 4537 C CA . GLY B 1 291 ? -28.797 -50.719 39.344 1 23.08 291 GLY B CA 1
ATOM 4538 C C . GLY B 1 291 ? -28.75 -50.25 40.781 1 23.08 291 GLY B C 1
ATOM 4539 O O . GLY B 1 291 ? -27.922 -49.406 41.156 1 23.08 291 GLY B O 1
ATOM 4540 N N . ALA B 1 292 ? -29.859 -50.469 41.438 1 25.41 292 ALA B N 1
ATOM 4541 C CA . ALA B 1 292 ? -30.328 -50.406 42.812 1 25.41 292 ALA B CA 1
ATOM 4542 C C . ALA B 1 292 ? -29.359 -51.125 43.75 1 25.41 292 ALA B C 1
ATOM 4544 O O . ALA B 1 292 ? -29.266 -52.344 43.75 1 25.41 292 ALA B O 1
ATOM 4545 N N . VAL B 1 293 ? -28.078 -50.844 43.688 1 19.75 293 VAL B N 1
ATOM 4546 C CA . VAL B 1 293 ? -27.422 -51.625 44.719 1 19.75 293 VAL B CA 1
ATOM 4547 C C . VAL B 1 293 ? -28.141 -51.438 46.062 1 19.75 293 VAL B C 1
ATOM 4549 O O . VAL B 1 293 ? -28.328 -50.281 46.5 1 19.75 293 VAL B O 1
ATOM 4552 N N . ALA B 1 294 ? -28.719 -52.562 46.469 1 21.3 294 ALA B N 1
ATOM 4553 C CA . ALA B 1 294 ? -28.953 -53.062 47.844 1 21.3 294 ALA B CA 1
ATOM 4554 C C . ALA B 1 294 ? -27.688 -53.031 48.656 1 21.3 294 ALA B C 1
ATOM 4556 O O . ALA B 1 294 ? -26.609 -53.375 48.188 1 21.3 294 ALA B O 1
#

Sequence (588 aa):
MGVVLETIGKLIASYLQKEEPGYEPFTPSDPDHLRTIMEPGDVLLVEGNSRIAGIIKYLTQSTWSHAALYVGPIDGVTEPDGEPHVLVEANIGEGVSSSPLSRHLAYHTRVCRPVGLSYEDRHTVCRYAINRIGFGYDTKNIIDLMRYLVPLPVPQRWRRRMIALGSGDPTKIICSALIAQAFEAVRYPILPKITKAGSRAARREILHIRHSTLYMPRDFDISPYFEVVKPTIVNGFDYTALHWADKPKPVVESDSPFASPIEGSESAPSLATQTAEADPALDLAGPPKLGAVAMGVVLETIGKLIASYLQKEEP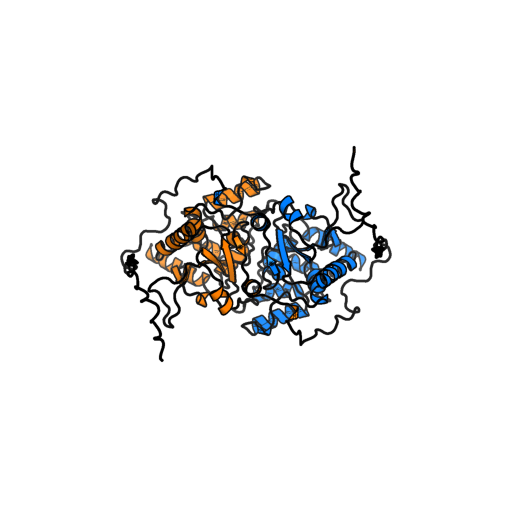GYEPFTPSDPDHLRTIMEPGDVLLVEGNSRIAGIIKYLTQSTWSHAALYVGPIDGVTEPDGEPHVLVEANIGEGVSSSPLSRHLAYHTRVCRPVGLSYEDRHTVCRYAINRIGFGYDTKNIIDLMRYLVPLPVPQRWRRRMIALGSGDPTKIICSALIAQAFEAVRYPILPKITKAGSRAARREILHIRHSTLYMPRDFDISPYFEVVKPTIVNGFDYTALHWADKPKPVVESDSPFASPIEGSESAPSLATQTAEADPALDLAGPPKLGAVA

Organism: Rhodopseudomonas palustris (strain ATCC BAA-98 / CGA009) (NCBI:txid258594)